Protein AF-A0A850MIH0-F1 (afdb_monomer_lite)

Secondary structure (DSSP, 8-state):
---HHHHHHHHHHHHHHHHHHHHHHHHSS-----SEEEEES-SSEE-SSEEEEEEEES-GGGEEEEEEEEEETTTTEESSSS-EE--S-EEEE--SSEEEEEEEEEEETT--EEEEEEEEEEPEEEEE-S-EEESS-EEE-TTEEEEEEEEEEEESSS-EEESSEEEEEEEEE-S-EEE-TT-EEEEEEEEESS-EEE-SS-EEEEES-EESS-EEE-TT-EEEEES-EEEEEEEE-TT-EEEEEEEEEEEEEE-TT-EEEEEEEEEEEEEEEESS-EEEEE---S-PEEEEESS-EEEEES--BSEEEE--S----EEEEES--B-------S-EEEEE--S--EEEEEEEEESS-EEEEES-EEEEEEEESS-EEEEES-EEEEEEEEESEEEEEEES-EEEEEEE-SEEEEEEES-EEEPPTT--EEEEEEEEEEES-EEE--EEEEEEEEEE-S--EE-S-EEEE--SS----EE-SSB--S-EEE-SS-EEEEEEEEEEEEEE-S--EEEEEEEEEEEEE-SS--EEEEES-EEEEE-

Foldseek 3Di:
DPPPVVVVVVVVVVVVCCVVVVVVVVVPPDPPPPQKDWPPPAAEEAQDQKTKTAMHGNCVVFWDWKWKWKAWVVVRGTPDPDTHTDDGIDIDRNGFDTKMKIKMWTQTPVRDIDIDIHIYHHAHEDEDQEEDEAAEEAEQDQRYEYEYEPYEYEYPYYEYEYNHEYEEELYEYEYEYEYEANYEYEYENYEYCEEYHYYHQYEYEYECYEYNEEYEYEACHEYEYENYEYNYEYEYYHQYEYEAYAYEHAEYEYEDNHEYEYAYQEYEEEYEYYEQYEYEYEHYDDAYEYEYYYNYEYHYDHHEYNEYEYDDADDEYEYEYEADADEYDYAYHEYEYEYDYPDPDAHAYAAAAAEEYEYEAECEEYAYYEAHYAYEYEAYCYEYNEYAYAEYEYEYEHENYEYAYYAYNYAYEYEEENYEYEHDQPDEHEADNYEYEYYNYEYEHDAYAYPYEYDYDDDYEYPDDYEYEYDPDEHEDEDDDEYEEDEYEYEDAYEYAYEDYAEYEYEYAEAYEAEYECYEYEYEYPHPHYHYHYYNYHYPYYD

Radius of gyration: 40.99 Å; chains: 1; bounding box: 74×102×116 Å

Structure (mmCIF, N/CA/C/O backbone):
data_AF-A0A850MIH0-F1
#
_entry.id   AF-A0A850MIH0-F1
#
loop_
_atom_site.group_PDB
_atom_site.id
_atom_site.type_symbol
_atom_site.label_atom_id
_atom_site.label_alt_id
_atom_site.label_comp_id
_atom_site.label_asym_id
_atom_site.label_entity_id
_atom_site.label_seq_id
_atom_site.pdbx_PDB_ins_code
_atom_site.Cartn_x
_atom_site.Cartn_y
_atom_site.Cartn_z
_atom_site.occupancy
_atom_site.B_iso_or_equiv
_atom_site.auth_seq_id
_atom_site.auth_comp_id
_atom_site.auth_asym_id
_atom_site.auth_atom_id
_atom_site.pdbx_PDB_model_num
ATOM 1 N N . MET A 1 1 ? 23.369 77.246 -12.699 1.00 54.75 1 MET A N 1
ATOM 2 C CA . MET A 1 1 ? 24.362 76.148 -12.706 1.00 54.75 1 MET A CA 1
ATOM 3 C C . MET A 1 1 ? 23.916 75.111 -11.687 1.00 54.75 1 MET A C 1
ATOM 5 O O . MET A 1 1 ? 23.768 75.494 -10.530 1.00 54.75 1 MET A O 1
ATOM 9 N N . PRO A 1 2 ? 23.619 73.858 -12.075 1.00 53.34 2 PRO A N 1
ATOM 10 C CA . PRO A 1 2 ? 23.256 72.830 -11.102 1.00 53.34 2 PRO A CA 1
ATOM 11 C C . PRO A 1 2 ? 24.414 72.637 -10.117 1.00 53.34 2 PRO A C 1
ATOM 13 O O . PRO A 1 2 ? 25.584 72.651 -10.504 1.00 53.34 2 PRO A O 1
ATOM 16 N N . SER A 1 3 ? 24.092 72.550 -8.825 1.00 68.62 3 SER A N 1
ATOM 17 C CA . SER A 1 3 ? 25.104 72.456 -7.774 1.00 68.62 3 SER A CA 1
ATOM 18 C C . SER A 1 3 ? 25.935 71.189 -7.983 1.00 68.62 3 SER A C 1
ATOM 20 O O . SER A 1 3 ? 25.398 70.135 -8.325 1.00 68.62 3 SER A O 1
ATOM 22 N N . LYS A 1 4 ? 27.254 71.273 -7.763 1.00 75.25 4 LYS A N 1
ATOM 23 C CA . LYS A 1 4 ? 28.175 70.130 -7.916 1.00 75.25 4 LYS A CA 1
ATOM 24 C C . LYS A 1 4 ? 27.690 68.883 -7.154 1.00 75.25 4 LYS A C 1
ATOM 26 O O . LYS A 1 4 ? 27.956 67.770 -7.584 1.00 75.25 4 LYS A O 1
ATOM 31 N N . LYS A 1 5 ? 26.917 69.068 -6.076 1.00 74.31 5 LYS A N 1
ATOM 32 C CA . LYS A 1 5 ? 26.294 67.991 -5.294 1.00 74.31 5 LYS A CA 1
ATOM 33 C C . LYS A 1 5 ? 25.264 67.180 -6.092 1.00 74.31 5 LYS A C 1
ATOM 35 O O . LYS A 1 5 ? 25.248 65.964 -5.961 1.00 74.31 5 LYS A O 1
ATOM 40 N N . LEU A 1 6 ? 24.456 67.816 -6.944 1.00 77.38 6 LEU A N 1
ATOM 41 C CA . LEU A 1 6 ? 23.456 67.116 -7.760 1.00 77.38 6 LEU A CA 1
ATOM 42 C C . LEU A 1 6 ? 24.123 66.218 -8.813 1.00 77.38 6 LEU A C 1
ATOM 44 O O . LEU A 1 6 ? 23.684 65.094 -9.033 1.00 77.38 6 LEU A O 1
ATOM 48 N N . LEU A 1 7 ? 25.228 66.681 -9.406 1.00 80.69 7 LEU A N 1
ATOM 49 C CA . LEU A 1 7 ? 25.988 65.896 -10.379 1.00 80.69 7 LEU A CA 1
ATOM 50 C C . LEU A 1 7 ? 26.604 64.641 -9.740 1.00 80.69 7 LEU A C 1
ATOM 52 O O . LEU A 1 7 ? 26.535 63.567 -10.328 1.00 80.69 7 LEU A O 1
ATOM 56 N N . TYR A 1 8 ? 27.135 64.753 -8.517 1.00 83.50 8 TYR A N 1
ATOM 57 C CA . TYR A 1 8 ? 27.663 63.597 -7.785 1.00 83.50 8 TYR A CA 1
ATOM 58 C C . TYR A 1 8 ? 26.587 62.547 -7.499 1.00 83.50 8 TYR A C 1
ATOM 60 O O . TYR A 1 8 ? 26.838 61.364 -7.698 1.00 83.50 8 TYR A O 1
ATOM 68 N N . VAL A 1 9 ? 25.385 62.962 -7.091 1.00 82.06 9 VAL A N 1
ATOM 69 C CA . VAL A 1 9 ? 24.284 62.026 -6.803 1.00 82.06 9 VAL A CA 1
ATOM 70 C C . VAL A 1 9 ? 23.835 61.287 -8.067 1.00 82.06 9 VAL A C 1
ATOM 72 O O . VAL A 1 9 ? 23.627 60.076 -8.025 1.00 82.06 9 VAL A O 1
ATOM 75 N N . VAL A 1 10 ? 23.748 61.981 -9.204 1.00 82.69 10 VAL A N 1
ATOM 76 C CA . VAL A 1 10 ? 23.356 61.363 -10.481 1.00 82.69 10 VAL A CA 1
ATOM 77 C C . VAL A 1 10 ? 24.420 60.378 -10.976 1.00 82.69 10 VAL A C 1
ATOM 79 O O . VAL A 1 10 ? 24.082 59.265 -11.373 1.00 82.69 10 VAL A O 1
ATOM 82 N N . VAL A 1 11 ? 25.705 60.740 -10.898 1.00 84.00 11 VAL A N 1
ATOM 83 C CA . VAL A 1 11 ? 26.805 59.861 -11.333 1.00 84.00 11 VAL A CA 1
ATOM 84 C C . VAL A 1 11 ? 26.928 58.633 -10.428 1.00 84.00 11 VAL A C 1
ATOM 86 O O . VAL A 1 11 ? 27.078 57.521 -10.926 1.00 84.00 11 VAL A O 1
ATOM 89 N N . PHE A 1 12 ? 26.807 58.799 -9.109 1.00 83.50 12 PHE A N 1
ATOM 90 C CA . PHE A 1 12 ? 26.911 57.679 -8.170 1.00 83.50 12 PHE A CA 1
ATOM 91 C C . PHE A 1 12 ? 25.726 56.708 -8.303 1.00 83.50 12 PHE A C 1
ATOM 93 O O . PHE A 1 12 ? 25.919 55.495 -8.288 1.00 83.50 12 PHE A O 1
ATOM 100 N N . SER A 1 13 ? 24.513 57.230 -8.525 1.00 81.81 13 SER A N 1
ATOM 101 C CA . SER A 1 13 ? 23.320 56.423 -8.816 1.00 81.81 13 SER A CA 1
ATOM 102 C C . SER A 1 13 ? 23.469 55.616 -10.112 1.00 81.81 13 SER A C 1
ATOM 104 O O . SER A 1 13 ? 23.167 54.421 -10.138 1.00 81.81 13 SER A O 1
ATOM 106 N N . ALA A 1 14 ? 24.015 56.223 -11.171 1.00 79.69 14 ALA A N 1
ATOM 107 C CA . ALA A 1 14 ? 24.270 55.528 -12.430 1.00 79.69 14 ALA A CA 1
ATOM 108 C C . ALA A 1 14 ? 25.301 54.395 -12.269 1.00 79.69 14 ALA A C 1
ATOM 110 O O . ALA A 1 14 ? 25.089 53.301 -12.788 1.00 79.69 14 ALA A O 1
ATOM 111 N N . ILE A 1 15 ? 26.375 54.618 -11.501 1.00 85.25 15 ILE A N 1
ATOM 112 C CA . ILE A 1 15 ? 27.402 53.595 -11.244 1.00 85.25 15 ILE A CA 1
ATOM 113 C C . ILE A 1 15 ? 26.826 52.425 -10.441 1.00 85.25 15 ILE A C 1
ATOM 115 O O . ILE A 1 15 ? 27.058 51.279 -10.811 1.00 85.25 15 ILE A O 1
ATOM 119 N N . ILE A 1 16 ? 26.043 52.688 -9.388 1.00 82.62 16 ILE A N 1
ATOM 120 C CA . ILE A 1 16 ? 25.395 51.629 -8.594 1.00 82.62 16 ILE A CA 1
ATOM 121 C C . ILE A 1 16 ? 24.393 50.849 -9.448 1.00 82.62 16 ILE A C 1
ATOM 123 O O . ILE A 1 16 ? 24.370 49.622 -9.398 1.00 82.62 16 ILE A O 1
ATOM 127 N N . THR A 1 17 ? 23.607 51.541 -10.276 1.00 80.88 17 THR A N 1
ATOM 128 C CA . THR A 1 17 ? 22.639 50.888 -11.164 1.00 80.88 17 THR A CA 1
ATOM 129 C C . THR A 1 17 ? 23.354 49.957 -12.139 1.00 80.88 17 THR A C 1
ATOM 131 O O . THR A 1 17 ? 22.973 48.801 -12.250 1.00 80.88 17 THR A O 1
ATOM 134 N N . VAL A 1 18 ? 24.444 50.392 -12.779 1.00 81.88 18 VAL A N 1
ATOM 135 C CA . VAL A 1 18 ? 25.230 49.538 -13.688 1.00 81.88 18 VAL A CA 1
ATOM 136 C C . VAL A 1 18 ? 25.924 48.395 -12.936 1.00 81.88 18 VAL A C 1
ATOM 138 O O . VAL A 1 18 ? 25.905 47.259 -13.403 1.00 81.88 18 VAL A O 1
ATOM 141 N N . ALA A 1 19 ? 26.484 48.659 -11.754 1.00 80.12 19 ALA A N 1
ATOM 142 C CA . ALA A 1 19 ? 27.187 47.661 -10.950 1.00 80.12 19 ALA A CA 1
ATOM 143 C C . ALA A 1 19 ? 26.266 46.572 -10.378 1.00 80.12 19 ALA A C 1
ATOM 145 O O . ALA A 1 19 ? 26.751 45.485 -10.092 1.00 80.12 19 ALA A O 1
ATOM 146 N N . ILE A 1 20 ? 24.965 46.836 -10.223 1.00 77.56 20 ILE A N 1
ATOM 147 C CA . ILE A 1 20 ? 23.969 45.836 -9.806 1.00 77.56 20 ILE A CA 1
ATOM 148 C C . ILE A 1 20 ? 23.324 45.173 -11.028 1.00 77.56 20 ILE A C 1
ATOM 150 O O . ILE A 1 20 ? 23.155 43.955 -11.058 1.00 77.56 20 ILE A O 1
ATOM 154 N N . LEU A 1 21 ? 22.997 45.949 -12.063 1.00 73.38 21 LEU A N 1
ATOM 155 C CA . LEU A 1 21 ? 22.286 45.445 -13.235 1.00 73.38 21 LEU A CA 1
ATOM 156 C C . LEU A 1 21 ? 23.159 44.504 -14.076 1.00 73.38 21 LEU A C 1
ATOM 158 O O . LEU A 1 21 ? 22.644 43.525 -14.600 1.00 73.38 21 LEU A O 1
ATOM 162 N N . VAL A 1 22 ? 24.473 44.746 -14.171 1.00 74.19 22 VAL A N 1
ATOM 163 C CA . VAL A 1 22 ? 25.388 43.891 -14.949 1.00 74.19 22 VAL A CA 1
ATOM 164 C C . VAL A 1 22 ? 25.555 42.498 -14.320 1.00 74.19 22 VAL A C 1
ATOM 166 O O . VAL A 1 22 ? 25.361 41.521 -15.041 1.00 74.19 22 VAL A O 1
ATOM 169 N N . PRO A 1 23 ? 25.826 42.339 -13.008 1.00 68.06 23 PRO A N 1
ATOM 170 C CA . PRO A 1 23 ? 25.830 41.024 -12.368 1.00 68.06 23 PRO A CA 1
ATOM 171 C C . PRO A 1 23 ? 24.469 40.328 -12.408 1.00 68.06 23 PRO A C 1
ATOM 173 O O . PRO A 1 23 ? 24.425 39.124 -12.622 1.00 68.06 23 PRO A O 1
ATOM 176 N N . VAL A 1 24 ? 23.358 41.060 -12.261 1.00 68.75 24 VAL A N 1
ATOM 177 C CA . VAL A 1 24 ? 22.006 40.477 -12.342 1.00 68.75 24 VAL A CA 1
ATOM 178 C C . VAL A 1 24 ? 21.674 40.017 -13.767 1.00 68.75 24 VAL A C 1
ATOM 180 O O . VAL A 1 24 ? 21.109 38.938 -13.931 1.00 68.75 24 VAL A O 1
ATOM 183 N N . LEU A 1 25 ? 22.089 40.745 -14.812 1.00 59.88 25 LEU A N 1
ATOM 184 C CA . LEU A 1 25 ? 22.002 40.266 -16.200 1.00 59.88 25 LEU A CA 1
ATOM 185 C C . LEU A 1 25 ? 22.931 39.074 -16.474 1.00 59.88 25 LEU A C 1
ATOM 187 O O . LEU A 1 25 ? 22.587 38.202 -17.266 1.00 59.88 25 LEU A O 1
ATOM 191 N N . LEU A 1 26 ? 24.095 39.009 -15.822 1.00 59.97 26 LEU A N 1
ATOM 192 C CA . LEU A 1 26 ? 25.017 37.876 -15.946 1.00 59.97 26 LEU A CA 1
ATOM 193 C C . LEU A 1 26 ? 24.527 36.631 -15.188 1.00 59.97 26 LEU A C 1
ATOM 195 O O . LEU A 1 26 ? 24.784 35.523 -15.645 1.00 59.97 26 LEU A O 1
ATOM 199 N N . LEU A 1 27 ? 23.786 36.801 -14.089 1.00 57.16 27 LEU A N 1
ATOM 200 C CA . LEU A 1 27 ? 23.155 35.721 -13.315 1.00 57.16 27 LEU A CA 1
ATOM 201 C C . LEU A 1 27 ? 21.824 35.244 -13.921 1.00 57.16 27 LEU A C 1
ATOM 203 O O . LEU A 1 27 ? 21.409 34.120 -13.666 1.00 57.16 27 LEU A O 1
ATOM 207 N N . THR A 1 28 ? 21.162 36.077 -14.732 1.00 49.56 28 THR A N 1
ATOM 208 C CA . THR A 1 28 ? 19.939 35.723 -15.483 1.00 49.56 28 THR A CA 1
ATOM 209 C C . THR A 1 28 ? 20.218 35.322 -16.928 1.00 49.56 28 THR A C 1
ATOM 211 O O . THR A 1 28 ? 19.281 35.028 -17.675 1.00 49.56 28 THR A O 1
ATOM 214 N N . ARG A 1 29 ? 21.496 35.260 -17.333 1.00 47.41 29 ARG A N 1
ATOM 215 C CA . ARG A 1 29 ? 21.903 34.589 -18.566 1.00 47.41 29 ARG A CA 1
ATOM 216 C C . ARG A 1 29 ? 21.605 33.111 -18.354 1.00 47.41 29 ARG A C 1
ATOM 218 O O . ARG A 1 29 ? 22.389 32.406 -17.729 1.00 47.41 29 ARG A O 1
ATOM 225 N N . GLY A 1 30 ? 20.393 32.748 -18.776 1.00 46.62 30 GLY A N 1
ATOM 226 C CA . GLY A 1 30 ? 19.710 31.516 -18.435 1.00 46.62 30 GLY A CA 1
ATOM 227 C C . GLY A 1 30 ? 20.629 30.323 -18.540 1.00 46.62 30 GLY A C 1
ATOM 228 O O . GLY A 1 30 ? 21.527 30.310 -19.386 1.00 46.62 30 GLY A O 1
ATOM 229 N N . GLU A 1 31 ? 20.387 29.342 -17.672 1.00 47.56 31 GLU A N 1
ATOM 230 C CA . GLU A 1 31 ? 20.830 27.974 -17.889 1.00 47.56 31 GLU A CA 1
ATOM 231 C C . GLU A 1 31 ? 20.738 27.700 -19.386 1.00 47.56 31 GLU A C 1
ATOM 233 O O . GLU A 1 31 ? 19.647 27.641 -19.959 1.00 47.56 31 GLU A O 1
ATOM 238 N N . SER A 1 32 ? 21.901 27.696 -20.043 1.00 51.38 32 SER A N 1
ATOM 239 C CA . SER A 1 32 ? 21.980 27.391 -21.459 1.00 51.38 32 SER A CA 1
ATOM 240 C C . SER A 1 32 ? 21.235 26.073 -21.595 1.00 51.38 32 SER A C 1
ATOM 242 O O . SER A 1 32 ? 21.611 25.148 -20.866 1.00 51.38 32 SER A O 1
ATOM 244 N N . PRO A 1 33 ? 20.173 25.979 -22.422 1.00 53.81 33 PRO A N 1
ATOM 245 C CA . PRO A 1 33 ? 19.403 24.750 -22.535 1.00 53.81 33 PRO A CA 1
ATOM 246 C C . PRO A 1 33 ? 20.417 23.642 -22.752 1.00 53.81 33 PRO A C 1
ATOM 248 O O . PRO A 1 33 ? 21.225 23.748 -23.675 1.00 53.81 33 PRO A O 1
ATOM 251 N N . THR A 1 34 ? 20.471 22.679 -21.828 1.00 59.09 34 THR A N 1
ATOM 252 C CA . THR A 1 34 ? 21.495 21.635 -21.842 1.00 59.09 34 THR A CA 1
ATOM 253 C C . THR A 1 34 ? 21.495 21.034 -23.245 1.00 59.09 34 THR A C 1
ATOM 255 O O . THR A 1 34 ? 20.481 20.459 -23.655 1.00 59.09 34 THR A O 1
ATOM 258 N N . PRO A 1 35 ? 22.563 21.251 -24.038 1.00 77.12 35 PRO A N 1
ATOM 259 C CA . PRO A 1 35 ? 22.462 21.149 -25.491 1.00 77.12 35 PRO A CA 1
ATOM 260 C C . PRO A 1 35 ? 22.362 19.705 -25.973 1.00 77.12 35 PRO A C 1
ATOM 262 O O . PRO A 1 35 ? 22.163 19.476 -27.157 1.00 77.12 35 PRO A O 1
ATOM 265 N N . PHE A 1 36 ? 22.471 18.749 -25.054 1.00 90.31 36 PHE A N 1
ATOM 266 C CA . PHE A 1 36 ? 22.427 17.323 -25.289 1.00 90.31 36 PHE A CA 1
ATOM 267 C C . PHE A 1 36 ? 21.701 16.653 -24.120 1.00 90.31 36 PHE A C 1
ATOM 269 O O . PHE A 1 36 ? 22.189 16.689 -22.988 1.00 90.31 36 PHE A O 1
ATOM 276 N N . ARG A 1 37 ? 20.516 16.089 -24.368 1.00 93.88 37 ARG A N 1
ATOM 277 C CA . ARG A 1 37 ? 19.726 15.384 -23.343 1.00 93.88 37 ARG A CA 1
ATOM 278 C C . ARG A 1 37 ? 18.887 14.272 -23.951 1.00 93.88 37 ARG A C 1
ATOM 280 O O . ARG A 1 37 ? 18.414 14.403 -25.076 1.00 93.88 37 ARG A O 1
ATOM 287 N N . ILE A 1 38 ? 18.636 13.221 -23.183 1.00 95.69 38 ILE A N 1
ATOM 288 C CA . ILE A 1 38 ? 17.645 12.205 -23.544 1.00 95.69 38 ILE A CA 1
ATOM 289 C C . ILE A 1 38 ? 16.252 12.760 -23.213 1.00 95.69 38 ILE A C 1
ATOM 291 O O . ILE A 1 38 ? 16.009 13.198 -22.091 1.00 95.69 38 ILE A O 1
ATOM 295 N N . LEU A 1 39 ? 15.360 12.794 -24.204 1.00 94.94 39 LEU A N 1
ATOM 296 C CA . LEU A 1 39 ? 13.944 13.138 -24.033 1.00 94.94 39 LEU A CA 1
ATOM 297 C C . LEU A 1 39 ? 13.103 11.907 -23.689 1.00 94.94 39 LEU A C 1
ATOM 299 O O . LEU A 1 39 ? 12.183 12.004 -22.883 1.00 94.94 39 LEU A O 1
ATOM 303 N N . SER A 1 40 ? 13.421 10.771 -24.312 1.00 95.06 40 SER A N 1
ATOM 304 C CA . SER A 1 40 ? 12.808 9.474 -24.044 1.00 95.06 40 SER A CA 1
ATOM 305 C C . SER A 1 40 ? 13.865 8.372 -24.169 1.00 95.06 40 SER A C 1
ATOM 307 O O . SER A 1 40 ? 14.667 8.419 -25.109 1.00 95.06 40 SER A O 1
ATOM 309 N N . PRO A 1 41 ? 13.889 7.385 -23.261 1.00 95.75 41 PRO A N 1
ATOM 310 C CA . PRO A 1 41 ? 13.037 7.272 -22.076 1.00 95.75 41 PRO A CA 1
ATOM 311 C C . PRO A 1 41 ? 13.345 8.324 -21.003 1.00 95.75 41 PRO A C 1
ATOM 313 O O . PRO A 1 41 ? 14.433 8.885 -20.941 1.00 95.75 41 PRO A O 1
ATOM 316 N N . THR A 1 42 ? 12.374 8.590 -20.138 1.00 95.69 42 THR A N 1
ATOM 317 C CA . THR A 1 42 ? 12.581 9.241 -18.836 1.00 95.69 42 THR A CA 1
ATOM 318 C C . THR A 1 42 ? 12.800 8.196 -17.738 1.00 95.69 42 THR A C 1
ATOM 320 O O . THR A 1 42 ? 12.523 7.013 -17.943 1.00 95.69 42 THR A O 1
ATOM 323 N N . ASN A 1 43 ? 13.288 8.627 -16.569 1.00 95.88 43 ASN A N 1
ATOM 324 C CA . ASN A 1 43 ? 13.459 7.763 -15.398 1.00 95.88 43 ASN A CA 1
ATOM 325 C C . ASN A 1 43 ? 12.093 7.392 -14.794 1.00 95.88 43 ASN A C 1
ATOM 327 O O . ASN A 1 43 ? 11.603 8.047 -13.8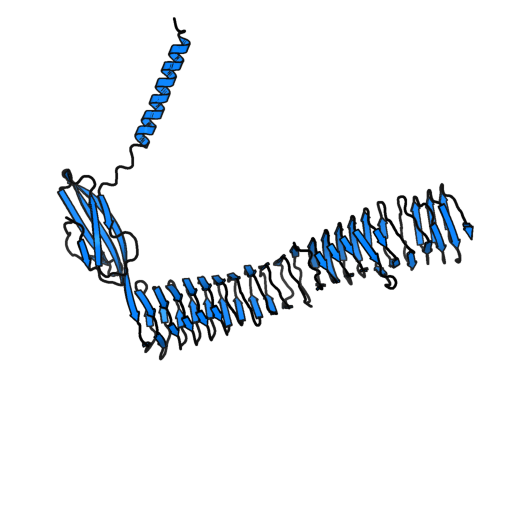75 1.00 95.88 43 ASN A O 1
ATOM 331 N N . THR A 1 44 ? 11.447 6.394 -15.395 1.00 93.62 44 THR A N 1
ATOM 332 C CA . THR A 1 44 ? 10.117 5.896 -15.035 1.00 93.62 44 THR A CA 1
ATOM 333 C C . THR A 1 44 ? 9.973 4.405 -15.379 1.00 93.62 44 THR A C 1
ATOM 335 O O . THR A 1 44 ? 10.926 3.761 -15.830 1.00 93.62 44 THR A O 1
ATOM 338 N N . ILE A 1 45 ? 8.784 3.852 -15.135 1.00 91.31 45 ILE A N 1
ATOM 339 C CA . ILE A 1 45 ? 8.422 2.459 -15.396 1.00 91.31 45 ILE A CA 1
ATOM 340 C C . ILE A 1 45 ? 7.584 2.383 -16.677 1.00 91.31 45 ILE A C 1
ATOM 342 O O . ILE A 1 45 ? 6.604 3.109 -16.826 1.00 91.31 45 ILE A O 1
ATOM 346 N N . TYR A 1 46 ? 7.947 1.477 -17.580 1.00 91.88 46 TYR A N 1
ATOM 347 C CA . TYR A 1 46 ? 7.235 1.209 -18.827 1.00 91.88 46 TYR A CA 1
ATOM 348 C C . TYR A 1 46 ? 6.659 -0.210 -18.817 1.00 91.88 46 TYR A C 1
ATOM 350 O O . TYR A 1 46 ? 7.342 -1.168 -18.457 1.00 91.88 46 TYR A O 1
ATOM 358 N N . GLU A 1 47 ? 5.407 -0.350 -19.254 1.00 90.12 47 GLU A N 1
ATOM 359 C CA . GLU A 1 47 ? 4.718 -1.647 -19.389 1.00 90.12 47 GLU A CA 1
ATOM 360 C C . GLU A 1 47 ? 4.871 -2.267 -20.787 1.00 90.12 47 GLU A C 1
ATOM 362 O O . GLU A 1 47 ? 4.602 -3.450 -21.000 1.00 90.12 47 GLU A O 1
ATOM 367 N N . SER A 1 48 ? 5.296 -1.460 -21.761 1.00 83.31 48 SER A N 1
ATOM 368 C CA . SER A 1 48 ? 5.560 -1.913 -23.124 1.00 83.31 48 SER A CA 1
ATOM 369 C C . SER A 1 48 ? 6.898 -2.640 -23.197 1.00 83.31 48 SER A C 1
ATOM 371 O O . SER A 1 48 ? 7.812 -2.324 -22.451 1.00 83.31 48 SER A O 1
ATOM 373 N N . GLN A 1 49 ? 7.051 -3.569 -24.142 1.00 84.88 49 GLN A N 1
ATOM 374 C CA . GLN A 1 49 ? 8.352 -4.184 -24.455 1.00 84.88 49 GLN A CA 1
ATOM 375 C C . GLN A 1 49 ? 9.191 -3.333 -25.421 1.00 84.88 49 GLN A C 1
ATOM 377 O O . GLN A 1 49 ? 10.314 -3.709 -25.771 1.00 84.88 49 GLN A O 1
ATOM 382 N N . THR A 1 50 ? 8.643 -2.202 -25.872 1.00 90.50 50 THR A N 1
ATOM 383 C CA . THR A 1 50 ? 9.289 -1.256 -26.781 1.00 90.50 50 THR A CA 1
ATOM 384 C C . THR A 1 50 ? 9.305 0.142 -26.185 1.00 90.50 50 THR A C 1
ATOM 386 O O . THR A 1 50 ? 8.265 0.627 -25.739 1.00 90.50 50 THR A O 1
ATOM 389 N N . THR A 1 51 ? 10.447 0.814 -26.288 1.00 92.25 51 THR A N 1
ATOM 390 C CA . THR A 1 51 ? 10.641 2.181 -25.790 1.00 92.25 51 THR A CA 1
ATOM 391 C C . THR A 1 51 ? 11.181 3.073 -26.897 1.00 92.25 51 THR A C 1
ATOM 393 O O . THR A 1 51 ? 12.071 2.662 -27.646 1.00 92.25 51 THR A O 1
ATOM 396 N N . GLU A 1 52 ? 10.647 4.291 -27.009 1.00 95.06 52 GLU A N 1
ATOM 397 C CA . GLU A 1 52 ? 11.184 5.304 -27.916 1.00 95.06 52 GLU A CA 1
ATOM 398 C C . GLU A 1 52 ? 12.501 5.849 -27.356 1.00 95.06 52 GLU A C 1
ATOM 400 O O . GLU A 1 52 ? 12.562 6.310 -26.215 1.00 95.06 52 GLU A O 1
ATOM 405 N N . ILE A 1 53 ? 13.543 5.830 -28.179 1.00 95.44 53 ILE A N 1
ATOM 406 C CA . ILE A 1 53 ? 14.829 6.468 -27.918 1.00 95.44 53 ILE A CA 1
ATOM 407 C C . ILE A 1 53 ? 14.836 7.796 -28.656 1.00 95.44 53 ILE A C 1
ATOM 409 O O . ILE A 1 53 ? 14.985 7.838 -29.878 1.00 95.44 53 ILE A O 1
ATOM 413 N N . ASN A 1 54 ? 14.685 8.882 -27.909 1.00 96.06 54 ASN A N 1
ATOM 414 C CA . ASN A 1 54 ? 14.613 10.235 -28.430 1.00 96.06 54 ASN A CA 1
ATOM 415 C C . ASN A 1 54 ? 15.623 11.117 -27.697 1.00 96.06 54 ASN A C 1
ATOM 417 O O . ASN A 1 54 ? 15.595 11.226 -26.471 1.00 96.06 54 ASN A O 1
ATOM 421 N N . ILE A 1 55 ? 16.528 11.734 -28.447 1.00 95.00 55 ILE A N 1
ATOM 422 C CA . ILE A 1 55 ? 17.631 12.535 -27.925 1.00 95.00 55 ILE A CA 1
ATOM 423 C C . ILE A 1 55 ? 17.502 13.934 -28.520 1.00 95.00 55 ILE A C 1
ATOM 425 O O . ILE A 1 55 ? 17.296 14.097 -29.715 1.00 95.00 55 ILE A O 1
ATOM 429 N N . ASN A 1 56 ? 17.604 14.964 -27.689 1.00 93.12 56 ASN A N 1
ATOM 430 C CA . ASN A 1 56 ? 17.562 16.346 -28.141 1.00 93.12 56 ASN A CA 1
ATOM 431 C C . ASN A 1 56 ? 18.967 16.921 -28.266 1.00 93.12 56 ASN A C 1
ATOM 433 O O . ASN A 1 56 ? 19.762 16.819 -27.327 1.00 93.12 56 ASN A O 1
ATOM 437 N N . ILE A 1 57 ? 19.203 17.605 -29.384 1.00 89.69 57 ILE A N 1
ATOM 438 C CA . ILE A 1 57 ? 20.419 18.360 -29.675 1.00 89.69 57 ILE A CA 1
ATOM 439 C C . ILE A 1 57 ? 20.010 19.817 -29.915 1.00 89.69 57 ILE A C 1
ATOM 441 O O . ILE A 1 57 ? 19.272 20.101 -30.854 1.00 89.69 57 ILE A O 1
ATOM 445 N N . ALA A 1 58 ? 20.443 20.747 -29.062 1.00 81.62 58 ALA A N 1
ATOM 446 C CA . ALA A 1 58 ? 20.014 22.148 -29.155 1.00 81.62 58 ALA A CA 1
ATOM 447 C C . ALA A 1 58 ? 20.715 22.933 -30.279 1.00 81.62 58 ALA A C 1
ATOM 449 O O . ALA A 1 58 ? 20.141 23.882 -30.806 1.00 81.62 58 ALA A O 1
ATOM 450 N N . THR A 1 59 ? 21.941 22.545 -30.638 1.00 78.25 59 THR A N 1
ATOM 451 C CA . THR A 1 59 ? 22.775 23.196 -31.663 1.00 78.25 59 THR A CA 1
ATOM 452 C C . THR A 1 59 ? 23.304 22.140 -32.639 1.00 78.25 59 THR A C 1
ATOM 454 O O . THR A 1 59 ? 24.457 21.728 -32.520 1.00 78.25 59 THR A O 1
ATOM 457 N N . PRO A 1 60 ? 22.461 21.631 -33.556 1.00 73.94 60 PRO A N 1
ATOM 458 C CA . PRO A 1 60 ? 22.830 20.521 -34.435 1.00 73.94 60 PRO A CA 1
ATOM 459 C C . PRO A 1 60 ? 23.964 20.866 -35.412 1.00 73.94 60 PRO A C 1
ATOM 461 O O . PRO A 1 60 ? 24.691 19.964 -35.809 1.00 73.94 60 PRO A O 1
ATOM 464 N N . ASP A 1 61 ? 24.155 22.147 -35.747 1.00 75.44 61 ASP A N 1
ATOM 465 C CA . ASP A 1 61 ? 25.166 22.600 -36.718 1.00 75.44 61 ASP A CA 1
ATOM 466 C C . ASP A 1 61 ? 26.621 22.371 -36.257 1.00 75.44 61 ASP A C 1
ATOM 468 O O . ASP A 1 61 ? 27.522 22.320 -37.090 1.00 75.44 61 ASP A O 1
ATOM 472 N N . ASP A 1 62 ? 26.847 22.186 -34.950 1.00 82.38 62 ASP A N 1
ATOM 473 C CA . ASP A 1 62 ? 28.172 21.938 -34.361 1.00 82.38 62 ASP A CA 1
ATOM 474 C C . ASP A 1 62 ? 28.389 20.466 -33.963 1.00 82.38 62 ASP A C 1
ATOM 476 O O . ASP A 1 62 ? 29.392 20.139 -33.325 1.00 82.38 62 ASP A O 1
ATOM 480 N N . VAL A 1 63 ? 27.453 19.568 -34.292 1.00 88.25 63 VAL A N 1
ATOM 481 C CA . VAL A 1 63 ? 27.491 18.162 -33.869 1.00 88.25 63 VAL A CA 1
ATOM 482 C C . VAL A 1 63 ? 27.849 17.247 -35.030 1.00 88.25 63 VAL A C 1
ATOM 484 O O . VAL A 1 63 ? 27.088 17.106 -35.983 1.00 88.25 63 VAL A O 1
ATOM 487 N N . ASP A 1 64 ? 28.974 16.546 -34.894 1.00 92.25 64 ASP A N 1
ATOM 488 C CA . ASP A 1 64 ? 29.439 15.588 -35.897 1.00 92.25 64 ASP A CA 1
ATOM 489 C C . ASP A 1 64 ? 28.710 14.245 -35.777 1.00 92.25 64 ASP A C 1
ATOM 491 O O . ASP A 1 64 ? 28.378 13.607 -36.777 1.00 92.25 64 ASP A O 1
ATOM 495 N N . MET A 1 65 ? 28.502 13.766 -34.543 1.00 93.94 65 MET A N 1
ATOM 496 C CA . MET A 1 65 ? 27.949 12.433 -34.299 1.00 93.94 65 MET A CA 1
ATOM 497 C C . MET A 1 65 ? 27.287 12.324 -32.928 1.00 93.94 65 MET A C 1
ATOM 499 O O . MET A 1 65 ? 27.863 12.713 -31.912 1.00 93.94 65 MET A O 1
ATOM 503 N N . VAL A 1 66 ? 26.120 11.682 -32.890 1.00 95.38 66 VAL A N 1
ATOM 504 C CA . VAL A 1 66 ? 25.499 11.184 -31.659 1.00 95.38 66 VAL A CA 1
ATOM 505 C C . VAL A 1 66 ? 25.405 9.674 -31.729 1.00 95.38 66 VAL A C 1
ATOM 507 O O . VAL A 1 66 ? 25.037 9.109 -32.758 1.00 95.38 66 VAL A O 1
ATOM 510 N N . TRP A 1 67 ? 25.731 9.007 -30.629 1.00 96.75 67 TRP A N 1
ATOM 511 C CA . TRP A 1 67 ? 25.546 7.571 -30.503 1.00 96.75 67 TRP A CA 1
ATOM 512 C C . TRP A 1 67 ? 25.064 7.195 -29.114 1.00 96.75 67 TRP A C 1
ATOM 514 O O . TRP A 1 67 ? 25.226 7.944 -28.154 1.00 96.75 67 TRP A O 1
ATOM 524 N N . TYR A 1 68 ? 24.473 6.015 -29.005 1.00 96.62 68 TYR A N 1
ATOM 525 C CA . TYR A 1 68 ? 23.991 5.489 -27.743 1.00 96.62 68 TYR A CA 1
ATOM 526 C C . TYR A 1 68 ? 24.263 3.997 -27.605 1.00 96.62 68 TYR A C 1
ATOM 528 O O . TYR A 1 68 ? 24.601 3.302 -28.569 1.00 96.62 68 TYR A O 1
ATOM 536 N N . ARG A 1 69 ? 24.122 3.518 -26.372 1.00 96.62 69 ARG A N 1
ATOM 537 C CA . ARG A 1 69 ? 24.135 2.110 -25.988 1.00 96.62 69 ARG A CA 1
ATOM 538 C C . ARG A 1 69 ? 23.184 1.903 -24.823 1.00 96.62 69 ARG A C 1
ATOM 540 O O . ARG A 1 69 ? 22.950 2.820 -24.039 1.00 96.62 69 ARG A O 1
ATOM 547 N N . ILE A 1 70 ? 22.672 0.686 -24.700 1.00 96.44 70 ILE A N 1
ATOM 548 C CA . ILE A 1 70 ? 21.751 0.317 -23.630 1.00 96.44 70 ILE A CA 1
ATOM 549 C C . ILE A 1 70 ? 22.390 -0.793 -22.816 1.00 96.44 70 ILE A C 1
ATOM 551 O O . ILE A 1 70 ? 22.793 -1.824 -23.362 1.00 96.44 70 ILE A O 1
ATOM 555 N N . TYR A 1 71 ? 22.508 -0.544 -21.523 1.00 96.38 71 TYR A N 1
ATOM 556 C CA . TYR A 1 71 ? 22.978 -1.509 -20.550 1.00 96.38 71 TYR A CA 1
ATOM 557 C C . TYR A 1 71 ? 21.771 -2.103 -19.830 1.00 96.38 71 TYR A C 1
ATOM 559 O O . TYR A 1 71 ? 20.920 -1.357 -19.354 1.00 96.38 71 TYR A O 1
ATOM 567 N N . GLU A 1 72 ? 21.668 -3.426 -19.789 1.00 96.00 72 GLU A N 1
ATOM 568 C CA . GLU A 1 72 ? 20.699 -4.131 -18.960 1.00 96.00 72 GLU A CA 1
ATOM 569 C C . GLU A 1 72 ? 21.331 -4.370 -17.587 1.00 96.00 72 GLU A C 1
ATOM 571 O O . GLU A 1 72 ? 22.200 -5.231 -17.427 1.00 96.00 72 GLU A O 1
ATOM 576 N N . GLU A 1 73 ? 20.894 -3.600 -16.593 1.00 94.69 73 GLU A N 1
ATOM 577 C CA . GLU A 1 73 ? 21.425 -3.636 -15.228 1.00 94.69 73 GLU A CA 1
ATOM 578 C C . GLU A 1 73 ? 21.194 -5.011 -14.584 1.00 94.69 73 GLU A C 1
ATOM 580 O O . GLU A 1 73 ? 22.091 -5.570 -13.953 1.00 94.69 73 GLU A O 1
ATOM 585 N N . THR A 1 74 ? 20.018 -5.606 -14.813 1.00 90.62 74 THR A N 1
ATOM 586 C CA . THR A 1 74 ? 19.630 -6.912 -14.254 1.00 90.62 74 THR A CA 1
ATOM 587 C C . THR A 1 74 ? 20.502 -8.058 -14.750 1.00 90.62 74 THR A C 1
ATOM 589 O O . THR A 1 74 ? 20.865 -8.933 -13.967 1.00 90.62 74 THR A O 1
ATOM 592 N N . ALA A 1 75 ? 20.867 -8.047 -16.032 1.00 93.94 75 ALA A N 1
ATOM 593 C CA . ALA A 1 75 ? 21.770 -9.034 -16.621 1.00 93.94 75 ALA A CA 1
ATOM 594 C C . ALA A 1 75 ? 23.249 -8.624 -16.524 1.00 93.94 75 ALA A C 1
ATOM 596 O O . ALA A 1 75 ? 24.125 -9.401 -16.904 1.00 93.94 75 ALA A O 1
ATOM 597 N N . SER A 1 76 ? 23.534 -7.405 -16.048 1.00 95.00 76 SER A N 1
ATOM 598 C CA . SER A 1 76 ? 24.869 -6.801 -16.035 1.00 95.00 76 SER A CA 1
ATOM 599 C C . SER A 1 76 ? 25.578 -6.898 -17.393 1.00 95.00 76 SER A C 1
ATOM 601 O O . SER A 1 76 ? 26.744 -7.290 -17.490 1.00 95.00 76 SER A O 1
ATOM 603 N N . SER A 1 77 ? 24.854 -6.588 -18.471 1.00 95.75 77 SER A N 1
ATOM 604 C CA . SER A 1 77 ? 25.365 -6.742 -19.834 1.00 95.75 77 SER A CA 1
ATOM 605 C C . SER A 1 77 ? 24.870 -5.643 -20.771 1.00 95.75 77 SER A C 1
ATOM 607 O O . SER A 1 77 ? 23.800 -5.069 -20.588 1.00 95.75 77 SER A O 1
ATOM 609 N N . TRP A 1 78 ? 25.662 -5.328 -21.795 1.00 95.06 78 TRP A N 1
ATOM 610 C CA . TRP A 1 78 ? 25.222 -4.436 -22.865 1.00 95.06 78 TRP A CA 1
ATOM 611 C C . TRP A 1 78 ? 24.327 -5.209 -23.831 1.00 95.06 78 TRP A C 1
ATOM 613 O O . TRP A 1 78 ? 24.767 -6.228 -24.362 1.00 95.06 78 TRP A O 1
ATOM 623 N N . LEU A 1 79 ? 23.126 -4.692 -24.117 1.00 92.19 79 LEU A N 1
ATOM 624 C CA . LEU A 1 79 ? 22.230 -5.302 -25.109 1.00 92.19 79 LEU A CA 1
ATOM 625 C C . LEU A 1 79 ? 22.874 -5.335 -26.499 1.00 92.19 79 LEU A C 1
ATOM 627 O O . LEU A 1 79 ? 22.723 -6.303 -27.241 1.00 92.19 79 LEU A O 1
ATOM 631 N N . ASP A 1 80 ? 23.621 -4.277 -26.826 1.00 86.88 80 ASP A N 1
ATOM 632 C CA . ASP A 1 80 ? 24.324 -4.132 -28.093 1.00 86.88 80 ASP A CA 1
ATOM 633 C C . ASP A 1 80 ? 25.853 -4.096 -27.879 1.00 86.88 80 ASP A C 1
ATOM 635 O O . ASP A 1 80 ? 26.372 -3.291 -27.085 1.00 86.88 80 ASP A O 1
ATOM 639 N N . PRO A 1 81 ? 26.620 -4.932 -28.607 1.00 80.62 81 PRO A N 1
ATOM 640 C CA . PRO A 1 81 ? 28.077 -4.973 -28.494 1.00 80.62 81 PRO A CA 1
ATOM 641 C C . PRO A 1 81 ? 28.763 -3.731 -29.091 1.00 80.62 81 PRO A C 1
ATOM 643 O O . PRO A 1 81 ? 29.933 -3.489 -28.801 1.00 80.62 81 PRO A O 1
ATOM 646 N N . SER A 1 82 ? 28.053 -2.926 -29.890 1.00 89.12 82 SER A N 1
ATOM 647 C CA . SER A 1 82 ? 28.573 -1.739 -30.582 1.00 89.12 82 SER A CA 1
ATOM 648 C C . SER A 1 82 ? 27.764 -0.472 -30.287 1.00 89.12 82 SER A C 1
ATOM 650 O O . SER A 1 82 ? 26.588 -0.538 -29.935 1.00 89.12 82 SER A O 1
ATOM 652 N N . ASN A 1 83 ? 28.389 0.695 -30.476 1.00 92.69 83 ASN A N 1
ATOM 653 C CA . ASN A 1 83 ? 27.707 1.993 -30.459 1.00 92.69 83 ASN A CA 1
ATOM 654 C C . ASN A 1 83 ? 26.658 2.068 -31.580 1.00 92.69 83 ASN A C 1
ATOM 656 O O . ASN A 1 83 ? 26.947 1.678 -32.712 1.00 92.69 83 ASN A O 1
ATOM 660 N N . ILE A 1 84 ? 25.477 2.611 -31.282 1.00 92.31 84 ILE A N 1
ATOM 661 C CA . ILE A 1 84 ? 24.412 2.831 -32.265 1.00 92.31 84 ILE A CA 1
ATOM 662 C C . ILE A 1 84 ? 24.340 4.321 -32.580 1.00 92.31 84 ILE A C 1
ATOM 664 O O . ILE A 1 84 ? 24.074 5.119 -31.685 1.00 92.31 84 ILE A O 1
ATOM 668 N N . THR A 1 85 ? 24.563 4.707 -33.836 1.00 94.44 85 THR A N 1
ATOM 669 C CA . THR A 1 85 ? 24.418 6.103 -34.269 1.00 94.44 85 THR A CA 1
ATOM 670 C C . THR A 1 85 ? 22.956 6.532 -34.172 1.00 94.44 85 THR A C 1
ATOM 672 O O . THR A 1 85 ? 22.070 5.875 -34.718 1.00 94.44 85 THR A O 1
ATOM 675 N N . TRP A 1 86 ? 22.704 7.639 -33.479 1.00 93.62 86 TRP A N 1
ATOM 676 C CA . TRP A 1 86 ? 21.384 8.250 -33.393 1.00 93.62 86 TRP A CA 1
ATOM 677 C C . TRP A 1 86 ? 21.225 9.302 -34.488 1.00 93.62 86 TRP A C 1
ATOM 679 O O . TRP A 1 86 ? 22.089 10.159 -34.662 1.00 93.62 86 TRP A O 1
ATOM 689 N N . THR A 1 87 ? 20.111 9.241 -35.209 1.00 90.75 87 THR A N 1
ATOM 690 C CA . THR A 1 87 ? 19.765 10.197 -36.273 1.00 90.75 87 THR A CA 1
ATOM 691 C C . THR A 1 87 ? 18.377 10.790 -36.069 1.00 90.75 87 THR A C 1
ATOM 693 O O . THR A 1 87 ? 18.168 11.973 -36.318 1.00 90.75 87 THR A O 1
ATOM 696 N N . THR A 1 88 ? 17.433 9.979 -35.594 1.00 92.81 88 THR A N 1
ATOM 697 C CA . THR A 1 88 ? 16.065 10.372 -35.256 1.00 92.81 88 THR A CA 1
ATOM 698 C C . THR A 1 88 ? 15.540 9.508 -34.115 1.00 92.81 88 THR A C 1
ATOM 700 O O . THR A 1 88 ? 16.139 8.487 -33.765 1.00 92.81 88 THR A O 1
ATOM 703 N N . ALA A 1 89 ? 14.383 9.885 -33.567 1.00 94.69 89 ALA A N 1
ATOM 704 C CA . ALA A 1 89 ? 13.659 9.039 -32.630 1.00 94.69 89 ALA A CA 1
ATOM 705 C C . ALA A 1 89 ? 13.400 7.642 -33.227 1.00 94.69 89 ALA A C 1
ATOM 707 O O . ALA A 1 89 ? 13.050 7.516 -34.405 1.00 94.69 89 ALA A O 1
ATOM 708 N N . VAL A 1 90 ? 13.609 6.593 -32.428 1.00 94.69 90 VAL A N 1
ATOM 709 C CA . VAL A 1 90 ? 13.450 5.198 -32.861 1.00 94.69 90 VAL A CA 1
ATOM 710 C C . VAL A 1 90 ? 12.889 4.339 -31.736 1.00 94.69 90 VAL A C 1
ATOM 712 O O . VAL A 1 90 ? 13.323 4.442 -30.593 1.00 94.69 90 VAL A O 1
ATOM 715 N N . ASN A 1 91 ? 11.950 3.452 -32.060 1.00 94.31 91 ASN A N 1
ATOM 716 C CA . ASN A 1 91 ? 11.450 2.461 -31.112 1.00 94.31 91 ASN A CA 1
ATOM 717 C C . ASN A 1 91 ? 12.409 1.273 -31.030 1.00 94.31 91 ASN A C 1
ATOM 719 O O . ASN A 1 91 ? 12.727 0.652 -32.047 1.00 94.31 91 ASN A O 1
ATOM 723 N N . ARG A 1 92 ? 12.844 0.934 -29.815 1.00 92.31 92 ARG A N 1
ATOM 724 C CA . ARG A 1 92 ? 13.745 -0.190 -29.553 1.00 92.31 92 ARG A CA 1
ATOM 725 C C . ARG A 1 92 ? 13.032 -1.261 -28.721 1.00 92.31 92 ARG A C 1
ATOM 727 O O . ARG A 1 92 ? 12.469 -0.917 -27.681 1.00 92.31 92 ARG A O 1
ATOM 734 N N . PRO A 1 93 ? 13.046 -2.540 -29.137 1.00 93.00 93 PRO A N 1
ATOM 735 C CA . PRO A 1 93 ? 12.596 -3.636 -28.291 1.00 93.00 93 PRO A CA 1
ATOM 736 C C . PRO A 1 93 ? 13.668 -3.934 -27.237 1.00 93.00 93 PRO A C 1
ATOM 738 O O . PRO A 1 93 ? 14.815 -4.197 -27.593 1.00 93.00 93 PRO A O 1
ATOM 741 N N . LEU A 1 94 ? 13.306 -3.877 -25.956 1.00 89.56 94 LEU A N 1
ATOM 742 C CA . LEU A 1 94 ? 14.243 -4.082 -24.839 1.00 89.56 94 LEU A CA 1
ATOM 743 C C . LEU A 1 94 ? 13.927 -5.340 -24.024 1.00 89.56 94 LEU A C 1
ATOM 745 O O . LEU A 1 94 ? 14.709 -5.737 -23.172 1.00 89.56 94 LEU A O 1
ATOM 749 N N . GLY A 1 95 ? 12.806 -6.009 -24.312 1.00 86.31 95 GLY A N 1
ATOM 750 C CA . GLY A 1 95 ? 12.293 -7.074 -23.454 1.00 86.31 95 GLY A CA 1
ATOM 751 C C . GLY A 1 95 ? 11.657 -6.513 -22.178 1.00 86.31 95 GLY A C 1
ATOM 752 O O . GLY A 1 95 ? 11.619 -5.305 -21.958 1.00 86.31 95 GLY A O 1
ATOM 753 N N . ALA A 1 96 ? 11.093 -7.398 -21.356 1.00 88.81 96 ALA A N 1
ATOM 754 C CA . ALA A 1 96 ? 10.363 -7.031 -20.145 1.00 88.81 96 ALA A CA 1
ATOM 755 C C . ALA A 1 96 ? 10.872 -7.794 -18.921 1.00 88.81 96 ALA A C 1
ATOM 757 O O . ALA A 1 96 ? 11.213 -8.980 -19.023 1.00 88.81 96 ALA A O 1
ATOM 758 N N . GLY A 1 97 ? 10.806 -7.148 -17.759 1.00 89.44 97 GLY A N 1
ATOM 759 C CA . GLY A 1 97 ? 11.248 -7.688 -16.476 1.00 89.44 97 GLY A CA 1
ATOM 760 C C . GLY A 1 97 ? 12.675 -7.295 -16.096 1.00 89.44 97 GLY A C 1
ATOM 761 O O . GLY A 1 97 ? 13.351 -8.091 -15.451 1.00 89.44 97 GLY A O 1
ATOM 762 N N . ALA A 1 98 ? 13.134 -6.116 -16.520 1.00 92.19 98 ALA A N 1
ATOM 763 C CA . ALA A 1 98 ? 14.524 -5.690 -16.392 1.00 92.19 98 ALA A CA 1
ATOM 764 C C . ALA A 1 98 ? 14.656 -4.172 -16.190 1.00 92.19 98 ALA A C 1
ATOM 766 O O . ALA A 1 98 ? 13.750 -3.395 -16.512 1.00 92.19 98 ALA A O 1
ATOM 767 N N . VAL A 1 99 ? 15.810 -3.761 -15.667 1.00 94.81 99 VAL A N 1
ATOM 768 C CA . VAL A 1 99 ? 16.210 -2.355 -15.527 1.00 94.81 99 VAL A CA 1
ATOM 769 C C . VAL A 1 99 ? 17.250 -2.047 -16.594 1.00 94.81 99 VAL A C 1
ATOM 771 O O . VAL A 1 99 ? 18.193 -2.814 -16.783 1.00 94.81 99 VAL A O 1
ATOM 774 N N . PHE A 1 100 ? 17.082 -0.924 -17.284 1.00 96.12 100 PHE A N 1
ATOM 775 C CA . PHE A 1 100 ? 17.944 -0.507 -18.380 1.00 96.12 100 PHE A CA 1
ATOM 776 C C . PHE A 1 100 ? 18.510 0.881 -18.129 1.00 96.12 100 PHE A C 1
ATOM 778 O O . PHE A 1 100 ? 17.797 1.774 -17.676 1.00 96.12 100 PHE A O 1
ATOM 785 N N . THR A 1 101 ? 19.762 1.090 -18.518 1.00 97.31 101 THR A N 1
ATOM 786 C CA . THR A 1 101 ? 20.367 2.418 -18.600 1.00 97.31 101 THR A CA 1
ATOM 787 C C . THR A 1 101 ? 20.704 2.731 -20.052 1.00 97.31 101 THR A C 1
ATOM 789 O O . THR A 1 101 ? 21.537 2.071 -20.678 1.00 97.31 101 THR A O 1
ATOM 792 N N . LEU A 1 102 ? 20.045 3.749 -20.610 1.00 97.38 102 LEU A N 1
ATOM 793 C CA . LEU A 1 102 ? 20.415 4.322 -21.900 1.00 97.38 102 LEU A CA 1
ATOM 794 C C . LEU A 1 102 ? 21.552 5.310 -21.659 1.00 97.38 102 LEU A C 1
ATOM 796 O O . LEU A 1 102 ? 21.356 6.340 -21.018 1.00 97.38 102 LEU A O 1
ATOM 800 N N . HIS A 1 103 ? 22.721 5.009 -22.208 1.00 97.06 103 HIS A N 1
ATOM 801 C CA . HIS A 1 103 ? 23.854 5.920 -22.268 1.00 97.06 103 HIS A CA 1
ATOM 802 C C . HIS A 1 103 ? 23.922 6.533 -23.659 1.00 97.06 103 HIS A C 1
ATOM 804 O O . HIS A 1 103 ? 23.917 5.807 -24.652 1.00 97.06 103 HIS A O 1
ATOM 810 N N . ALA A 1 104 ? 24.015 7.855 -23.732 1.00 96.50 104 ALA A N 1
ATOM 811 C CA . ALA A 1 104 ? 24.179 8.583 -24.975 1.00 96.50 104 ALA A CA 1
ATOM 812 C C . ALA A 1 104 ? 25.424 9.472 -24.916 1.00 96.50 104 ALA A C 1
ATOM 814 O O . ALA A 1 104 ? 25.752 10.061 -23.883 1.00 96.50 104 ALA A O 1
ATOM 815 N N . TRP A 1 105 ? 26.099 9.580 -26.053 1.00 96.31 105 TRP A N 1
ATOM 816 C CA . TRP A 1 105 ? 27.286 10.393 -26.263 1.00 96.31 105 TRP A CA 1
ATOM 817 C C . TRP A 1 105 ? 27.106 11.265 -27.499 1.00 96.31 105 TRP A C 1
ATOM 819 O O . TRP A 1 105 ? 26.467 10.862 -28.471 1.00 96.31 105 TRP A O 1
ATOM 829 N N . MET A 1 106 ? 27.706 12.444 -27.465 1.00 94.94 106 MET A N 1
ATOM 830 C CA . MET A 1 106 ? 27.738 13.390 -28.571 1.00 94.94 106 MET A CA 1
ATOM 831 C C . MET A 1 106 ? 29.170 13.864 -28.765 1.00 94.94 106 MET A C 1
ATOM 833 O O . MET A 1 106 ? 29.806 14.247 -27.786 1.00 94.94 106 MET A O 1
ATOM 837 N N . ASN A 1 107 ? 29.650 13.858 -30.003 1.00 94.69 107 ASN A N 1
ATOM 838 C CA . ASN A 1 107 ? 30.908 14.478 -30.399 1.00 94.69 107 ASN A CA 1
ATOM 839 C C . ASN A 1 107 ? 30.610 15.746 -31.200 1.00 94.69 107 ASN A C 1
ATOM 841 O O . ASN A 1 107 ? 29.870 15.683 -32.185 1.00 94.69 107 ASN A O 1
ATOM 845 N N . ASP A 1 108 ? 31.169 16.872 -30.768 1.00 89.81 108 ASP A N 1
ATOM 846 C CA . ASP A 1 108 ? 31.116 18.121 -31.526 1.00 89.81 108 ASP A CA 1
ATOM 847 C C . ASP A 1 108 ? 32.302 18.259 -32.493 1.00 89.81 108 ASP A C 1
ATOM 849 O O . ASP A 1 108 ? 33.277 17.506 -32.422 1.00 89.81 108 ASP A O 1
ATOM 853 N N . SER A 1 109 ? 32.217 19.242 -33.387 1.00 89.19 109 SER A N 1
ATOM 854 C CA . SER A 1 109 ? 33.228 19.534 -34.415 1.00 89.19 109 SER A CA 1
ATOM 855 C C . SER A 1 109 ? 34.607 19.915 -33.857 1.00 89.19 109 SER A C 1
ATOM 857 O O . SER A 1 109 ? 35.609 19.891 -34.577 1.00 89.19 109 SER A O 1
ATOM 859 N N . SER A 1 110 ? 34.692 20.238 -32.560 1.00 89.12 110 SER A N 1
ATOM 860 C CA . SER A 1 110 ? 35.955 20.475 -31.850 1.00 89.12 110 SER A CA 1
ATOM 861 C C . SER A 1 110 ? 36.588 19.192 -31.294 1.00 89.12 110 SER A C 1
ATOM 863 O O . SER A 1 110 ? 37.693 19.233 -30.746 1.00 89.12 110 SER A O 1
ATOM 865 N N . GLY A 1 111 ? 35.909 18.050 -31.445 1.00 89.62 111 GLY A N 1
ATOM 866 C CA . GLY A 1 111 ? 36.298 16.758 -30.891 1.00 89.62 111 GLY A CA 1
ATOM 867 C C . GLY A 1 111 ? 35.932 16.584 -29.416 1.00 89.62 111 GLY A C 1
ATOM 868 O O . GLY A 1 111 ? 36.446 15.668 -28.766 1.00 89.62 111 GLY A O 1
ATOM 869 N N . ALA A 1 112 ? 35.098 17.462 -28.847 1.00 89.06 112 ALA A N 1
ATOM 870 C CA . ALA A 1 112 ? 34.682 17.335 -27.460 1.00 89.06 112 ALA A CA 1
ATOM 871 C C . ALA A 1 112 ? 33.514 16.349 -27.337 1.00 89.06 112 ALA A C 1
ATOM 873 O O . ALA A 1 112 ? 32.475 16.481 -27.988 1.00 89.06 112 ALA A O 1
ATOM 874 N N . ILE A 1 113 ? 33.674 15.374 -26.438 1.00 93.31 113 ILE A N 1
ATOM 875 C CA . ILE A 1 113 ? 32.654 14.366 -26.149 1.00 93.31 113 ILE A CA 1
ATOM 876 C C . ILE A 1 113 ? 31.827 14.799 -24.939 1.00 93.31 113 ILE A C 1
ATOM 878 O O . ILE A 1 113 ? 32.361 15.047 -23.856 1.00 93.31 113 ILE A O 1
ATOM 882 N N . ARG A 1 114 ? 30.505 14.830 -25.105 1.00 92.81 114 ARG A N 1
ATOM 883 C CA . ARG A 1 114 ? 29.524 15.023 -24.029 1.00 92.81 114 ARG A CA 1
ATOM 884 C C . ARG A 1 114 ? 28.740 13.744 -23.807 1.00 92.81 114 ARG A C 1
ATOM 886 O O . ARG A 1 114 ? 28.527 12.984 -24.747 1.00 92.81 114 ARG A O 1
ATOM 893 N N . THR A 1 115 ? 28.298 13.514 -22.575 1.00 95.00 115 THR A N 1
ATOM 894 C CA . THR A 1 115 ? 27.567 12.300 -22.200 1.00 95.00 115 THR A CA 1
ATOM 895 C C . THR A 1 115 ? 26.309 12.633 -21.414 1.00 95.00 115 THR A C 1
ATOM 897 O O . THR A 1 115 ? 26.232 13.647 -20.720 1.00 95.00 115 THR A O 1
ATOM 900 N N . THR A 1 116 ? 25.306 11.774 -21.536 1.00 96.12 116 THR A N 1
ATOM 901 C CA . THR A 1 116 ? 24.103 11.788 -20.706 1.00 96.12 116 THR A CA 1
ATOM 902 C C . THR A 1 116 ? 23.599 10.356 -20.557 1.00 96.12 116 THR A C 1
ATOM 904 O O . THR A 1 116 ? 23.886 9.499 -21.397 1.00 96.12 116 THR A O 1
ATOM 907 N N . SER A 1 117 ? 22.874 10.073 -19.482 1.00 97.19 117 SER A N 1
ATOM 908 C CA . SER A 1 117 ? 22.272 8.764 -19.279 1.00 97.19 117 SER A CA 1
ATOM 909 C C . SER A 1 117 ? 20.955 8.863 -18.537 1.00 97.19 117 SER A C 1
ATOM 911 O O . SER A 1 117 ? 20.744 9.779 -17.742 1.00 97.19 117 SER A O 1
ATOM 913 N N . VAL A 1 118 ? 20.090 7.886 -18.775 1.00 97.56 118 VAL A N 1
ATOM 914 C CA . VAL A 1 118 ? 18.841 7.708 -18.040 1.00 97.56 118 VAL A CA 1
ATOM 915 C C . VAL A 1 118 ? 18.662 6.233 -17.720 1.00 97.56 118 VAL A C 1
ATOM 917 O O . VAL A 1 118 ? 18.823 5.381 -18.594 1.00 97.56 118 VAL A O 1
ATOM 920 N N . THR A 1 119 ? 18.338 5.945 -16.467 1.00 97.44 119 THR A N 1
ATOM 921 C CA . THR A 1 119 ? 17.952 4.607 -16.016 1.00 97.44 119 THR A CA 1
ATOM 922 C C . THR A 1 119 ? 16.434 4.538 -15.969 1.00 97.44 119 THR A C 1
ATOM 924 O O . THR A 1 119 ? 15.797 5.495 -15.541 1.00 97.44 119 THR A O 1
ATOM 927 N N . PHE A 1 120 ? 15.858 3.444 -16.448 1.00 95.62 120 PHE A N 1
ATOM 928 C CA . PHE A 1 120 ? 14.419 3.215 -16.525 1.00 95.62 120 PHE A CA 1
ATOM 929 C C . PHE A 1 120 ? 14.116 1.719 -16.395 1.00 95.62 120 PHE A C 1
ATOM 931 O O . PHE A 1 120 ? 14.992 0.875 -16.590 1.00 95.62 120 PHE A O 1
ATOM 938 N N . THR A 1 121 ? 12.870 1.379 -16.080 1.00 94.81 121 THR A N 1
ATOM 939 C CA . THR A 1 121 ? 12.463 -0.011 -15.823 1.00 94.81 121 THR A CA 1
ATOM 940 C C . THR A 1 121 ? 11.429 -0.457 -16.845 1.00 94.81 121 THR A C 1
ATOM 942 O O . THR A 1 121 ? 10.451 0.251 -17.075 1.00 94.81 121 THR A O 1
ATOM 945 N N . MET A 1 122 ? 11.606 -1.645 -17.425 1.00 93.56 122 MET A N 1
ATOM 946 C CA . MET A 1 122 ? 10.594 -2.300 -18.261 1.00 93.56 122 MET A CA 1
ATOM 947 C C . MET A 1 122 ? 9.986 -3.448 -17.463 1.00 93.56 122 MET A C 1
ATOM 949 O O . MET A 1 122 ? 10.684 -4.418 -17.155 1.00 93.56 122 MET A O 1
ATOM 953 N N . ILE A 1 123 ? 8.699 -3.375 -17.130 1.00 92.88 123 ILE A N 1
ATOM 954 C CA . ILE A 1 123 ? 8.030 -4.438 -16.370 1.00 92.88 123 ILE A CA 1
ATOM 955 C C . ILE A 1 123 ? 7.335 -5.435 -17.289 1.00 92.88 123 ILE A C 1
ATOM 957 O O . ILE A 1 123 ? 6.846 -5.101 -18.366 1.00 92.88 123 ILE A O 1
ATOM 961 N N . ARG A 1 124 ? 7.289 -6.693 -16.856 1.00 91.69 124 ARG A N 1
ATOM 962 C CA . ARG A 1 124 ? 6.566 -7.759 -17.550 1.00 91.69 124 ARG A CA 1
ATOM 963 C C . ARG A 1 124 ? 5.138 -7.841 -17.040 1.00 91.69 124 ARG A C 1
ATOM 965 O O . ARG A 1 124 ? 4.935 -8.170 -15.878 1.00 91.69 124 ARG A O 1
ATOM 972 N N . VAL A 1 125 ? 4.171 -7.612 -17.922 1.00 92.19 125 VAL A N 1
ATOM 973 C CA . VAL A 1 125 ? 2.746 -7.710 -17.592 1.00 92.19 125 VAL A CA 1
ATOM 974 C C . VAL A 1 125 ? 2.214 -9.105 -17.923 1.00 92.19 125 VAL A C 1
ATOM 976 O O . VAL A 1 125 ? 2.349 -9.577 -19.053 1.00 92.19 125 VAL A O 1
ATOM 979 N N . PHE A 1 126 ? 1.597 -9.756 -16.942 1.00 91.75 126 PHE A N 1
ATOM 980 C CA . PHE A 1 126 ? 0.827 -10.986 -17.101 1.00 91.75 126 PHE A CA 1
ATOM 981 C C . PHE A 1 126 ? -0.650 -10.666 -16.921 1.00 91.75 126 PHE A C 1
ATOM 983 O O . PHE A 1 126 ? -1.017 -10.072 -15.915 1.00 91.75 126 PHE A O 1
ATOM 990 N N . LEU A 1 127 ? -1.489 -11.073 -17.872 1.00 94.25 127 LEU A N 1
ATOM 991 C CA . LEU A 1 127 ? -2.928 -10.837 -17.824 1.00 94.25 127 LEU A CA 1
ATOM 992 C C . LEU A 1 127 ? -3.679 -12.167 -17.796 1.00 94.25 127 LEU A C 1
ATOM 994 O O . LEU A 1 127 ? -3.589 -12.941 -18.749 1.00 94.25 127 LEU A O 1
ATOM 998 N N . TYR A 1 128 ? -4.467 -12.388 -16.746 1.00 92.62 128 TYR A N 1
ATOM 999 C CA . TYR A 1 128 ? -5.417 -13.493 -16.665 1.00 92.62 128 TYR A CA 1
ATOM 1000 C C . TYR A 1 128 ? -6.838 -12.938 -16.595 1.00 92.62 128 TYR A C 1
ATOM 1002 O O . TYR A 1 128 ? -7.153 -12.090 -15.763 1.00 92.62 128 TYR A O 1
ATOM 1010 N N . SER A 1 129 ? -7.689 -13.407 -17.506 1.00 93.19 129 SER A N 1
ATOM 1011 C CA . SER A 1 129 ? -9.074 -12.932 -17.666 1.00 93.19 129 SER A CA 1
ATOM 1012 C C . SER A 1 129 ? -10.107 -14.060 -17.736 1.00 93.19 129 SER A C 1
ATOM 1014 O O . SER A 1 129 ? -11.220 -13.875 -18.218 1.00 93.19 129 SER A O 1
ATOM 1016 N N . ALA A 1 130 ? -9.710 -15.248 -17.294 1.00 92.38 130 ALA A N 1
ATOM 1017 C CA . ALA A 1 130 ? -10.545 -16.433 -17.206 1.00 92.38 130 ALA A CA 1
ATOM 1018 C C . ALA A 1 130 ? -10.183 -17.177 -15.922 1.00 92.38 130 ALA A C 1
ATOM 1020 O O . ALA A 1 130 ? -9.079 -16.985 -15.401 1.00 92.38 130 ALA A O 1
ATOM 1021 N N . ASP A 1 131 ? -11.101 -18.019 -15.447 1.00 91.81 131 ASP A N 1
ATOM 1022 C CA . ASP A 1 131 ? -10.889 -18.827 -14.251 1.00 91.81 131 ASP A CA 1
ATOM 1023 C C . ASP A 1 131 ? -9.555 -19.575 -14.342 1.00 91.81 131 ASP A C 1
ATOM 1025 O O . ASP A 1 131 ? -9.282 -20.284 -15.317 1.00 91.81 131 ASP A O 1
ATOM 1029 N N . PHE A 1 132 ? -8.708 -19.392 -13.331 1.00 92.06 132 PHE A N 1
ATOM 1030 C CA . PHE A 1 132 ? -7.369 -19.963 -13.322 1.00 92.06 132 PHE A CA 1
ATOM 1031 C C . PHE A 1 132 ? -7.025 -20.508 -11.942 1.00 92.06 132 PHE A C 1
ATOM 1033 O O . PHE A 1 132 ? -7.067 -19.799 -10.935 1.00 92.06 132 PHE A O 1
ATOM 1040 N N . VAL A 1 133 ? -6.651 -21.785 -11.923 1.00 91.12 133 VAL A N 1
ATOM 1041 C CA . VAL A 1 133 ? -6.161 -22.462 -10.728 1.00 91.12 133 VAL A CA 1
ATOM 1042 C C . VAL A 1 133 ? -4.645 -22.535 -10.815 1.00 91.12 133 VAL A C 1
ATOM 1044 O O . VAL A 1 133 ? -4.091 -23.244 -11.659 1.00 91.12 133 VAL A O 1
ATOM 1047 N N . PHE A 1 134 ? -3.963 -21.823 -9.926 1.00 88.88 134 PHE A N 1
ATOM 1048 C CA . PHE A 1 134 ? -2.522 -21.932 -9.784 1.00 88.88 134 PHE A CA 1
ATOM 1049 C C . PHE A 1 134 ? -2.181 -23.315 -9.190 1.00 88.88 134 PHE A C 1
ATOM 1051 O O . PHE A 1 134 ? -2.728 -23.699 -8.148 1.00 88.88 134 PHE A O 1
ATOM 1058 N N . PRO A 1 135 ? -1.305 -24.107 -9.836 1.00 84.62 135 PRO A N 1
ATOM 1059 C CA . PRO A 1 135 ? -1.027 -25.477 -9.399 1.00 84.62 135 PRO A CA 1
ATOM 1060 C C . PRO A 1 135 ? -0.214 -25.538 -8.095 1.00 84.62 135 PRO A C 1
ATOM 1062 O O . PRO A 1 135 ? -0.307 -26.511 -7.351 1.00 84.62 135 PRO A O 1
ATOM 1065 N N . SER A 1 136 ? 0.577 -24.503 -7.818 1.00 88.75 136 SER A N 1
ATOM 1066 C CA . SER A 1 136 ? 1.471 -24.379 -6.666 1.00 88.75 136 SER A CA 1
ATOM 1067 C C . SER A 1 136 ? 1.682 -22.902 -6.325 1.00 88.75 136 SER A C 1
ATOM 1069 O O . SER A 1 136 ? 1.127 -22.033 -7.000 1.00 88.75 136 SER A O 1
ATOM 1071 N N . THR A 1 137 ? 2.565 -22.622 -5.362 1.00 86.62 137 THR A N 1
ATOM 1072 C CA . THR A 1 137 ? 3.062 -21.272 -5.068 1.00 86.62 137 THR A CA 1
ATOM 1073 C C . THR A 1 137 ? 3.427 -20.513 -6.346 1.00 86.62 137 THR A C 1
ATOM 1075 O O . THR A 1 137 ? 4.135 -21.050 -7.205 1.00 86.62 137 THR A O 1
ATOM 1078 N N . TYR A 1 138 ? 2.946 -19.274 -6.469 1.00 88.50 138 TYR A N 1
ATOM 1079 C CA . TYR A 1 138 ? 3.210 -18.400 -7.614 1.00 88.50 138 TYR A CA 1
ATOM 1080 C C . TYR A 1 138 ? 3.921 -17.132 -7.151 1.00 88.50 138 TYR A C 1
ATOM 1082 O O . TYR A 1 138 ? 3.445 -16.443 -6.252 1.00 88.50 138 TYR A O 1
ATOM 1090 N N . THR A 1 139 ? 5.049 -16.806 -7.780 1.00 89.12 139 THR A N 1
ATOM 1091 C CA . THR A 1 139 ? 5.837 -15.624 -7.422 1.00 89.12 139 THR A CA 1
ATOM 1092 C C . THR A 1 139 ? 5.763 -14.574 -8.524 1.00 89.12 139 THR A C 1
ATOM 1094 O O . THR A 1 139 ? 6.203 -14.824 -9.646 1.00 89.12 139 THR A O 1
ATOM 1097 N N . VAL A 1 140 ? 5.257 -13.385 -8.195 1.00 88.69 140 VAL A N 1
ATOM 1098 C CA . VAL A 1 140 ? 5.362 -12.194 -9.049 1.00 88.69 140 VAL A CA 1
ATOM 1099 C C . VAL A 1 140 ? 6.687 -11.514 -8.716 1.00 88.69 140 VAL A C 1
ATOM 1101 O O . VAL A 1 140 ? 6.844 -10.962 -7.632 1.00 88.69 140 VAL A O 1
ATOM 1104 N N . GLY A 1 141 ? 7.664 -11.583 -9.617 1.00 87.38 141 GLY A N 1
ATOM 1105 C CA . GLY A 1 141 ? 8.980 -10.968 -9.405 1.00 87.38 141 GLY A CA 1
ATOM 1106 C C . GLY A 1 141 ? 8.934 -9.433 -9.361 1.00 87.38 141 GLY A C 1
ATOM 1107 O O . GLY A 1 141 ? 7.991 -8.824 -9.854 1.00 87.38 141 GLY A O 1
ATOM 1108 N N . GLN A 1 142 ? 9.994 -8.804 -8.843 1.00 85.56 142 GLN A N 1
ATOM 1109 C CA . GLN A 1 142 ? 10.096 -7.346 -8.634 1.00 85.56 142 GLN A CA 1
ATOM 1110 C C . GLN A 1 142 ? 9.793 -6.488 -9.877 1.00 85.56 142 GLN A C 1
ATOM 1112 O O . GLN A 1 142 ? 9.277 -5.380 -9.770 1.00 85.56 142 GLN A O 1
ATOM 1117 N N . TYR A 1 143 ? 10.082 -7.004 -11.073 1.00 87.44 143 TYR A N 1
ATOM 1118 C CA . TYR A 1 143 ? 9.836 -6.317 -12.346 1.00 87.44 143 TYR A CA 1
ATOM 1119 C C . TYR A 1 143 ? 8.664 -6.928 -13.119 1.00 87.44 143 TYR A C 1
ATOM 1121 O O . TYR A 1 143 ? 8.658 -6.959 -14.351 1.00 87.44 143 TYR A O 1
ATOM 1129 N N . GLN A 1 144 ? 7.688 -7.478 -12.406 1.00 90.19 144 GLN A N 1
ATOM 1130 C CA . GLN A 1 144 ? 6.502 -8.091 -12.983 1.00 90.19 144 GLN A CA 1
ATOM 1131 C C . GLN A 1 144 ? 5.243 -7.414 -12.448 1.00 90.19 144 GLN A C 1
ATOM 1133 O O . GLN A 1 144 ? 5.180 -6.999 -11.295 1.00 90.19 144 GLN A O 1
ATOM 1138 N N . LYS A 1 145 ? 4.238 -7.326 -13.312 1.00 92.12 145 LYS A N 1
ATOM 1139 C CA . LYS A 1 145 ? 2.888 -6.880 -13.000 1.00 92.12 145 LYS A CA 1
ATOM 1140 C C . LYS A 1 145 ? 1.936 -8.015 -13.323 1.00 92.12 145 LYS A C 1
ATOM 1142 O O . LYS A 1 145 ? 1.918 -8.495 -14.456 1.00 92.12 145 LYS A O 1
ATOM 1147 N N . LEU A 1 146 ? 1.166 -8.460 -12.344 1.00 93.00 146 LEU A N 1
ATOM 1148 C CA . LEU A 1 146 ? 0.105 -9.438 -12.534 1.00 93.00 146 LEU A CA 1
ATOM 1149 C C . LEU A 1 146 ? -1.235 -8.703 -12.557 1.00 93.00 146 LEU A C 1
ATOM 1151 O O . LEU A 1 146 ? -1.559 -7.996 -11.614 1.00 93.00 146 LEU A O 1
ATOM 1155 N N . ILE A 1 147 ? -1.999 -8.859 -13.632 1.00 93.44 147 ILE A N 1
ATOM 1156 C CA . ILE A 1 147 ? -3.342 -8.301 -13.785 1.00 93.44 147 ILE A CA 1
ATOM 1157 C C . ILE A 1 147 ? -4.327 -9.464 -13.839 1.00 93.44 147 ILE A C 1
ATOM 1159 O O . ILE A 1 147 ? -4.226 -10.340 -14.702 1.00 93.44 147 ILE A O 1
ATOM 1163 N N . LEU A 1 148 ? -5.279 -9.462 -12.915 1.00 93.94 148 LEU A N 1
ATOM 1164 C CA . LEU A 1 148 ? -6.313 -10.476 -12.761 1.00 93.94 148 LEU A CA 1
ATOM 1165 C C . LEU A 1 148 ? -7.669 -9.793 -12.900 1.00 93.94 148 LEU A C 1
ATOM 1167 O O . LEU A 1 148 ? -7.957 -8.842 -12.175 1.00 93.94 148 LEU A O 1
ATOM 1171 N N . GLN A 1 149 ? -8.500 -10.239 -13.840 1.00 95.25 149 GLN A N 1
ATOM 1172 C CA . GLN A 1 149 ? -9.765 -9.557 -14.107 1.00 95.25 149 GLN A CA 1
ATOM 1173 C C . GLN A 1 149 ? -10.914 -10.498 -14.456 1.00 95.25 149 GLN A C 1
ATOM 1175 O O . GLN A 1 149 ? -10.723 -11.448 -15.210 1.00 95.25 149 GLN A O 1
ATOM 1180 N N . ASN A 1 150 ? -12.120 -10.178 -13.980 1.00 93.44 150 ASN A N 1
ATOM 1181 C CA . ASN A 1 150 ? -13.382 -10.825 -14.367 1.00 93.44 150 ASN A CA 1
ATOM 1182 C C . ASN A 1 150 ? -13.371 -12.360 -14.252 1.00 93.44 150 ASN A C 1
ATOM 1184 O O . ASN A 1 150 ? -13.874 -13.051 -15.139 1.00 93.44 150 ASN A O 1
ATOM 1188 N N . ALA A 1 151 ? -12.759 -12.896 -13.197 1.00 92.75 151 ALA A N 1
ATOM 1189 C CA . ALA A 1 151 ? -12.542 -14.331 -13.065 1.00 92.75 151 ALA A CA 1
ATOM 1190 C C . ALA A 1 151 ? -12.385 -14.780 -11.608 1.00 92.75 151 ALA A C 1
ATOM 1192 O O . ALA A 1 151 ? -12.117 -13.985 -10.700 1.00 92.75 151 ALA A O 1
ATOM 1193 N N . ASN A 1 152 ? -12.536 -16.086 -11.409 1.00 90.06 152 ASN A N 1
ATOM 1194 C CA . ASN A 1 152 ? -12.258 -16.761 -10.154 1.00 90.06 152 ASN A CA 1
ATOM 1195 C C . ASN A 1 152 ? -10.821 -17.289 -10.154 1.00 90.06 152 ASN A C 1
ATOM 1197 O O . ASN A 1 152 ? -10.392 -17.975 -11.085 1.00 90.06 152 ASN A O 1
ATOM 1201 N N . PHE A 1 153 ? -10.094 -17.015 -9.077 1.00 90.94 153 PHE A N 1
ATOM 1202 C CA . PHE A 1 153 ? -8.726 -17.480 -8.892 1.00 90.94 153 PHE A CA 1
ATOM 1203 C C . PHE A 1 153 ? -8.613 -18.311 -7.620 1.00 90.94 153 PHE A C 1
ATOM 1205 O O . PHE A 1 153 ? -9.287 -18.074 -6.609 1.00 90.94 153 PHE A O 1
ATOM 1212 N N . SER A 1 154 ? -7.769 -19.332 -7.685 1.00 89.75 154 SER A N 1
ATOM 1213 C CA . SER A 1 154 ? -7.478 -20.192 -6.546 1.00 89.75 154 SER A CA 1
ATOM 1214 C C . SER A 1 154 ? -6.108 -20.830 -6.677 1.00 89.75 154 SER A C 1
ATOM 1216 O O . SER A 1 154 ? -5.553 -20.941 -7.772 1.00 89.75 154 SER A O 1
ATOM 1218 N N . PHE A 1 155 ? -5.571 -21.282 -5.552 1.00 84.00 155 PHE A N 1
ATOM 1219 C CA . PHE A 1 155 ? -4.462 -22.221 -5.521 1.00 84.00 155 PHE A CA 1
ATOM 1220 C C . PHE A 1 155 ? -4.984 -23.640 -5.293 1.00 84.00 155 PHE A C 1
ATOM 1222 O O . PHE A 1 155 ? -5.888 -23.857 -4.489 1.00 84.00 155 PHE A O 1
ATOM 1229 N N . THR A 1 156 ? -4.381 -24.627 -5.966 1.00 82.38 156 THR A N 1
ATOM 1230 C CA . THR A 1 156 ? -4.566 -26.041 -5.583 1.00 82.38 156 THR A CA 1
ATOM 1231 C C . THR A 1 156 ? -3.864 -26.310 -4.252 1.00 82.38 156 THR A C 1
ATOM 1233 O O . THR A 1 156 ? -4.407 -26.982 -3.381 1.00 82.38 156 THR A O 1
ATOM 1236 N N . THR A 1 157 ? -2.649 -25.766 -4.110 1.00 76.38 157 THR A N 1
ATOM 1237 C CA . THR A 1 157 ? -1.823 -25.747 -2.895 1.00 76.38 157 THR A CA 1
ATOM 1238 C C . THR A 1 157 ? -0.861 -24.554 -2.954 1.00 76.38 157 THR A C 1
ATOM 1240 O O . THR A 1 157 ? -0.439 -24.171 -4.047 1.00 76.38 157 THR A O 1
ATOM 1243 N N . GLY A 1 158 ? -0.465 -24.011 -1.801 1.00 80.50 158 GLY A N 1
ATOM 1244 C CA . GLY A 1 158 ? 0.552 -22.957 -1.700 1.00 80.50 158 GLY A CA 1
ATOM 1245 C C . GLY A 1 158 ? -0.006 -21.533 -1.689 1.00 80.50 158 GLY A C 1
ATOM 1246 O O . GLY A 1 158 ? -1.216 -21.336 -1.626 1.00 80.50 158 GLY A O 1
ATOM 1247 N N . ASN A 1 159 ? 0.908 -20.561 -1.747 1.00 80.94 159 ASN A N 1
ATOM 1248 C CA . ASN A 1 159 ? 0.620 -19.135 -1.563 1.00 80.94 159 ASN A CA 1
ATOM 1249 C C . ASN A 1 159 ? 1.062 -18.325 -2.793 1.00 80.94 159 ASN A C 1
ATOM 1251 O O . ASN A 1 159 ? 1.907 -18.766 -3.574 1.00 80.94 159 AS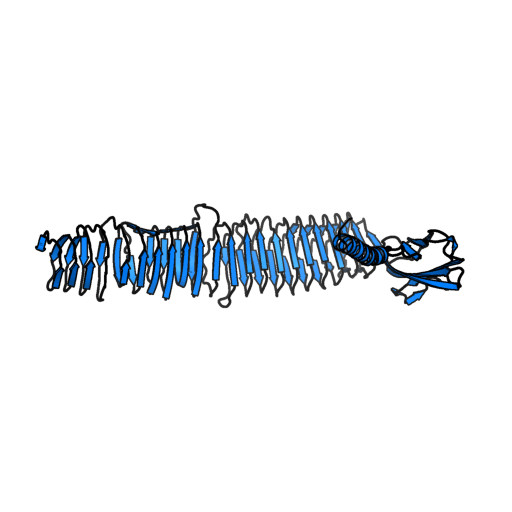N A O 1
ATOM 1255 N N . MET A 1 160 ? 0.545 -17.110 -2.963 1.00 84.81 160 MET A N 1
ATOM 1256 C CA . MET A 1 160 ? 1.201 -16.140 -3.840 1.00 84.81 160 MET A CA 1
ATOM 1257 C C . MET A 1 160 ? 2.300 -15.426 -3.046 1.00 84.81 160 MET A C 1
ATOM 1259 O O . MET A 1 160 ? 2.129 -15.180 -1.862 1.00 84.81 160 MET A O 1
ATOM 1263 N N . SER A 1 161 ? 3.415 -15.080 -3.680 1.00 83.38 161 SER A N 1
ATOM 1264 C CA . SER A 1 161 ? 4.354 -14.089 -3.140 1.00 83.38 161 SER A CA 1
ATOM 1265 C C . SER A 1 161 ? 4.531 -13.015 -4.199 1.00 83.38 161 SER A C 1
ATOM 1267 O O . SER A 1 161 ? 4.855 -13.313 -5.350 1.00 83.38 161 SER A O 1
ATOM 1269 N N . ILE A 1 162 ? 4.278 -11.763 -3.843 1.00 85.06 162 ILE A N 1
ATOM 1270 C CA . ILE A 1 162 ? 4.258 -10.654 -4.794 1.00 85.06 162 ILE A CA 1
ATOM 1271 C C . ILE A 1 162 ? 5.374 -9.705 -4.397 1.00 85.06 162 ILE A C 1
ATOM 1273 O O . ILE A 1 162 ? 5.292 -9.072 -3.360 1.00 85.06 162 ILE A O 1
ATOM 1277 N N . TYR A 1 163 ? 6.408 -9.616 -5.226 1.00 85.25 163 TYR A N 1
ATOM 1278 C CA . TYR A 1 163 ? 7.494 -8.641 -5.093 1.00 85.25 163 TYR A CA 1
ATOM 1279 C C . TYR A 1 163 ? 7.352 -7.482 -6.089 1.00 85.25 163 TYR A C 1
ATOM 1281 O O . TYR A 1 163 ? 8.047 -6.478 -5.975 1.00 85.25 163 TYR A O 1
ATOM 1289 N N . GLY A 1 164 ? 6.508 -7.655 -7.112 1.00 87.25 164 GLY A N 1
ATOM 1290 C CA . GLY A 1 164 ? 6.171 -6.644 -8.115 1.00 87.25 164 GLY A CA 1
ATOM 1291 C C . GLY A 1 164 ? 4.823 -5.981 -7.829 1.00 87.25 164 GLY A C 1
ATOM 1292 O O . GLY A 1 164 ? 4.514 -5.657 -6.686 1.00 87.25 164 GLY A O 1
ATOM 1293 N N . SER A 1 165 ? 3.996 -5.798 -8.858 1.00 88.75 165 SER A N 1
ATOM 1294 C CA . SER A 1 165 ? 2.645 -5.246 -8.700 1.00 88.75 165 SER A CA 1
ATOM 1295 C C . SER A 1 165 ? 1.544 -6.258 -9.011 1.00 88.75 165 SER A C 1
ATOM 1297 O O . SER A 1 165 ? 1.693 -7.123 -9.879 1.00 88.75 165 SER A O 1
ATOM 1299 N N . LEU A 1 166 ? 0.425 -6.143 -8.297 1.00 92.56 166 LEU A N 1
ATOM 1300 C CA . LEU A 1 166 ? -0.796 -6.912 -8.530 1.00 92.56 166 LEU A CA 1
ATOM 1301 C C . LEU A 1 166 ? -1.982 -5.963 -8.708 1.00 92.56 166 LEU A C 1
ATOM 1303 O O . LEU A 1 166 ? -2.269 -5.143 -7.839 1.00 92.56 166 LEU A O 1
ATOM 1307 N N . GLU A 1 167 ? -2.693 -6.109 -9.819 1.00 93.94 167 GLU A N 1
ATOM 1308 C CA . GLU A 1 167 ? -3.963 -5.434 -10.071 1.00 93.94 167 GLU A CA 1
ATOM 1309 C C . GLU A 1 167 ? -5.080 -6.470 -10.182 1.00 93.94 167 GLU A C 1
ATOM 1311 O O . GLU A 1 167 ? -4.980 -7.432 -10.946 1.00 93.94 167 GLU A O 1
ATOM 1316 N N . MET A 1 168 ? -6.144 -6.278 -9.410 1.00 93.69 168 MET A N 1
ATOM 1317 C CA . MET A 1 168 ? -7.328 -7.130 -9.403 1.00 93.69 168 MET A CA 1
ATOM 1318 C C . MET A 1 168 ? -8.566 -6.299 -9.731 1.00 93.69 168 MET A C 1
ATOM 1320 O O . MET A 1 168 ? -8.776 -5.232 -9.154 1.00 93.69 168 MET A O 1
ATOM 1324 N N . THR A 1 169 ? -9.408 -6.776 -10.644 1.00 95.19 169 THR A N 1
ATOM 1325 C CA . THR A 1 169 ? -10.683 -6.120 -10.977 1.00 95.19 169 THR A CA 1
ATOM 1326 C C . THR A 1 169 ? -11.786 -7.149 -11.176 1.00 95.19 169 THR A C 1
ATOM 1328 O O . THR A 1 169 ? -11.687 -7.971 -12.085 1.00 95.19 169 THR A O 1
ATOM 1331 N N . ASN A 1 170 ? -12.848 -7.102 -10.368 1.00 92.56 170 ASN A N 1
ATOM 1332 C CA . ASN A 1 170 ? -13.949 -8.073 -10.428 1.00 92.56 170 ASN A CA 1
ATOM 1333 C C . ASN A 1 170 ? -13.432 -9.519 -10.279 1.00 92.56 170 ASN A C 1
ATOM 1335 O O . ASN A 1 170 ? -13.574 -10.365 -11.167 1.00 92.56 170 ASN A O 1
ATOM 1339 N N . VAL A 1 171 ? -12.722 -9.757 -9.175 1.00 93.12 171 VAL A N 1
ATOM 1340 C CA . VAL A 1 171 ? -12.000 -11.004 -8.894 1.00 93.12 171 VAL A CA 1
ATOM 1341 C C . VAL A 1 171 ? -12.584 -11.672 -7.663 1.00 93.12 171 VAL A C 1
ATOM 1343 O O . VAL A 1 171 ? -12.743 -11.030 -6.631 1.00 93.12 171 VAL A O 1
ATOM 1346 N N . THR A 1 172 ? -12.830 -12.980 -7.734 1.00 91.75 172 THR A N 1
ATOM 1347 C CA . THR A 1 172 ? -13.100 -13.789 -6.536 1.00 91.75 172 THR A CA 1
ATOM 1348 C C . THR A 1 172 ? -11.918 -14.705 -6.245 1.00 91.75 172 THR A C 1
ATOM 1350 O O . THR A 1 172 ? -11.526 -15.511 -7.089 1.00 91.75 172 THR A O 1
ATOM 1353 N N . TRP A 1 173 ? -11.359 -14.599 -5.042 1.00 90.38 173 TRP A N 1
ATOM 1354 C CA . TRP A 1 173 ? -10.287 -15.450 -4.538 1.00 90.38 173 TRP A CA 1
ATOM 1355 C C . TRP A 1 173 ? -10.855 -16.523 -3.617 1.00 90.38 173 TRP A C 1
ATOM 1357 O O . TRP A 1 173 ? -11.544 -16.207 -2.649 1.00 90.38 173 TRP A O 1
ATOM 1367 N N . SER A 1 174 ? -10.582 -17.795 -3.901 1.00 89.62 174 SER A N 1
ATOM 1368 C CA . SER A 1 174 ? -11.187 -18.922 -3.164 1.00 89.62 174 SER A CA 1
ATOM 1369 C C . SER A 1 174 ? -10.217 -19.755 -2.328 1.00 89.62 174 SER A C 1
ATOM 1371 O O . SER A 1 174 ? -10.621 -20.761 -1.759 1.00 89.62 174 SER A O 1
ATOM 1373 N N . SER A 1 175 ? -8.962 -19.339 -2.196 1.00 88.06 175 SER A N 1
ATOM 1374 C CA . SER A 1 175 ? -7.951 -19.944 -1.313 1.00 88.06 175 SER A CA 1
ATOM 1375 C C . SER A 1 175 ? -7.311 -18.868 -0.436 1.00 88.06 175 SER A C 1
ATOM 1377 O O . SER A 1 175 ? -7.599 -17.689 -0.628 1.00 88.06 175 SER A O 1
ATOM 1379 N N . ASP A 1 176 ? -6.428 -19.239 0.484 1.00 85.88 176 ASP A N 1
ATOM 1380 C CA . ASP A 1 176 ? -5.630 -18.235 1.190 1.00 85.88 176 ASP A CA 1
ATOM 1381 C C . ASP A 1 176 ? -4.729 -17.480 0.197 1.00 85.88 176 ASP A C 1
ATOM 1383 O O . ASP A 1 176 ? -4.278 -18.033 -0.818 1.00 85.88 176 ASP A O 1
ATOM 1387 N N . LEU A 1 177 ? -4.500 -16.197 0.469 1.00 86.44 177 LEU A N 1
ATOM 1388 C CA . LEU A 1 177 ? -3.578 -15.347 -0.273 1.00 86.44 177 LEU A CA 1
ATOM 1389 C C . LEU A 1 177 ? -2.588 -14.724 0.705 1.00 86.44 177 LEU A C 1
ATOM 1391 O O . LEU A 1 177 ? -2.970 -13.935 1.560 1.00 86.44 177 LEU A O 1
ATOM 1395 N N . THR A 1 178 ? -1.309 -15.045 0.555 1.00 86.12 178 THR A N 1
ATOM 1396 C CA . THR A 1 178 ? -0.230 -14.286 1.192 1.00 86.12 178 THR A CA 1
ATOM 1397 C C . THR A 1 178 ? 0.281 -13.245 0.209 1.00 86.12 178 THR A C 1
ATOM 1399 O O . THR A 1 178 ? 0.284 -13.463 -1.001 1.00 86.12 178 THR A O 1
ATOM 1402 N N . ILE A 1 179 ? 0.674 -12.086 0.712 1.00 83.25 179 ILE A N 1
ATOM 1403 C CA . ILE A 1 179 ? 1.317 -11.040 -0.060 1.00 83.25 179 ILE A CA 1
ATOM 1404 C C . ILE A 1 179 ? 2.552 -10.602 0.712 1.00 83.25 179 ILE A C 1
ATOM 1406 O O . ILE A 1 179 ? 2.445 -10.141 1.841 1.00 83.25 179 ILE A O 1
ATOM 1410 N N . ASP A 1 180 ? 3.714 -10.785 0.095 1.00 82.12 180 ASP A N 1
ATOM 1411 C CA . ASP A 1 180 ? 5.016 -10.502 0.690 1.00 82.12 180 ASP A CA 1
ATOM 1412 C C . ASP A 1 180 ? 5.582 -9.143 0.245 1.00 82.12 180 ASP A C 1
ATOM 1414 O O . ASP A 1 180 ? 5.000 -8.408 -0.557 1.00 82.12 180 ASP A O 1
ATOM 1418 N N . ALA A 1 181 ? 6.749 -8.836 0.807 1.00 65.31 181 ALA A N 1
ATOM 1419 C CA . ALA A 1 181 ? 7.379 -7.533 0.831 1.00 65.31 181 ALA A CA 1
ATOM 1420 C C . ALA A 1 181 ? 7.510 -6.786 -0.508 1.00 65.31 181 ALA A C 1
ATOM 1422 O O . ALA A 1 181 ? 7.814 -7.371 -1.547 1.00 65.31 181 ALA A O 1
ATOM 1423 N N . HIS A 1 182 ? 7.431 -5.451 -0.422 1.00 76.00 182 HIS A N 1
ATOM 1424 C CA . HIS A 1 182 ? 7.745 -4.471 -1.482 1.00 76.00 182 HIS A CA 1
ATOM 1425 C C . HIS A 1 182 ? 6.783 -4.420 -2.676 1.00 76.00 182 HIS A C 1
ATOM 1427 O O . HIS A 1 182 ? 7.108 -3.829 -3.709 1.00 76.00 182 HIS A O 1
ATOM 1433 N N . SER A 1 183 ? 5.590 -4.991 -2.533 1.00 79.81 183 SER A N 1
ATOM 1434 C CA . SER A 1 183 ? 4.575 -4.976 -3.579 1.00 79.81 183 SER A CA 1
ATOM 1435 C C . SER A 1 183 ? 3.616 -3.793 -3.495 1.00 79.81 183 SER A C 1
ATOM 1437 O O . SER A 1 183 ? 3.308 -3.266 -2.422 1.00 79.81 183 SER A O 1
ATOM 1439 N N . THR A 1 184 ? 3.114 -3.390 -4.663 1.00 85.62 184 THR A N 1
ATOM 1440 C CA . THR A 1 184 ? 1.938 -2.524 -4.782 1.00 85.62 184 THR A CA 1
ATOM 1441 C C . THR A 1 184 ? 0.750 -3.355 -5.242 1.00 85.62 184 THR A C 1
ATOM 1443 O O . THR A 1 184 ? 0.789 -4.001 -6.291 1.00 85.62 184 THR A O 1
ATOM 1446 N N . ILE A 1 185 ? -0.318 -3.355 -4.447 1.00 88.50 185 ILE A N 1
ATOM 1447 C CA . ILE A 1 185 ? -1.546 -4.089 -4.753 1.00 88.50 185 ILE A CA 1
ATOM 1448 C C . ILE A 1 185 ? -2.675 -3.088 -4.920 1.00 88.50 185 ILE A C 1
ATOM 1450 O O . ILE A 1 185 ? -2.898 -2.241 -4.054 1.00 88.50 185 ILE A O 1
ATOM 1454 N N . SER A 1 186 ? -3.410 -3.208 -6.018 1.00 91.88 186 SER A N 1
ATOM 1455 C CA . SER A 1 186 ? -4.679 -2.514 -6.194 1.00 91.88 186 SER A CA 1
ATOM 1456 C C . SER A 1 186 ? -5.779 -3.520 -6.507 1.00 91.88 186 SER A C 1
ATOM 1458 O O . SER A 1 186 ? -5.614 -4.396 -7.353 1.00 91.88 186 SER A O 1
ATOM 1460 N N . GLY A 1 187 ? -6.890 -3.431 -5.785 1.00 85.62 187 GLY A N 1
ATOM 1461 C CA . GLY A 1 187 ? -8.051 -4.287 -5.986 1.00 85.62 187 GLY A CA 1
ATOM 1462 C C . GLY A 1 187 ? -9.325 -3.464 -6.075 1.00 85.62 187 GLY A C 1
ATOM 1463 O O . GLY A 1 187 ? -9.595 -2.656 -5.193 1.00 85.62 187 GLY A O 1
ATOM 1464 N N . MET A 1 188 ? -10.117 -3.691 -7.116 1.00 89.94 188 MET A N 1
ATOM 1465 C CA . MET A 1 188 ? -11.464 -3.145 -7.267 1.00 89.94 188 MET A CA 1
ATOM 1466 C C . MET A 1 188 ? -12.451 -4.297 -7.445 1.00 89.94 188 MET A C 1
ATOM 1468 O O . MET A 1 188 ? -12.189 -5.197 -8.241 1.00 89.94 188 MET A O 1
ATOM 1472 N N . ASP A 1 189 ? -13.567 -4.286 -6.717 1.00 89.44 189 ASP A N 1
ATOM 1473 C CA . ASP A 1 189 ? -14.586 -5.344 -6.789 1.00 89.44 189 ASP A CA 1
ATOM 1474 C C . ASP A 1 189 ? -13.989 -6.736 -6.508 1.00 89.44 189 ASP A C 1
ATOM 1476 O O . ASP A 1 189 ? -14.109 -7.670 -7.303 1.00 89.44 189 ASP A O 1
ATOM 1480 N N . VAL A 1 190 ? -13.253 -6.865 -5.401 1.00 88.94 190 VAL A N 1
ATOM 1481 C CA . VAL A 1 190 ? -12.566 -8.116 -5.047 1.00 88.94 190 VAL A CA 1
ATOM 1482 C C . VAL A 1 190 ? -13.326 -8.836 -3.940 1.00 88.94 190 VAL A C 1
ATOM 1484 O O . VAL A 1 190 ? -13.723 -8.223 -2.955 1.00 88.94 190 VAL A O 1
ATOM 1487 N N . ASN A 1 191 ? -13.515 -10.145 -4.068 1.00 91.50 191 ASN A N 1
ATOM 1488 C CA . ASN A 1 191 ? -14.085 -10.981 -3.020 1.00 91.50 191 ASN A CA 1
ATOM 1489 C C . ASN A 1 191 ? -13.073 -12.040 -2.574 1.00 91.50 191 ASN A C 1
ATOM 1491 O O . ASN A 1 191 ? -12.766 -12.959 -3.329 1.00 91.50 191 ASN A O 1
ATOM 1495 N N . PHE A 1 192 ? -12.566 -11.929 -1.351 1.00 91.12 192 PHE A N 1
ATOM 1496 C CA . PHE A 1 192 ? -11.725 -12.942 -0.724 1.00 91.12 192 PHE A CA 1
ATOM 1497 C C . PHE A 1 192 ? -12.603 -13.875 0.110 1.00 91.12 192 PHE A C 1
ATOM 1499 O O . PHE A 1 192 ? -13.131 -13.482 1.148 1.00 91.12 192 PHE A O 1
ATOM 1506 N N . ASN A 1 193 ? -12.757 -15.123 -0.332 1.00 89.75 193 ASN A N 1
ATOM 1507 C CA . ASN A 1 193 ? -13.546 -16.129 0.386 1.00 89.75 193 ASN A CA 1
ATOM 1508 C C . ASN A 1 193 ? -12.774 -16.794 1.543 1.00 89.75 193 ASN A C 1
ATOM 1510 O O . ASN A 1 193 ? -13.372 -17.557 2.292 1.00 89.75 193 ASN A O 1
ATOM 1514 N N . ASN A 1 194 ? -11.469 -16.537 1.650 1.00 89.44 194 ASN A N 1
ATOM 1515 C CA . ASN A 1 194 ? -10.524 -17.161 2.581 1.00 89.44 194 ASN A CA 1
ATOM 1516 C C . ASN A 1 194 ? -9.545 -16.104 3.129 1.00 89.44 194 ASN A C 1
ATOM 1518 O O . ASN A 1 194 ? -9.782 -14.905 2.951 1.00 89.44 194 ASN A O 1
ATOM 1522 N N . GLN A 1 195 ? -8.482 -16.528 3.819 1.00 89.19 195 GLN A N 1
ATOM 1523 C CA . GLN A 1 195 ? -7.606 -15.628 4.565 1.00 89.19 195 GLN A CA 1
ATOM 1524 C C . GLN A 1 195 ? -6.705 -14.795 3.642 1.00 89.19 195 GLN A C 1
ATOM 1526 O O . GLN A 1 195 ? -6.178 -15.291 2.642 1.00 89.19 195 GLN A O 1
ATOM 1531 N N . LEU A 1 196 ? -6.501 -13.523 3.991 1.00 90.50 196 LEU A N 1
ATOM 1532 C CA . LEU A 1 196 ? -5.543 -12.628 3.339 1.00 90.50 196 LEU A CA 1
ATOM 1533 C C . LEU A 1 196 ? -4.451 -12.228 4.330 1.00 90.50 196 LEU A C 1
ATOM 1535 O O . LEU A 1 196 ? -4.732 -11.569 5.327 1.00 90.50 196 LEU A O 1
ATOM 1539 N N . PHE A 1 197 ? -3.205 -12.554 4.010 1.00 90.25 197 PHE A N 1
ATOM 1540 C CA . PHE A 1 197 ? -2.026 -12.166 4.777 1.00 90.25 197 PHE A CA 1
ATOM 1541 C C . PHE A 1 197 ? -1.212 -11.138 3.994 1.00 90.25 197 PHE A C 1
ATOM 1543 O O . PHE A 1 197 ? -0.907 -11.367 2.825 1.00 90.25 197 PHE A O 1
ATOM 1550 N N . ILE A 1 198 ? -0.838 -10.020 4.614 1.00 88.69 198 ILE A N 1
ATOM 1551 C CA . ILE A 1 198 ? -0.011 -8.970 4.001 1.00 88.69 198 ILE A CA 1
ATOM 1552 C C . ILE A 1 198 ? 1.218 -8.727 4.884 1.00 88.69 198 ILE A C 1
ATOM 1554 O O . ILE A 1 198 ? 1.065 -8.353 6.043 1.00 88.69 198 ILE A O 1
ATOM 1558 N N . HIS A 1 199 ? 2.419 -8.901 4.333 1.00 88.81 199 HIS A N 1
ATOM 1559 C CA . HIS A 1 199 ? 3.713 -8.793 5.014 1.00 88.81 199 HIS A CA 1
ATOM 1560 C C . HIS A 1 199 ? 4.676 -7.828 4.293 1.00 88.81 199 HIS A C 1
ATOM 1562 O O . HIS A 1 199 ? 4.532 -7.546 3.102 1.00 88.81 199 HIS A O 1
ATOM 1568 N N . GLY A 1 200 ? 5.724 -7.383 4.997 1.00 80.12 200 GLY A N 1
ATOM 1569 C CA . GLY A 1 200 ? 6.954 -6.878 4.374 1.00 80.12 200 GLY A 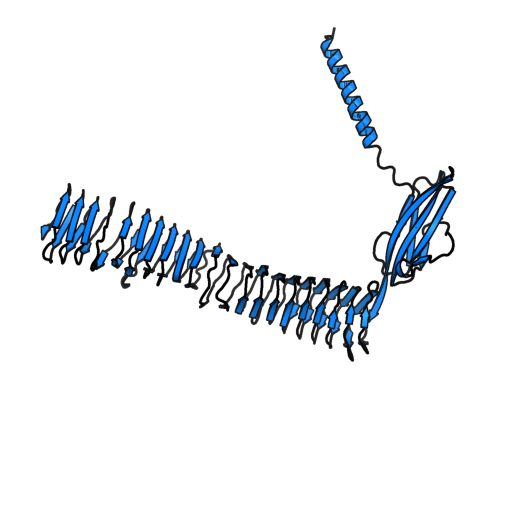CA 1
ATOM 1570 C C . GLY A 1 200 ? 6.917 -5.477 3.740 1.00 80.12 200 GLY A C 1
ATOM 1571 O O . GLY A 1 200 ? 7.510 -5.240 2.685 1.00 80.12 200 GLY A O 1
ATOM 1572 N N . ASP A 1 201 ? 6.254 -4.513 4.371 1.00 85.62 201 ASP A N 1
ATOM 1573 C CA . ASP A 1 201 ? 6.144 -3.132 3.866 1.00 85.62 201 ASP A CA 1
ATOM 1574 C C . ASP A 1 201 ? 5.329 -3.018 2.558 1.00 85.62 201 ASP A C 1
ATOM 1576 O O . ASP A 1 201 ? 5.550 -2.119 1.742 1.00 85.62 201 ASP A O 1
ATOM 1580 N N . ALA A 1 202 ? 4.385 -3.934 2.326 1.00 86.75 202 ALA A N 1
ATOM 1581 C CA . ALA A 1 202 ? 3.508 -3.879 1.160 1.00 86.75 202 ALA A CA 1
ATOM 1582 C C . ALA A 1 202 ? 2.557 -2.668 1.220 1.00 86.75 202 ALA A C 1
ATOM 1584 O O . ALA A 1 202 ? 2.108 -2.255 2.293 1.00 86.75 202 ALA A O 1
ATOM 1585 N N . ILE A 1 203 ? 2.213 -2.114 0.053 1.00 89.50 203 ILE A N 1
ATOM 1586 C CA . ILE A 1 203 ? 1.207 -1.054 -0.083 1.00 89.50 203 ILE A CA 1
ATOM 1587 C C . ILE A 1 203 ? -0.001 -1.630 -0.817 1.00 89.50 203 ILE A C 1
ATOM 1589 O O . ILE A 1 203 ? 0.050 -1.863 -2.024 1.00 89.50 203 ILE A O 1
ATOM 1593 N N . ALA A 1 204 ? -1.102 -1.830 -0.099 1.00 90.12 204 ALA A N 1
ATOM 1594 C CA . ALA A 1 204 ? -2.339 -2.383 -0.637 1.00 90.12 204 ALA A CA 1
ATOM 1595 C C . ALA A 1 204 ? -3.462 -1.342 -0.622 1.00 90.12 204 ALA A C 1
ATOM 1597 O O . ALA A 1 204 ? -3.714 -0.695 0.392 1.00 90.12 204 ALA A O 1
ATOM 1598 N N . THR A 1 205 ? -4.161 -1.190 -1.744 1.00 91.62 205 THR A N 1
ATOM 1599 C CA . THR A 1 205 ? -5.369 -0.366 -1.851 1.00 91.62 205 THR A CA 1
ATOM 1600 C C . THR A 1 205 ? -6.518 -1.204 -2.395 1.00 91.62 205 THR A C 1
ATOM 1602 O O . THR A 1 205 ? -6.419 -1.752 -3.489 1.00 91.62 205 THR A O 1
ATOM 1605 N N . PHE A 1 206 ? -7.619 -1.283 -1.653 1.00 91.69 206 PHE A N 1
ATOM 1606 C CA . PHE A 1 206 ? -8.821 -2.009 -2.051 1.00 91.69 206 PHE A CA 1
ATOM 1607 C C . PHE A 1 206 ? -10.037 -1.078 -2.111 1.00 91.69 206 PHE A C 1
ATOM 1609 O O . PHE A 1 206 ? -10.222 -0.223 -1.243 1.00 91.69 206 PHE A O 1
ATOM 1616 N N . THR A 1 207 ? -10.886 -1.253 -3.121 1.00 90.88 207 THR A N 1
ATOM 1617 C CA . THR A 1 207 ? -12.158 -0.539 -3.299 1.00 90.88 207 THR A CA 1
ATOM 1618 C C . THR A 1 207 ? -13.269 -1.539 -3.600 1.00 90.88 207 THR A C 1
ATOM 1620 O O . THR A 1 207 ? -13.084 -2.410 -4.448 1.00 90.88 207 THR A O 1
ATOM 1623 N N . ASN A 1 208 ? -14.409 -1.422 -2.915 1.00 90.31 208 ASN A N 1
ATOM 1624 C CA . ASN A 1 208 ? -15.535 -2.357 -3.024 1.00 90.31 208 ASN A CA 1
ATOM 1625 C C . ASN A 1 208 ? -15.106 -3.822 -2.816 1.00 90.31 208 ASN A C 1
ATOM 1627 O O . ASN A 1 208 ? -15.267 -4.678 -3.686 1.00 90.31 208 ASN A O 1
ATOM 1631 N N . VAL A 1 209 ? -14.464 -4.095 -1.678 1.00 90.56 209 VAL A N 1
ATOM 1632 C CA . VAL A 1 209 ? -13.900 -5.416 -1.363 1.00 90.56 209 VAL A CA 1
ATOM 1633 C C . VAL A 1 209 ? -14.742 -6.147 -0.322 1.00 90.56 209 VAL A C 1
ATOM 1635 O O . VAL A 1 209 ? -15.178 -5.562 0.668 1.00 90.56 209 VAL A O 1
ATOM 1638 N N . THR A 1 210 ? -14.950 -7.444 -0.526 1.00 90.06 210 THR A N 1
ATOM 1639 C CA . THR A 1 210 ? -15.540 -8.335 0.476 1.00 90.06 210 THR A CA 1
ATOM 1640 C C . THR A 1 210 ? -14.467 -9.268 1.019 1.00 90.06 210 THR A C 1
ATOM 1642 O O . THR A 1 210 ? -13.781 -9.938 0.252 1.00 90.06 210 THR A O 1
ATOM 1645 N N . PHE A 1 211 ? -14.325 -9.316 2.341 1.00 89.69 211 PHE A N 1
ATOM 1646 C CA . PHE A 1 211 ? -13.484 -10.286 3.037 1.00 89.69 211 PHE A CA 1
ATOM 1647 C C . PHE A 1 211 ? -14.390 -11.218 3.836 1.00 89.69 211 PHE A C 1
ATOM 1649 O O . PHE A 1 211 ? -15.014 -10.801 4.817 1.00 89.69 211 PHE A O 1
ATOM 1656 N N . SER A 1 212 ? -14.489 -12.467 3.382 1.00 88.75 212 SER A N 1
ATOM 1657 C CA . SER A 1 212 ? -15.341 -13.486 3.999 1.00 88.75 212 SER A CA 1
ATOM 1658 C C . SER A 1 212 ? -14.698 -14.114 5.238 1.00 88.75 212 SER A C 1
ATOM 1660 O O . SER A 1 212 ? -15.418 -14.507 6.155 1.00 88.75 212 SER A O 1
ATOM 1662 N N . ASP A 1 213 ? -13.362 -14.165 5.280 1.00 89.38 213 ASP A N 1
ATOM 1663 C CA . ASP A 1 213 ? -12.549 -14.696 6.383 1.00 89.38 213 ASP A CA 1
ATOM 1664 C C . ASP A 1 213 ? -11.457 -13.689 6.802 1.00 89.38 213 ASP A C 1
ATOM 1666 O O . ASP A 1 213 ? -11.557 -12.512 6.449 1.00 89.38 213 ASP A O 1
ATOM 1670 N N . SER A 1 214 ? -10.483 -14.079 7.627 1.00 86.88 214 SER A N 1
ATOM 1671 C CA . SER A 1 214 ? -9.565 -13.144 8.274 1.00 86.88 214 SER A CA 1
ATOM 1672 C C . SER A 1 214 ? -8.644 -12.382 7.316 1.00 86.88 214 SER A C 1
ATOM 1674 O O . SER A 1 214 ? -8.151 -12.908 6.320 1.00 86.88 214 SER A O 1
ATOM 1676 N N . VAL A 1 215 ? -8.378 -11.121 7.658 1.00 88.50 215 VAL A N 1
ATOM 1677 C CA . VAL A 1 215 ? -7.330 -10.304 7.037 1.00 88.50 215 VAL A CA 1
ATOM 1678 C C . VAL A 1 215 ? -6.296 -9.989 8.100 1.00 88.50 215 VAL A C 1
ATOM 1680 O O . VAL A 1 215 ? -6.636 -9.404 9.127 1.00 88.50 215 VAL A O 1
ATOM 1683 N N . GLU A 1 216 ? -5.045 -10.355 7.859 1.00 89.88 216 GLU A N 1
ATOM 1684 C CA . GLU A 1 216 ? -3.940 -10.120 8.778 1.00 89.88 216 GLU A CA 1
ATOM 1685 C C . GLU A 1 216 ? -2.841 -9.318 8.084 1.00 89.88 216 GLU A C 1
ATOM 1687 O O . GLU A 1 216 ? -2.357 -9.673 7.009 1.00 89.88 216 GLU A O 1
ATOM 1692 N N . ILE A 1 217 ? -2.465 -8.201 8.697 1.00 87.81 217 ILE A N 1
ATOM 1693 C CA . ILE A 1 217 ? -1.485 -7.257 8.169 1.00 87.81 217 ILE A CA 1
ATOM 1694 C C . ILE A 1 217 ? -0.332 -7.184 9.154 1.00 87.81 217 ILE A C 1
ATOM 1696 O O . ILE A 1 217 ? -0.544 -6.921 10.334 1.00 87.81 217 ILE A O 1
ATOM 1700 N N . TYR A 1 218 ? 0.876 -7.375 8.655 1.00 87.56 218 TYR A N 1
ATOM 1701 C CA . TYR A 1 218 ? 2.104 -7.453 9.428 1.00 87.56 218 TYR A CA 1
ATOM 1702 C C . TYR A 1 218 ? 3.116 -6.407 8.956 1.00 87.56 218 TYR A C 1
ATOM 1704 O O . TYR A 1 218 ? 3.034 -5.901 7.828 1.00 87.56 218 TYR A O 1
ATOM 1712 N N . ASP A 1 219 ? 4.107 -6.137 9.806 1.00 86.94 219 ASP A N 1
ATOM 1713 C CA . ASP A 1 219 ? 5.233 -5.232 9.546 1.00 86.94 219 ASP A CA 1
ATOM 1714 C C . ASP A 1 219 ? 4.783 -3.794 9.191 1.00 86.94 219 ASP A C 1
ATOM 1716 O O . ASP A 1 219 ? 3.648 -3.395 9.456 1.00 86.94 219 ASP A O 1
ATOM 1720 N N . ASN A 1 220 ? 5.623 -2.979 8.532 1.00 84.00 220 ASN A N 1
ATOM 1721 C CA . ASN A 1 220 ? 5.239 -1.607 8.146 1.00 84.00 220 ASN A CA 1
ATOM 1722 C C . ASN A 1 220 ? 4.314 -1.548 6.916 1.00 84.00 220 ASN A C 1
ATOM 1724 O O . ASN A 1 220 ? 4.321 -0.563 6.166 1.00 84.00 220 ASN A O 1
ATOM 1728 N N . SER A 1 221 ? 3.519 -2.590 6.681 1.00 84.38 221 SER A N 1
ATOM 1729 C CA . SER A 1 221 ? 2.582 -2.633 5.564 1.00 84.38 221 SER A CA 1
ATOM 1730 C C . SER A 1 221 ? 1.528 -1.534 5.708 1.00 84.38 221 SER A C 1
ATOM 1732 O O . SER A 1 221 ? 1.028 -1.246 6.800 1.00 84.38 221 SER A O 1
ATOM 1734 N N . THR A 1 222 ? 1.193 -0.894 4.590 1.00 85.88 222 THR A N 1
ATOM 1735 C CA . THR A 1 222 ? 0.165 0.147 4.519 1.00 85.88 222 THR A CA 1
ATOM 1736 C C . THR A 1 222 ? -1.014 -0.362 3.708 1.00 85.88 222 THR A 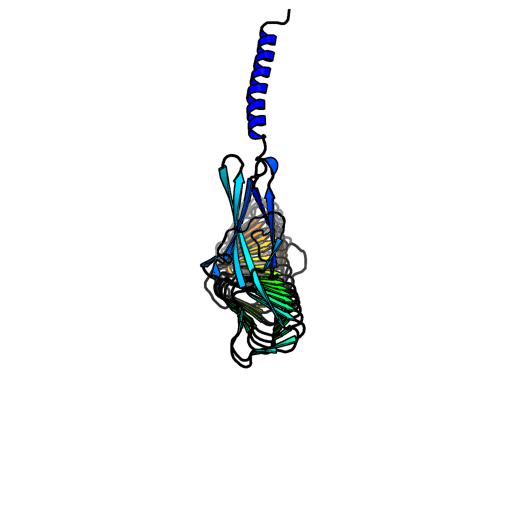C 1
ATOM 1738 O O . THR A 1 222 ? -0.886 -0.619 2.513 1.00 85.88 222 THR A O 1
ATOM 1741 N N . VAL A 1 223 ? -2.177 -0.481 4.346 1.00 88.25 223 VAL A N 1
ATOM 1742 C CA . VAL A 1 223 ? -3.396 -0.986 3.709 1.00 88.25 223 VAL A CA 1
ATOM 1743 C C . VAL A 1 223 ? -4.482 0.075 3.774 1.00 88.25 223 VAL A C 1
ATOM 1745 O O . VAL A 1 223 ? -4.848 0.535 4.854 1.00 88.25 223 VAL A O 1
ATOM 1748 N N . SER A 1 224 ? -4.995 0.465 2.611 1.00 88.62 224 SER A N 1
ATOM 1749 C CA . SER A 1 224 ? -6.134 1.366 2.461 1.00 88.62 224 SER A CA 1
ATOM 1750 C C . SER A 1 224 ? -7.324 0.594 1.906 1.00 88.62 224 SER A C 1
ATOM 1752 O O . SER A 1 224 ? -7.216 -0.057 0.869 1.00 88.62 224 SER A O 1
ATOM 1754 N N . VAL A 1 225 ? -8.465 0.660 2.581 1.00 88.56 225 VAL A N 1
ATOM 1755 C CA . VAL A 1 225 ? -9.684 -0.052 2.194 1.00 88.56 225 VAL A CA 1
ATOM 1756 C C . VAL A 1 225 ? -10.837 0.937 2.118 1.00 88.56 225 VAL A C 1
ATOM 1758 O O . VAL A 1 225 ? -11.101 1.647 3.085 1.00 88.56 225 VAL A O 1
ATOM 1761 N N . THR A 1 226 ? -11.534 0.982 0.984 1.00 87.69 226 THR A N 1
ATOM 1762 C CA . THR A 1 226 ? -12.716 1.831 0.768 1.00 87.69 226 THR A CA 1
ATOM 1763 C C . THR A 1 226 ? -13.917 0.975 0.368 1.00 87.69 226 THR A C 1
ATOM 1765 O O . THR A 1 226 ? -13.769 0.072 -0.454 1.00 87.69 226 THR A O 1
ATOM 1768 N N . ASP A 1 227 ? -15.093 1.248 0.937 1.00 86.25 227 ASP A N 1
ATOM 1769 C CA . ASP A 1 227 ? -16.359 0.565 0.619 1.00 86.25 227 ASP A CA 1
ATOM 1770 C C . ASP A 1 227 ? -16.317 -0.956 0.851 1.00 86.25 227 ASP A C 1
ATOM 1772 O O . ASP A 1 227 ? -16.728 -1.741 0.002 1.00 86.25 227 ASP A O 1
ATOM 1776 N N . ALA A 1 228 ? -15.773 -1.402 1.986 1.00 84.12 228 ALA A N 1
ATOM 1777 C CA . ALA A 1 228 ? -15.590 -2.831 2.246 1.00 84.12 228 ALA A CA 1
ATOM 1778 C C . ALA A 1 228 ? -16.661 -3.474 3.125 1.00 84.12 228 ALA A C 1
ATOM 1780 O O . ALA A 1 228 ? -17.165 -2.871 4.074 1.00 84.12 228 ALA A O 1
ATOM 1781 N N . VAL A 1 229 ? -16.912 -4.758 2.870 1.00 84.94 229 VAL A N 1
ATOM 1782 C CA . VAL A 1 229 ? -17.672 -5.646 3.753 1.00 84.94 229 VAL A CA 1
ATOM 1783 C C . VAL A 1 229 ? -16.716 -6.682 4.331 1.00 84.94 229 VAL A C 1
ATOM 1785 O O . VAL A 1 229 ? -16.241 -7.569 3.629 1.00 84.94 229 VAL A O 1
ATOM 1788 N N . ILE A 1 230 ? -16.423 -6.566 5.622 1.00 82.81 230 ILE A N 1
ATOM 1789 C CA . ILE A 1 230 ? -15.549 -7.489 6.349 1.00 82.81 230 ILE A CA 1
ATOM 1790 C C . ILE A 1 230 ? -16.438 -8.296 7.291 1.00 82.81 230 ILE A C 1
ATOM 1792 O O . ILE A 1 230 ? -16.788 -7.829 8.378 1.00 82.81 230 ILE A O 1
ATOM 1796 N N . SER A 1 231 ? -16.854 -9.492 6.868 1.00 81.81 231 SER A N 1
ATOM 1797 C CA . SER A 1 231 ? -17.772 -10.338 7.651 1.00 81.81 231 SER A CA 1
ATOM 1798 C C . SER A 1 231 ? -17.090 -11.089 8.799 1.00 81.81 231 SER A C 1
ATOM 1800 O O . SER A 1 231 ? -17.738 -11.834 9.529 1.00 81.81 231 SER A O 1
ATOM 1802 N N . SER A 1 232 ? -15.788 -10.888 8.962 1.00 77.50 232 SER A N 1
ATOM 1803 C CA . SER A 1 232 ? -14.888 -11.704 9.769 1.00 77.50 232 SER A CA 1
ATOM 1804 C C . SER A 1 232 ? -13.926 -10.820 10.588 1.00 77.50 232 SER A C 1
ATOM 1806 O O . SER A 1 232 ? -14.297 -9.754 11.090 1.00 77.50 232 SER A O 1
ATOM 1808 N N . PHE A 1 233 ? -12.699 -11.304 10.778 1.00 75.94 233 PHE A N 1
ATOM 1809 C CA . PHE A 1 233 ? -11.679 -10.792 11.674 1.00 75.94 233 PHE A CA 1
ATOM 1810 C C . PHE A 1 233 ? -10.606 -10.011 10.909 1.00 75.94 233 PHE A C 1
ATOM 1812 O O . PHE A 1 233 ? -9.922 -10.566 10.058 1.00 75.94 233 PHE A O 1
ATOM 1819 N N . PHE A 1 234 ? -10.417 -8.738 11.237 1.00 78.12 234 PHE A N 1
ATOM 1820 C CA . PHE A 1 234 ? -9.341 -7.919 10.682 1.00 78.12 234 PHE A CA 1
ATOM 1821 C C . PHE A 1 234 ? -8.277 -7.678 11.753 1.00 78.12 234 PHE A C 1
ATOM 1823 O O . PHE A 1 234 ? -8.624 -7.201 12.835 1.00 78.12 234 PHE A O 1
ATOM 1830 N N . SER A 1 235 ? -7.011 -8.000 11.481 1.00 80.25 235 SER A N 1
ATOM 1831 C CA . SER A 1 235 ? -5.887 -7.793 12.398 1.00 80.25 235 SER A CA 1
ATOM 1832 C C . SER A 1 235 ? -4.716 -7.044 11.789 1.00 80.25 235 SER A C 1
ATOM 1834 O O . SER A 1 235 ? -4.292 -7.348 10.680 1.00 80.25 235 SER A O 1
ATOM 1836 N N . GLY A 1 236 ? -4.163 -6.098 12.548 1.00 73.38 236 GLY A N 1
ATOM 1837 C CA . GLY A 1 236 ? -2.866 -5.478 12.273 1.00 73.38 236 GLY A CA 1
ATOM 1838 C C . GLY A 1 236 ? -1.843 -5.806 13.361 1.00 73.38 236 GLY A C 1
ATOM 1839 O O . GLY A 1 236 ? -2.182 -5.754 14.542 1.00 73.38 236 GLY A O 1
ATOM 1840 N N . TYR A 1 237 ? -0.610 -6.102 12.964 1.00 77.38 237 TYR A N 1
ATOM 1841 C CA . TYR A 1 237 ? 0.544 -6.422 13.807 1.00 77.38 237 TYR A CA 1
ATOM 1842 C C . TYR A 1 237 ? 1.735 -5.512 13.454 1.00 77.38 237 TYR A C 1
ATOM 1844 O O . TYR A 1 237 ? 1.777 -4.946 12.365 1.00 77.38 237 TYR A O 1
ATOM 1852 N N . ASP A 1 238 ? 2.692 -5.362 14.374 1.00 74.06 238 ASP A N 1
ATOM 1853 C CA . ASP A 1 238 ? 4.041 -4.817 14.138 1.00 74.06 238 ASP A CA 1
ATOM 1854 C C . ASP A 1 238 ? 4.133 -3.545 13.267 1.00 74.06 238 ASP A C 1
ATOM 1856 O O . ASP A 1 238 ? 4.702 -3.565 12.183 1.00 74.06 238 ASP A O 1
ATOM 1860 N N . LEU A 1 239 ? 3.644 -2.397 13.759 1.00 71.06 239 LEU A N 1
ATOM 1861 C CA . LEU A 1 239 ? 3.684 -1.088 13.059 1.00 71.06 239 LEU A CA 1
ATOM 1862 C C . LEU A 1 239 ? 2.809 -0.964 11.792 1.00 71.06 239 LEU A C 1
ATOM 1864 O O . LEU A 1 239 ? 2.865 0.078 11.126 1.00 71.06 239 LEU A O 1
ATOM 1868 N N . ALA A 1 240 ? 1.946 -1.941 11.497 1.00 70.75 240 ALA A N 1
ATOM 1869 C CA . ALA A 1 240 ? 1.021 -1.870 10.367 1.00 70.75 240 ALA A CA 1
ATOM 1870 C C . ALA A 1 240 ? 0.194 -0.574 10.364 1.00 70.75 240 ALA A C 1
ATOM 1872 O O . ALA A 1 240 ? -0.283 -0.108 11.405 1.00 70.75 240 ALA A O 1
ATOM 1873 N N . LYS A 1 241 ? 0.003 0.009 9.176 1.00 78.19 241 LYS A N 1
ATOM 1874 C CA . LYS A 1 241 ? -0.810 1.211 8.960 1.00 78.19 241 LYS A CA 1
ATOM 1875 C C . LYS A 1 241 ? -2.074 0.847 8.210 1.00 78.19 241 LYS A C 1
ATOM 1877 O O . LYS A 1 241 ? -2.036 0.572 7.014 1.00 78.19 241 LYS A O 1
ATOM 1882 N N . VAL A 1 242 ? -3.204 0.899 8.898 1.00 81.00 242 VAL A N 1
ATOM 1883 C CA . VAL A 1 242 ? -4.497 0.535 8.318 1.00 81.00 242 VAL A CA 1
ATOM 1884 C C . VAL A 1 242 ? -5.359 1.782 8.191 1.00 81.00 242 VAL A C 1
ATOM 1886 O O . VAL A 1 242 ? -5.617 2.468 9.178 1.00 81.00 242 VAL A O 1
ATOM 1889 N N . SER A 1 243 ? -5.801 2.088 6.974 1.00 80.38 243 SER A N 1
ATOM 1890 C CA . SER A 1 243 ? -6.784 3.134 6.700 1.00 80.38 243 SER A CA 1
ATOM 1891 C C . SER A 1 243 ? -8.060 2.512 6.149 1.00 80.38 243 SER A C 1
ATOM 1893 O O . SER A 1 243 ? -8.020 1.846 5.120 1.00 80.38 243 SER A O 1
ATOM 1895 N N . ILE A 1 244 ? -9.191 2.702 6.826 1.00 80.38 244 ILE A N 1
ATOM 1896 C CA . ILE A 1 244 ? -10.472 2.118 6.403 1.00 80.38 244 ILE A CA 1
ATOM 1897 C C . ILE A 1 244 ? -11.499 3.229 6.234 1.00 80.38 244 ILE A C 1
ATOM 1899 O O . ILE A 1 244 ? -11.681 4.032 7.145 1.00 80.38 244 ILE A O 1
ATOM 1903 N N . TYR A 1 245 ? -12.182 3.269 5.096 1.00 77.12 245 TYR A N 1
ATOM 1904 C CA . TYR A 1 245 ? -13.176 4.282 4.761 1.00 77.12 245 TYR A CA 1
ATOM 1905 C C . TYR A 1 245 ? -14.474 3.619 4.299 1.00 77.12 245 TYR A C 1
ATOM 1907 O O . TYR A 1 245 ? -14.462 2.778 3.406 1.00 77.12 245 TYR A O 1
ATOM 1915 N N . ASN A 1 246 ? -15.603 4.013 4.892 1.00 76.56 246 ASN A N 1
ATOM 1916 C CA . ASN A 1 246 ? -16.939 3.544 4.502 1.00 76.56 246 ASN A CA 1
ATOM 1917 C C . ASN A 1 246 ? -17.090 2.008 4.504 1.00 76.56 246 ASN A C 1
ATOM 1919 O O . ASN A 1 246 ? -17.687 1.428 3.605 1.00 76.56 246 ASN A O 1
ATOM 1923 N N . ALA A 1 247 ? -16.520 1.334 5.506 1.00 74.50 247 ALA A N 1
ATOM 1924 C CA . ALA A 1 247 ? -16.605 -0.121 5.624 1.00 74.50 247 ALA A CA 1
ATOM 1925 C C . ALA A 1 247 ? -17.566 -0.572 6.732 1.00 74.50 247 ALA A C 1
ATOM 1927 O O . ALA A 1 247 ? -17.719 0.102 7.760 1.00 74.50 247 ALA A O 1
ATOM 1928 N N . SER A 1 248 ? -18.150 -1.756 6.537 1.00 75.31 248 SER A N 1
ATOM 1929 C CA . SER A 1 248 ? -18.825 -2.539 7.572 1.00 75.31 248 SER A CA 1
ATOM 1930 C C . SER A 1 248 ? -17.873 -3.622 8.070 1.00 75.31 248 SER A C 1
ATOM 1932 O O . SER A 1 248 ? -17.532 -4.535 7.321 1.00 75.31 248 SER A O 1
ATOM 1934 N N . ILE A 1 249 ? -17.439 -3.521 9.329 1.00 76.81 249 ILE A N 1
ATOM 1935 C CA . ILE A 1 249 ? -16.504 -4.480 9.934 1.00 76.81 249 ILE A CA 1
ATOM 1936 C C . ILE A 1 249 ? -17.193 -5.236 11.061 1.00 76.81 249 ILE A C 1
ATOM 1938 O O . ILE A 1 249 ? -17.766 -4.626 11.968 1.00 76.81 249 ILE A O 1
ATOM 1942 N N . TYR A 1 250 ? -17.110 -6.566 11.024 1.00 76.75 250 TYR A N 1
ATOM 1943 C CA . TYR A 1 250 ? -17.611 -7.396 12.110 1.00 76.75 250 TYR A CA 1
ATOM 1944 C C . TYR A 1 250 ? -16.700 -7.317 13.338 1.00 76.75 250 TYR A C 1
ATOM 1946 O O . TYR A 1 250 ? -17.183 -6.999 14.428 1.00 76.75 250 TYR A O 1
ATOM 1954 N N . TYR A 1 251 ? -15.394 -7.550 13.162 1.00 76.38 251 TYR A N 1
ATOM 1955 C CA . TYR A 1 251 ? -14.408 -7.563 14.242 1.00 76.38 251 TYR A CA 1
ATOM 1956 C C . TYR A 1 251 ? -13.060 -6.960 13.805 1.00 76.38 251 TYR A C 1
ATOM 1958 O O . TYR A 1 251 ? -12.471 -7.409 12.824 1.00 76.38 251 TYR A O 1
ATOM 1966 N N . LEU A 1 252 ? -12.548 -5.974 14.554 1.00 80.00 252 LEU A N 1
ATOM 1967 C CA . LEU A 1 252 ? -11.244 -5.335 14.312 1.00 80.00 252 LEU A CA 1
ATOM 1968 C C . LEU A 1 252 ? -10.329 -5.505 15.530 1.00 80.00 252 LEU A C 1
ATOM 1970 O O . LEU A 1 252 ? -10.708 -5.143 16.650 1.00 80.00 252 LEU A O 1
ATOM 1974 N N . ARG A 1 253 ? -9.122 -6.029 15.305 1.00 81.31 253 ARG A N 1
ATOM 1975 C CA . ARG A 1 253 ? -8.063 -6.164 16.304 1.00 81.31 253 ARG A CA 1
ATOM 1976 C C . ARG A 1 253 ? -6.791 -5.459 15.842 1.00 81.31 253 ARG A C 1
ATOM 1978 O O . ARG A 1 253 ? -6.393 -5.588 14.696 1.00 81.31 253 ARG A O 1
ATOM 1985 N N . MET A 1 254 ? -6.134 -4.723 16.727 1.00 77.88 254 MET A N 1
ATOM 1986 C CA . MET A 1 254 ? -4.836 -4.104 16.435 1.00 77.88 254 MET A CA 1
ATOM 1987 C C . MET A 1 254 ? -3.854 -4.474 17.544 1.00 77.88 254 MET A C 1
ATOM 1989 O O . MET A 1 254 ? -4.197 -4.356 18.721 1.00 77.88 254 MET A O 1
ATOM 1993 N N . TYR A 1 255 ? -2.660 -4.921 17.167 1.00 76.50 255 TYR A N 1
ATOM 1994 C CA . TYR A 1 255 ? -1.572 -5.325 18.054 1.00 76.50 255 TYR A CA 1
ATOM 1995 C C . TYR A 1 255 ? -0.352 -4.413 17.887 1.00 76.50 255 TYR A C 1
ATOM 1997 O O . TYR A 1 255 ? -0.174 -3.801 16.836 1.00 76.50 255 TYR A O 1
ATOM 2005 N N . ASP A 1 256 ? 0.490 -4.343 18.918 1.00 65.06 256 ASP A N 1
ATOM 2006 C CA . ASP A 1 256 ? 1.897 -3.921 18.858 1.00 65.06 256 ASP A CA 1
ATOM 2007 C C . ASP A 1 256 ? 2.203 -2.686 17.990 1.00 65.06 256 ASP A C 1
ATOM 2009 O O . ASP A 1 256 ? 2.613 -2.787 16.836 1.00 65.06 256 ASP A O 1
ATOM 2013 N N . ASN A 1 257 ? 2.039 -1.486 18.561 1.00 67.94 257 ASN A N 1
ATOM 2014 C CA . ASN A 1 257 ? 2.377 -0.182 17.953 1.00 67.94 257 ASN A CA 1
ATOM 2015 C C . ASN A 1 257 ? 1.826 0.072 16.528 1.00 67.94 257 ASN A C 1
ATOM 2017 O O . ASN A 1 257 ? 2.199 1.065 15.901 1.00 67.94 257 ASN A O 1
ATOM 2021 N N . SER A 1 258 ? 0.941 -0.780 16.007 1.00 69.44 258 SER A N 1
ATOM 2022 C CA . SER A 1 258 ? 0.255 -0.561 14.737 1.00 69.44 258 SER A CA 1
ATOM 2023 C C . SER A 1 258 ? -0.634 0.678 14.828 1.00 69.44 258 SER A C 1
ATOM 2025 O O . SER A 1 258 ? -1.114 1.048 15.895 1.00 69.44 258 SER A O 1
ATOM 2027 N N . THR A 1 259 ? -0.847 1.378 13.720 1.00 70.81 259 THR A N 1
ATOM 2028 C CA . THR A 1 259 ? -1.698 2.576 13.689 1.00 70.81 259 THR A CA 1
ATOM 2029 C C . THR A 1 259 ? -2.891 2.337 12.782 1.00 70.81 259 THR A C 1
ATOM 2031 O O . THR A 1 259 ? -2.753 1.842 11.664 1.00 70.81 259 THR A O 1
ATOM 2034 N N . CYS A 1 260 ? -4.081 2.684 13.266 1.00 73.25 260 CYS A N 1
ATOM 2035 C CA . CYS A 1 260 ? -5.324 2.478 12.538 1.00 73.25 260 CYS A CA 1
ATOM 2036 C C . CYS A 1 260 ? -6.095 3.795 12.437 1.00 73.25 260 CYS A C 1
ATOM 2038 O O . CYS A 1 260 ? -6.590 4.314 13.433 1.00 73.25 260 CYS A O 1
ATOM 2040 N N . ASN A 1 261 ? -6.252 4.313 11.223 1.00 69.12 261 ASN A N 1
ATOM 2041 C CA . ASN A 1 261 ? -7.133 5.438 10.931 1.00 69.12 261 ASN A CA 1
ATOM 2042 C C . ASN A 1 261 ? -8.394 4.913 10.244 1.00 69.12 261 ASN A C 1
ATOM 2044 O O . ASN A 1 261 ? -8.398 4.678 9.040 1.00 69.12 261 ASN A O 1
ATOM 2048 N N . ALA A 1 262 ? -9.480 4.726 10.990 1.00 64.69 262 ALA A N 1
ATOM 2049 C CA . ALA A 1 262 ? -10.686 4.109 10.450 1.00 64.69 262 ALA A CA 1
ATOM 2050 C C . ALA A 1 262 ? -11.901 5.049 10.530 1.00 64.69 262 ALA A C 1
ATOM 2052 O O . ALA A 1 262 ? -12.370 5.415 11.602 1.00 64.69 262 ALA A O 1
ATOM 2053 N N . THR A 1 263 ? -12.447 5.414 9.371 1.00 64.25 263 THR A N 1
ATOM 2054 C CA . THR A 1 263 ? -13.783 6.005 9.226 1.00 64.25 263 THR A CA 1
ATOM 2055 C C . THR A 1 263 ? -14.760 4.889 8.869 1.00 64.25 263 THR A C 1
ATOM 2057 O O . THR A 1 263 ? -14.810 4.428 7.728 1.00 64.25 263 THR A O 1
ATOM 2060 N N . LEU A 1 264 ? -15.515 4.426 9.860 1.00 66.56 264 LEU A N 1
ATOM 2061 C CA . LEU A 1 264 ? -16.344 3.224 9.767 1.00 66.56 264 LEU A CA 1
ATOM 2062 C C . LEU A 1 264 ? -17.812 3.639 9.721 1.00 66.56 264 LEU A C 1
ATOM 2064 O O . LEU A 1 264 ? -18.242 4.442 10.539 1.00 66.56 264 LEU A O 1
ATOM 2068 N N . CYS A 1 265 ? -18.584 3.100 8.776 1.00 58.16 265 CYS A N 1
ATOM 2069 C CA . CYS A 1 265 ? -20.007 3.443 8.662 1.00 58.16 265 CYS A CA 1
ATOM 2070 C C . CYS A 1 265 ? -20.897 2.598 9.580 1.00 58.16 265 CYS A C 1
ATOM 2072 O O . CYS A 1 265 ? -21.983 3.028 9.969 1.00 58.16 265 CYS A O 1
ATOM 2074 N N . SER A 1 266 ? -20.433 1.404 9.957 1.00 60.88 266 SER A N 1
ATOM 2075 C CA . SER A 1 266 ? -21.114 0.531 10.916 1.00 60.88 266 SER A CA 1
ATOM 2076 C C . SER A 1 266 ? -20.148 -0.519 11.481 1.00 60.88 266 SER A C 1
ATOM 2078 O O . SER A 1 266 ? -19.487 -1.206 10.700 1.00 60.88 266 SER A O 1
ATOM 2080 N N . LEU A 1 267 ? -20.121 -0.717 12.803 1.00 60.25 267 LEU A N 1
ATOM 2081 C CA . LEU A 1 267 ? -19.549 -1.924 13.424 1.00 60.25 267 LEU A CA 1
ATOM 2082 C C . LEU A 1 267 ? -20.638 -2.720 14.113 1.00 60.25 267 LEU A C 1
ATOM 2084 O O . LEU A 1 267 ? -21.354 -2.193 14.962 1.00 60.25 267 LEU A O 1
ATOM 2088 N N . SER A 1 268 ? -20.717 -4.010 13.822 1.00 56.78 268 SER A N 1
ATOM 2089 C CA . SER A 1 268 ? -21.757 -4.848 14.408 1.00 56.78 268 SER A CA 1
ATOM 2090 C C . SER A 1 268 ? -21.406 -5.415 15.781 1.00 56.78 268 SER A C 1
ATOM 2092 O O . SER A 1 268 ? -22.340 -5.741 16.508 1.00 56.78 268 SER A O 1
ATOM 2094 N N . THR A 1 269 ? -20.126 -5.567 16.166 1.00 61.66 269 THR A N 1
ATOM 2095 C CA . THR A 1 269 ? -19.812 -6.299 17.413 1.00 61.66 269 THR A CA 1
ATOM 2096 C C . THR A 1 269 ? -18.748 -5.685 18.316 1.00 61.66 269 THR A C 1
ATOM 2098 O O . THR A 1 269 ? -19.083 -5.248 19.421 1.00 61.66 269 THR A O 1
ATOM 2101 N N . SER A 1 270 ? -17.461 -5.691 17.956 1.00 67.06 270 SER A N 1
ATOM 2102 C CA . SER A 1 270 ? -16.402 -5.345 18.917 1.00 67.06 270 SER A CA 1
ATOM 2103 C C . SER A 1 270 ? -15.100 -4.877 18.271 1.00 67.06 270 SER A C 1
ATOM 2105 O O . SER A 1 270 ? -14.698 -5.374 17.221 1.00 67.06 270 SER A O 1
ATOM 2107 N N . PHE A 1 271 ? -14.420 -3.954 18.953 1.00 71.69 271 PHE A N 1
ATOM 2108 C CA . PHE A 1 271 ? -13.061 -3.507 18.638 1.00 71.69 271 PHE A CA 1
ATOM 2109 C C . PHE A 1 271 ? -12.131 -3.847 19.803 1.00 71.69 271 PHE A C 1
ATOM 2111 O O . PHE A 1 271 ? -12.469 -3.584 20.960 1.00 71.69 271 PHE A O 1
ATOM 2118 N N . TYR A 1 272 ? -10.963 -4.411 19.494 1.00 71.06 272 TYR A N 1
ATOM 2119 C CA . TYR A 1 272 ? -9.932 -4.770 20.468 1.00 71.06 272 TYR A CA 1
ATOM 2120 C C . TYR A 1 272 ? -8.593 -4.122 20.090 1.00 71.06 272 TYR A C 1
ATOM 2122 O O . TYR A 1 272 ? -7.953 -4.537 19.127 1.00 71.06 272 TYR A O 1
ATOM 2130 N N . GLY A 1 273 ? -8.155 -3.116 20.846 1.00 63.50 273 GLY A N 1
ATOM 2131 C CA . GLY A 1 273 ? -6.854 -2.467 20.647 1.00 63.50 273 GLY A CA 1
ATOM 2132 C C . GLY A 1 273 ? -5.851 -2.873 21.724 1.00 63.50 273 GLY A C 1
ATOM 2133 O O . GLY A 1 273 ? -6.170 -2.774 22.907 1.00 63.50 273 GLY A O 1
ATOM 2134 N N . TYR A 1 274 ? -4.653 -3.298 21.322 1.00 66.75 274 TYR A N 1
ATOM 2135 C CA . TYR A 1 274 ? -3.509 -3.559 22.199 1.00 66.75 274 TYR A CA 1
ATOM 2136 C C . TYR A 1 274 ? -2.327 -2.658 21.786 1.00 66.75 274 TYR A C 1
ATOM 2138 O O . TYR A 1 274 ? -1.839 -2.768 20.661 1.00 66.75 274 TYR A O 1
ATOM 2146 N N . GLY A 1 275 ? -1.845 -1.780 22.679 1.00 60.53 275 GLY A N 1
ATOM 2147 C CA . GLY A 1 275 ? -0.607 -1.000 22.487 1.00 60.53 275 GLY A CA 1
ATOM 2148 C C . GLY A 1 275 ? -0.784 0.488 22.123 1.00 60.53 275 GLY A C 1
ATOM 2149 O O . GLY A 1 275 ? -1.872 1.046 22.186 1.00 60.53 275 GLY A O 1
ATOM 2150 N N . SER A 1 276 ? 0.309 1.170 21.745 1.00 48.78 276 SER A N 1
ATOM 2151 C CA . SER A 1 276 ? 0.410 2.648 21.670 1.00 48.78 276 SER A CA 1
ATOM 2152 C C . SER A 1 276 ? -0.268 3.341 20.467 1.00 48.78 276 SER A C 1
ATOM 2154 O O . SER A 1 276 ? 0.229 4.323 19.914 1.00 48.78 276 SER A O 1
ATOM 2156 N N . SER A 1 277 ? -1.418 2.839 20.033 1.00 56.03 277 SER A N 1
ATOM 2157 C CA . SER A 1 277 ? -2.034 3.212 18.765 1.00 56.03 277 SER A CA 1
ATOM 2158 C C . SER A 1 277 ? -2.994 4.405 18.881 1.00 56.03 277 SER A C 1
ATOM 2160 O O . SER A 1 277 ? -3.889 4.450 19.731 1.00 56.03 277 SER A O 1
ATOM 2162 N N . VAL A 1 278 ? -2.802 5.401 18.006 1.00 52.22 278 VAL A N 1
ATOM 2163 C CA . VAL A 1 278 ? -3.756 6.497 17.777 1.00 52.22 278 VAL A CA 1
ATOM 2164 C C . VAL A 1 278 ? -4.850 5.967 16.863 1.00 52.22 278 VAL A C 1
ATOM 2166 O O . VAL A 1 278 ? -4.579 5.668 15.703 1.00 52.22 278 VAL A O 1
ATOM 2169 N N . THR A 1 279 ? -6.073 5.847 17.377 1.00 62.28 279 THR A N 1
ATOM 2170 C CA . THR A 1 279 ? -7.238 5.475 16.567 1.00 62.28 279 THR A CA 1
ATOM 2171 C C . THR A 1 279 ? -8.223 6.633 16.555 1.00 62.28 279 THR A C 1
ATOM 2173 O O . THR A 1 279 ? -8.745 7.018 17.601 1.00 62.28 279 THR A O 1
ATOM 2176 N N . THR A 1 280 ? -8.485 7.197 15.375 1.00 63.31 280 THR A N 1
ATOM 2177 C CA . THR A 1 280 ? -9.629 8.100 15.181 1.00 63.31 280 THR A CA 1
ATOM 2178 C C . THR A 1 280 ? -10.795 7.278 14.652 1.00 63.31 280 THR A C 1
ATOM 2180 O O . THR A 1 280 ? -10.656 6.679 13.589 1.00 63.31 280 THR A O 1
ATOM 2183 N N . LEU A 1 281 ? -11.920 7.255 15.371 1.00 66.00 281 LEU A N 1
ATOM 2184 C CA . LEU A 1 281 ? -13.179 6.652 14.921 1.00 66.00 281 LEU A CA 1
ATOM 2185 C C . LEU A 1 281 ? -14.212 7.760 14.666 1.00 66.00 281 LEU A C 1
ATOM 2187 O O . LEU A 1 281 ? -14.331 8.696 15.461 1.00 66.00 281 LEU A O 1
ATOM 2191 N N . ARG A 1 282 ? -14.950 7.656 13.554 1.00 64.12 282 ARG A N 1
ATOM 2192 C CA . ARG A 1 282 ? -16.002 8.602 13.134 1.00 64.12 282 ARG A CA 1
ATOM 2193 C C . ARG A 1 282 ? -17.296 7.871 12.766 1.00 64.12 282 ARG A C 1
ATOM 2195 O O . ARG A 1 282 ? -17.198 6.844 12.104 1.00 64.12 282 ARG A O 1
ATOM 2202 N N . ASN A 1 283 ? -18.461 8.442 13.096 1.00 58.97 283 ASN A N 1
ATOM 2203 C CA . ASN A 1 283 ? -19.796 8.063 12.588 1.00 58.97 283 ASN A CA 1
ATOM 2204 C C . ASN A 1 283 ? -20.316 6.649 12.933 1.00 58.97 283 ASN A C 1
ATOM 2206 O O . ASN A 1 283 ? -20.878 5.961 12.082 1.00 58.97 283 ASN A O 1
ATOM 2210 N N . PHE A 1 284 ? -20.205 6.212 14.191 1.00 61.47 284 PHE A N 1
ATOM 2211 C CA . PHE A 1 284 ? -20.797 4.935 14.626 1.00 61.47 284 PHE A CA 1
ATOM 2212 C C . PHE A 1 284 ? -22.299 5.039 14.924 1.00 61.47 284 PHE A C 1
ATOM 2214 O O . PHE A 1 284 ? -22.728 5.882 15.712 1.00 61.47 284 PHE A O 1
ATOM 2221 N N . THR A 1 285 ? -23.088 4.125 14.351 1.00 54.19 285 THR A N 1
ATOM 2222 C CA . THR A 1 285 ? -24.555 4.064 14.505 1.00 54.19 285 THR A CA 1
ATOM 2223 C C . THR A 1 285 ? -25.053 2.893 15.362 1.00 54.19 285 THR A C 1
ATOM 2225 O O . THR A 1 285 ? -26.235 2.847 15.699 1.00 54.19 285 THR A O 1
ATOM 2228 N N . THR A 1 286 ? -24.178 1.959 15.749 1.00 56.00 286 THR A N 1
ATOM 2229 C CA . THR A 1 286 ? -24.538 0.695 16.417 1.00 56.00 286 THR A CA 1
ATOM 2230 C C . THR A 1 286 ? -23.753 0.454 17.708 1.00 56.00 286 THR A C 1
ATOM 2232 O O . THR A 1 286 ? -22.629 0.921 17.881 1.00 56.00 286 THR A O 1
ATOM 2235 N N . SER A 1 287 ? -24.358 -0.310 18.623 1.00 59.44 287 SER A N 1
ATOM 2236 C CA . SER A 1 287 ? -23.824 -0.681 19.938 1.00 59.44 287 SER A CA 1
ATOM 2237 C C . SER A 1 287 ? -22.570 -1.563 19.840 1.00 59.44 287 SER A C 1
ATOM 2239 O O . SER A 1 287 ? -22.660 -2.785 19.936 1.00 59.44 287 SER A O 1
ATOM 2241 N N . ALA A 1 288 ? -21.400 -0.954 19.649 1.00 57.53 288 ALA A N 1
ATOM 2242 C CA . ALA A 1 288 ? -20.116 -1.651 19.679 1.00 57.53 288 ALA A CA 1
ATOM 2243 C C . ALA A 1 288 ? -19.568 -1.739 21.112 1.00 57.53 288 ALA A C 1
ATOM 2245 O O . ALA A 1 288 ? -19.734 -0.811 21.907 1.00 57.53 288 ALA A O 1
ATOM 2246 N N . THR A 1 289 ? -18.892 -2.849 21.426 1.00 58.97 289 THR A N 1
ATOM 2247 C CA . THR A 1 289 ? -18.060 -2.959 22.635 1.00 58.97 289 THR A CA 1
ATOM 2248 C C . THR A 1 289 ? -16.625 -2.588 22.286 1.00 58.97 289 THR A C 1
ATOM 2250 O O . THR A 1 289 ? -16.012 -3.218 21.420 1.00 58.97 289 THR A O 1
ATOM 2253 N N . LEU A 1 290 ? -16.088 -1.572 22.958 1.00 66.81 290 LEU A N 1
ATOM 2254 C CA . LEU A 1 290 ? -14.701 -1.150 22.796 1.00 66.81 290 LEU A CA 1
ATOM 2255 C C . LEU A 1 290 ? -13.846 -1.703 23.941 1.00 66.81 290 LEU A C 1
ATOM 2257 O O . LEU A 1 290 ? -14.058 -1.330 25.093 1.00 66.81 290 LEU A O 1
ATOM 2261 N N . ASN A 1 291 ? -12.877 -2.558 23.612 1.00 61.72 291 ASN A N 1
ATOM 2262 C CA . ASN A 1 291 ? -11.898 -3.096 24.552 1.00 61.72 291 ASN A CA 1
ATOM 2263 C C . ASN A 1 291 ? -10.512 -2.540 24.214 1.00 61.72 291 ASN A C 1
ATOM 2265 O O . ASN A 1 291 ? -9.916 -2.930 23.211 1.00 61.72 291 ASN A O 1
ATOM 2269 N N . LEU A 1 292 ? -9.997 -1.622 25.031 1.00 64.19 292 LEU A N 1
ATOM 2270 C CA . LEU A 1 292 ? -8.647 -1.072 24.866 1.00 64.19 292 LEU A CA 1
ATOM 2271 C C . LEU A 1 292 ? -7.723 -1.588 25.968 1.00 64.19 292 LEU A C 1
ATOM 2273 O O . LEU A 1 292 ? -8.125 -1.658 27.134 1.00 64.19 292 LEU A O 1
ATOM 2277 N N . ASN A 1 293 ? -6.487 -1.915 25.601 1.00 57.22 293 ASN A N 1
ATOM 2278 C CA . ASN A 1 293 ? -5.432 -2.329 26.515 1.00 57.22 293 ASN A CA 1
ATOM 2279 C C . ASN A 1 293 ? -4.127 -1.565 26.219 1.00 57.22 293 ASN A C 1
ATOM 2281 O O . ASN A 1 293 ? -3.772 -1.400 25.057 1.00 57.22 293 ASN A O 1
ATOM 2285 N N . ASP A 1 294 ? -3.431 -1.137 27.278 1.00 53.41 294 ASP A N 1
ATOM 2286 C CA . ASP A 1 294 ? -2.105 -0.490 27.302 1.00 53.41 294 ASP A CA 1
ATOM 2287 C C . ASP A 1 294 ? -1.855 0.674 26.307 1.00 53.41 294 ASP A C 1
ATOM 2289 O O . ASP A 1 294 ? -1.635 0.471 25.120 1.00 53.41 294 ASP A O 1
ATOM 2293 N N . ASN A 1 295 ? -1.741 1.914 26.810 1.00 58.28 295 ASN A N 1
ATOM 2294 C CA . ASN A 1 295 ? -1.226 3.105 26.095 1.00 58.28 295 ASN A CA 1
ATOM 2295 C C . ASN A 1 295 ? -1.921 3.532 24.774 1.00 58.28 295 ASN A C 1
ATOM 2297 O O . ASN A 1 295 ? -1.367 4.370 24.060 1.00 58.28 295 ASN A O 1
ATOM 2301 N N . CYS A 1 296 ? -3.121 3.044 24.441 1.00 55.06 296 CYS A N 1
ATOM 2302 C CA . CYS A 1 296 ? -3.867 3.545 23.278 1.00 55.06 296 CYS A CA 1
ATOM 2303 C C . CYS A 1 296 ? -4.288 5.016 23.463 1.00 55.06 296 CYS A C 1
ATOM 2305 O O . CYS A 1 296 ? -4.715 5.420 24.548 1.00 55.06 296 CYS A O 1
ATOM 2307 N N . SER A 1 297 ? -4.276 5.803 22.384 1.00 57.81 297 SER A N 1
ATOM 2308 C CA . SER A 1 297 ? -4.976 7.094 22.339 1.00 57.81 297 SER A CA 1
ATOM 2309 C C . SER A 1 297 ? -6.153 6.994 21.377 1.00 57.81 297 SER A C 1
ATOM 2311 O O . SER A 1 297 ? -5.978 6.722 20.191 1.00 57.81 297 SER A O 1
ATOM 2313 N N . LEU A 1 298 ? -7.359 7.212 21.886 1.00 67.94 298 LEU A N 1
ATOM 2314 C CA . LEU A 1 298 ? -8.586 7.138 21.106 1.00 67.94 298 LEU A CA 1
ATOM 2315 C C . LEU A 1 298 ? -9.158 8.542 20.913 1.00 67.94 298 LEU A C 1
ATOM 2317 O O . LEU A 1 298 ? -9.344 9.282 21.880 1.00 67.94 298 LEU A O 1
ATOM 2321 N N . THR A 1 299 ? -9.479 8.891 19.671 1.00 65.31 299 THR A N 1
ATOM 2322 C CA . THR A 1 299 ? -10.279 10.073 19.343 1.00 65.31 299 THR A CA 1
ATOM 2323 C C . THR A 1 299 ? -11.605 9.611 18.755 1.00 65.31 299 THR A C 1
ATOM 2325 O O . THR A 1 299 ? -11.644 9.019 17.677 1.00 65.31 299 THR A O 1
ATOM 2328 N N . LEU A 1 300 ? -12.692 9.867 19.478 1.00 66.56 300 LEU A N 1
ATOM 2329 C CA . LEU A 1 300 ? -14.053 9.592 19.026 1.00 66.56 300 LEU A CA 1
ATOM 2330 C C . LEU A 1 300 ? -14.678 10.891 18.536 1.00 66.56 300 LEU A C 1
ATOM 2332 O O . LEU A 1 300 ? -14.714 11.873 19.275 1.00 66.56 300 LEU A O 1
ATOM 2336 N N . ILE A 1 301 ? -15.176 10.887 17.306 1.00 64.19 301 ILE A N 1
ATOM 2337 C CA . ILE A 1 301 ? -15.874 12.023 16.699 1.00 64.19 301 ILE A CA 1
ATOM 2338 C C . ILE A 1 301 ? -17.227 11.494 16.203 1.00 64.19 301 ILE A C 1
ATOM 2340 O O . ILE A 1 301 ? -17.271 10.459 15.539 1.00 64.19 301 ILE A O 1
ATOM 2344 N N . ASP A 1 302 ? -18.334 12.151 16.552 1.00 59.84 302 ASP A N 1
ATOM 2345 C CA . ASP A 1 302 ? -19.682 11.838 16.038 1.00 59.84 302 ASP A CA 1
ATOM 2346 C C . ASP A 1 302 ? -20.082 10.343 16.141 1.00 59.84 302 ASP A C 1
ATOM 2348 O O . ASP A 1 302 ? -20.524 9.734 15.172 1.00 59.84 302 ASP A O 1
ATOM 2352 N N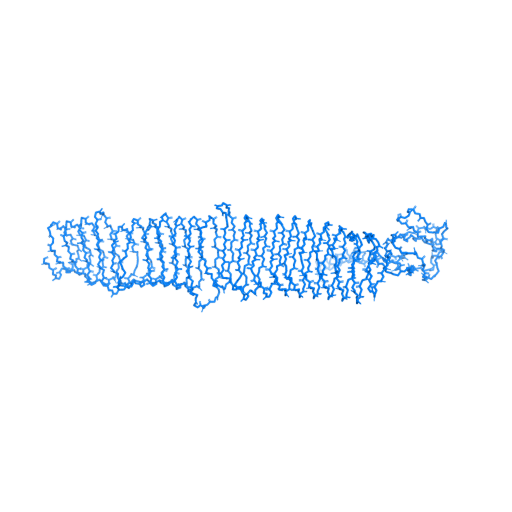 . SER A 1 303 ? -19.866 9.695 17.291 1.00 58.00 303 SER A N 1
ATOM 2353 C CA . SER A 1 303 ? -20.027 8.239 17.457 1.00 58.00 303 SER A CA 1
ATOM 2354 C C . SER A 1 303 ? -20.969 7.877 18.612 1.00 58.00 303 SER A C 1
ATOM 2356 O O . SER A 1 303 ? -20.738 8.298 19.743 1.00 58.00 303 SER A O 1
ATOM 2358 N N . ASN A 1 304 ? -21.977 7.030 18.358 1.00 55.31 304 ASN A N 1
ATOM 2359 C CA . ASN A 1 304 ? -22.827 6.433 19.397 1.00 55.31 304 ASN A CA 1
ATOM 2360 C C . ASN A 1 304 ? -22.206 5.118 19.900 1.00 55.31 304 ASN A C 1
ATOM 2362 O O . ASN A 1 304 ? -22.246 4.109 19.196 1.00 55.31 304 ASN A O 1
ATOM 2366 N N . ILE A 1 305 ? -21.642 5.106 21.113 1.00 57.44 305 ILE A N 1
ATOM 2367 C CA . ILE A 1 305 ? -21.030 3.908 21.718 1.00 57.44 305 ILE A CA 1
ATOM 2368 C C . ILE A 1 305 ? -21.866 3.436 22.907 1.00 57.44 305 ILE A C 1
ATOM 2370 O O . ILE A 1 305 ? -22.164 4.209 23.810 1.00 57.44 305 ILE A O 1
ATOM 2374 N N . ALA A 1 306 ? -22.214 2.147 22.920 1.00 45.88 306 ALA A N 1
ATOM 2375 C CA . ALA A 1 306 ? -23.063 1.570 23.962 1.00 45.88 306 ALA A CA 1
ATOM 2376 C C . ALA A 1 306 ? -22.295 1.085 25.203 1.00 45.88 306 ALA A C 1
ATOM 2378 O O . ALA A 1 306 ? -22.866 1.100 26.288 1.00 45.88 306 ALA A O 1
ATOM 2379 N N . ASN A 1 307 ? -21.043 0.627 25.058 1.00 50.34 307 ASN A N 1
ATOM 2380 C CA . ASN A 1 307 ? -20.215 0.154 26.174 1.00 50.34 307 ASN A CA 1
ATOM 2381 C C . ASN A 1 307 ? -18.710 0.269 25.870 1.00 50.34 307 ASN A C 1
ATOM 2383 O O . ASN A 1 307 ? -18.238 -0.176 24.821 1.00 50.34 307 ASN A O 1
ATOM 2387 N N . ILE A 1 308 ? -17.944 0.791 26.831 1.00 57.78 308 ILE A N 1
ATOM 2388 C CA . ILE A 1 308 ? -16.472 0.784 26.833 1.00 57.78 308 ILE A CA 1
ATOM 2389 C C . ILE A 1 308 ? -16.018 -0.049 28.035 1.00 57.78 308 ILE A C 1
ATOM 2391 O O . ILE A 1 308 ? -16.304 0.318 29.173 1.00 57.78 308 ILE A O 1
ATOM 2395 N N . ASN A 1 309 ? -15.305 -1.150 27.792 1.00 50.03 309 ASN A N 1
ATOM 2396 C CA . ASN A 1 309 ? -14.785 -2.034 28.837 1.00 50.03 309 ASN A CA 1
ATOM 2397 C C . ASN A 1 309 ? -13.247 -1.973 28.835 1.00 50.03 309 ASN A C 1
ATOM 2399 O O . ASN A 1 309 ? -12.607 -2.261 27.825 1.00 50.03 309 ASN A O 1
ATOM 2403 N N . GLN A 1 310 ? -12.632 -1.609 29.963 1.00 46.97 310 GLN A N 1
ATOM 2404 C CA . GLN A 1 310 ? -11.172 -1.621 30.137 1.00 46.97 310 GLN A CA 1
ATOM 2405 C C . GLN A 1 310 ? -10.772 -2.814 31.014 1.00 46.97 310 GLN A C 1
ATOM 2407 O O . GLN A 1 310 ? -11.358 -3.021 32.075 1.00 46.97 310 GLN A O 1
ATOM 2412 N N . TYR A 1 311 ? -9.785 -3.605 30.580 1.00 42.91 311 TYR A N 1
ATOM 2413 C CA . TYR A 1 311 ? -9.450 -4.887 31.220 1.00 42.91 311 TYR A CA 1
ATOM 2414 C C . TYR A 1 311 ? -8.206 -4.869 32.134 1.00 42.91 311 TYR A C 1
ATOM 2416 O O . TYR A 1 311 ? -7.915 -5.894 32.750 1.00 42.91 311 TYR A O 1
ATOM 2424 N N . THR A 1 312 ? -7.484 -3.750 32.290 1.00 38.22 312 THR A N 1
ATOM 2425 C CA . THR A 1 312 ? -6.241 -3.702 33.094 1.00 38.22 312 THR A CA 1
ATOM 2426 C C . THR A 1 312 ? -6.068 -2.397 33.889 1.00 38.22 312 THR A C 1
ATOM 2428 O O . THR A 1 312 ? -6.502 -1.322 33.480 1.00 38.22 312 THR A O 1
ATOM 2431 N N . SER A 1 313 ? -5.463 -2.508 35.080 1.00 37.84 313 SER A N 1
ATOM 2432 C CA . SER A 1 313 ? -5.464 -1.505 36.163 1.00 37.84 313 SER A CA 1
ATOM 2433 C C . SER A 1 313 ? -4.234 -0.588 36.225 1.00 37.84 313 SER A C 1
ATOM 2435 O O . SER A 1 313 ? -4.074 0.162 37.189 1.00 37.84 313 SER A O 1
ATOM 2437 N N . LEU A 1 314 ? -3.357 -0.617 35.224 1.00 37.09 314 LEU A N 1
ATOM 2438 C CA . LEU A 1 314 ? -2.108 0.140 35.217 1.00 37.09 314 LEU A CA 1
ATOM 2439 C C . LEU A 1 314 ? -1.864 0.705 33.819 1.00 37.09 314 LEU A C 1
ATOM 2441 O O . LEU A 1 314 ? -1.461 -0.059 32.955 1.00 37.09 314 LEU A O 1
ATOM 2445 N N . LEU A 1 315 ? -2.096 2.015 33.628 1.00 37.84 315 LEU A N 1
ATOM 2446 C CA . LEU A 1 315 ? -1.307 2.972 32.818 1.00 37.84 315 LEU A CA 1
ATOM 2447 C C . LEU A 1 315 ? -2.142 4.159 32.288 1.00 37.84 315 LEU A C 1
ATOM 2449 O O . LEU A 1 315 ? -3.364 4.104 32.169 1.00 37.84 315 LEU A O 1
ATOM 2453 N N . SER A 1 316 ? -1.427 5.252 32.003 1.00 42.28 316 SER A N 1
ATOM 2454 C CA . SER A 1 316 ? -1.907 6.590 31.642 1.00 42.28 316 SER A CA 1
ATOM 2455 C C . SER A 1 316 ? -2.157 6.764 30.138 1.00 42.28 316 SER A C 1
ATOM 2457 O O . SER A 1 316 ? -1.239 6.576 29.344 1.00 42.28 316 SER A O 1
ATOM 2459 N N . GLY A 1 317 ? -3.345 7.242 29.759 1.00 44.41 317 GLY A N 1
ATOM 2460 C CA . GLY A 1 317 ? -3.665 7.699 28.399 1.00 44.41 317 GLY A CA 1
ATOM 2461 C C . GLY A 1 317 ? -4.479 8.999 28.412 1.00 44.41 317 GLY A C 1
ATOM 2462 O O . GLY A 1 317 ? -5.175 9.281 29.391 1.00 44.41 317 GLY A O 1
ATOM 2463 N N . ASN A 1 318 ? -4.377 9.792 27.339 1.00 45.25 318 ASN A N 1
ATOM 2464 C CA . ASN A 1 318 ? -5.196 10.988 27.114 1.00 45.25 318 ASN A CA 1
ATOM 2465 C C . ASN A 1 318 ? -6.415 10.612 26.265 1.00 45.25 318 ASN A C 1
ATOM 2467 O O . ASN A 1 318 ? -6.261 10.068 25.173 1.00 45.25 318 ASN A O 1
ATOM 2471 N N . TRP A 1 319 ? -7.608 10.936 26.756 1.00 46.81 319 TRP A N 1
ATOM 2472 C CA . TRP A 1 319 ? -8.873 10.666 26.072 1.00 46.81 319 TRP A CA 1
ATOM 2473 C C . TRP A 1 319 ? -9.547 11.989 25.710 1.00 46.81 319 TRP A C 1
ATOM 2475 O O . TRP A 1 319 ? -9.671 12.872 26.565 1.00 46.81 319 TRP A O 1
ATOM 2485 N N . THR A 1 320 ? -9.993 12.117 24.460 1.00 44.66 320 THR A N 1
ATOM 2486 C CA . THR A 1 320 ? -10.814 13.241 23.993 1.00 44.66 320 THR A CA 1
ATOM 2487 C C . THR A 1 320 ? -12.101 12.692 23.392 1.00 44.66 320 THR A C 1
ATOM 2489 O O . THR A 1 320 ? -12.063 11.925 22.430 1.00 44.66 320 THR A O 1
ATOM 2492 N N . VAL A 1 321 ? -13.230 13.067 23.991 1.00 54.25 321 VAL A N 1
ATOM 2493 C CA . VAL A 1 321 ? -14.575 12.709 23.525 1.00 54.25 321 VAL A CA 1
ATOM 2494 C C . VAL A 1 321 ? -15.282 13.991 23.110 1.00 54.25 321 VAL A C 1
ATOM 2496 O O . VAL A 1 321 ? -15.366 14.918 23.919 1.00 54.25 321 VAL A O 1
ATOM 2499 N N . ASP A 1 322 ? -15.774 14.023 21.872 1.00 42.72 322 ASP A N 1
ATOM 2500 C CA . ASP A 1 322 ? -16.552 15.132 21.317 1.00 42.72 322 ASP A CA 1
ATOM 2501 C C . ASP A 1 322 ? -18.001 14.676 21.020 1.00 42.72 322 ASP A C 1
ATOM 2503 O O . ASP A 1 322 ? -18.234 13.660 20.355 1.00 42.72 322 ASP A O 1
ATOM 2507 N N . ASN A 1 323 ? -18.974 15.426 21.551 1.00 44.56 323 ASN A N 1
ATOM 2508 C CA . ASN A 1 323 ? -20.410 15.408 21.211 1.00 44.56 323 ASN A CA 1
ATOM 2509 C C . ASN A 1 323 ? -21.307 14.163 21.481 1.00 44.56 323 ASN A C 1
ATOM 2511 O O . ASN A 1 323 ? -22.358 14.094 20.850 1.00 44.56 323 ASN A O 1
ATOM 2515 N N . ASN A 1 324 ? -21.027 13.203 22.387 1.00 49.38 324 ASN A N 1
ATOM 2516 C CA . ASN A 1 324 ? -21.894 11.995 22.501 1.00 49.38 324 ASN A CA 1
ATOM 2517 C C . ASN A 1 324 ? -22.154 11.392 23.904 1.00 49.38 324 ASN A C 1
ATOM 2519 O O . ASN A 1 324 ? -21.469 11.688 24.882 1.00 49.38 324 ASN A O 1
ATOM 2523 N N . ILE A 1 325 ? -23.174 10.516 23.949 1.00 41.47 325 ILE A N 1
ATOM 2524 C CA . ILE A 1 325 ? -23.689 9.736 25.093 1.00 41.47 325 ILE A CA 1
ATOM 2525 C C . ILE A 1 325 ? -22.689 8.632 25.482 1.00 41.47 325 ILE A C 1
ATOM 2527 O O . ILE A 1 325 ? -22.415 7.738 24.684 1.00 41.47 325 ILE A O 1
ATOM 2531 N N . LEU A 1 326 ? -22.186 8.659 26.721 1.00 44.22 326 LEU A N 1
ATOM 2532 C CA . LEU A 1 326 ? -21.427 7.563 27.337 1.00 44.22 326 LEU A CA 1
ATOM 2533 C C . LEU A 1 326 ? -22.291 6.841 28.383 1.00 44.22 326 LEU A C 1
ATOM 2535 O O . LEU A 1 326 ? -22.592 7.407 29.430 1.00 44.22 326 LEU A O 1
ATOM 2539 N N . SER A 1 327 ? -22.636 5.575 28.149 1.00 36.50 327 SER A N 1
ATOM 2540 C CA . SER A 1 327 ? -23.121 4.667 29.197 1.00 36.50 327 SER A CA 1
ATOM 2541 C C . SER A 1 327 ? -22.081 3.578 29.453 1.00 36.50 327 SER A C 1
ATOM 2543 O O . SER A 1 327 ? -21.641 2.922 28.511 1.00 36.50 327 SER A O 1
ATOM 2545 N N . GLY A 1 328 ? -21.678 3.374 30.708 1.00 36.78 328 GLY A N 1
ATOM 2546 C CA . GLY A 1 328 ? -20.783 2.275 31.069 1.00 36.78 328 GLY A CA 1
ATOM 2547 C C . GLY A 1 328 ? -20.556 2.156 32.574 1.00 36.78 328 GLY A C 1
ATOM 2548 O O . GLY A 1 328 ? -20.491 3.154 33.283 1.00 36.78 328 GLY A O 1
ATOM 2549 N N . THR A 1 329 ? -20.420 0.921 33.055 1.00 33.38 329 THR A N 1
ATOM 2550 C CA . THR A 1 329 ? -20.032 0.584 34.432 1.00 33.38 329 THR A CA 1
ATOM 2551 C C . THR A 1 329 ? -18.659 -0.085 34.398 1.00 33.38 329 THR A C 1
ATOM 2553 O O . THR A 1 329 ? -18.533 -1.164 33.820 1.00 33.38 329 THR A O 1
ATOM 2556 N N . GLY A 1 330 ? -17.631 0.519 35.001 1.00 37.84 330 GLY A N 1
ATOM 2557 C CA . GLY A 1 330 ? -16.272 -0.032 34.996 1.00 37.84 330 GLY A CA 1
ATOM 2558 C C . GLY A 1 330 ? -15.400 0.495 36.136 1.00 37.84 330 GLY A C 1
ATOM 2559 O O . GLY A 1 330 ? -15.593 1.607 36.616 1.00 37.84 330 GLY A O 1
ATOM 2560 N N . SER A 1 331 ? -14.445 -0.319 36.593 1.00 36.22 331 SER A N 1
ATOM 2561 C CA . SER A 1 331 ? -13.416 0.075 37.564 1.00 36.22 331 SER A CA 1
ATOM 2562 C C . SER A 1 331 ? -12.176 0.534 36.794 1.00 36.22 331 SER A C 1
ATOM 2564 O O . SER A 1 331 ? -11.594 -0.254 36.052 1.00 36.22 331 SER A O 1
ATOM 2566 N N . PHE A 1 332 ? -11.803 1.808 36.932 1.00 44.31 332 PHE A N 1
ATOM 2567 C CA . PHE A 1 332 ? -10.788 2.463 36.099 1.00 44.31 332 PHE A CA 1
ATOM 2568 C C . PHE A 1 332 ? -9.497 2.759 36.882 1.00 44.31 332 PHE A C 1
ATOM 2570 O O . PHE A 1 332 ? -9.536 3.160 38.047 1.00 44.31 332 PHE A O 1
ATOM 2577 N N . GLY A 1 333 ? -8.338 2.580 36.238 1.00 42.78 333 GLY A N 1
ATOM 2578 C CA . GLY A 1 333 ? -7.026 3.005 36.743 1.00 42.78 333 GLY A CA 1
ATOM 2579 C C . GLY A 1 333 ? -6.586 4.335 36.119 1.00 42.78 333 GLY A C 1
ATOM 2580 O O . GLY A 1 333 ? -6.697 4.490 34.916 1.00 42.78 333 GLY A O 1
ATOM 2581 N N . VAL A 1 334 ? -6.099 5.269 36.946 1.00 45.16 334 VAL A N 1
ATOM 2582 C CA . VAL A 1 334 ? -5.558 6.640 36.708 1.00 45.16 334 VAL A CA 1
ATOM 2583 C C . VAL A 1 334 ? -5.400 7.147 35.243 1.00 45.16 334 VAL A C 1
ATOM 2585 O O . VAL A 1 334 ? -4.280 7.140 34.721 1.00 45.16 334 VAL A O 1
ATOM 2588 N N . PRO A 1 335 ? -6.437 7.743 34.609 1.00 47.97 335 PRO A N 1
ATOM 2589 C CA . PRO A 1 335 ? -6.270 8.557 33.396 1.00 47.97 335 PRO A CA 1
ATOM 2590 C C . PRO A 1 335 ? -6.635 10.037 33.617 1.00 47.97 335 PRO A C 1
ATOM 2592 O O . PRO A 1 335 ? -7.291 10.419 34.593 1.00 47.97 335 PRO A O 1
ATOM 2595 N N . THR A 1 336 ? -6.221 10.884 32.669 1.00 44.47 336 THR A N 1
ATOM 2596 C CA . THR A 1 336 ? -6.724 12.261 32.521 1.00 44.47 336 THR A CA 1
ATOM 2597 C C . THR A 1 336 ? -7.763 12.271 31.402 1.00 44.47 336 THR A C 1
ATOM 2599 O O . THR A 1 336 ? -7.444 11.930 30.264 1.00 44.47 336 THR A O 1
ATOM 2602 N N . TYR A 1 337 ? -8.998 12.665 31.713 1.00 52.75 337 TYR A N 1
ATOM 2603 C CA . TYR A 1 337 ? -10.094 12.733 30.747 1.00 52.75 337 TYR A CA 1
ATOM 2604 C C . TYR A 1 337 ? -10.396 14.191 30.394 1.00 52.75 337 TYR A C 1
ATOM 2606 O O . TYR A 1 337 ? -10.596 15.019 31.286 1.00 52.75 337 TYR A O 1
ATOM 2614 N N . THR A 1 338 ? -10.466 14.508 29.098 1.00 46.66 338 THR A N 1
ATOM 2615 C CA . THR A 1 338 ? -10.990 15.795 28.615 1.00 46.66 338 THR A CA 1
ATOM 2616 C C . THR A 1 338 ? -12.244 15.525 27.789 1.00 46.66 338 THR A C 1
ATOM 2618 O O . THR A 1 338 ? -12.153 14.998 26.682 1.00 46.66 338 THR A O 1
ATOM 2621 N N . ILE A 1 339 ? -13.416 15.858 28.330 1.00 54.84 339 ILE A N 1
ATOM 2622 C CA . ILE A 1 339 ? -14.688 15.775 27.605 1.00 54.84 339 ILE A CA 1
ATOM 2623 C C . ILE A 1 339 ? -15.009 17.188 27.116 1.00 54.84 339 ILE A C 1
ATOM 2625 O O . ILE A 1 339 ? -15.160 18.108 27.922 1.00 54.84 339 ILE A O 1
ATOM 2629 N N . ILE A 1 340 ? -15.078 17.380 25.800 1.00 46.97 340 ILE A N 1
ATOM 2630 C CA . ILE A 1 340 ? -15.454 18.660 25.191 1.00 46.97 340 ILE A CA 1
ATOM 2631 C C . ILE A 1 340 ? -16.780 18.409 24.481 1.00 46.97 340 ILE A C 1
ATOM 2633 O O . ILE A 1 340 ? -16.793 17.827 23.409 1.00 46.97 340 ILE A O 1
ATOM 2637 N N . SER A 1 341 ? -17.902 18.797 25.087 1.00 49.16 341 SER A N 1
ATOM 2638 C CA . SER A 1 341 ? -19.191 18.796 24.387 1.00 49.16 341 SER A CA 1
ATOM 2639 C C . SER A 1 341 ? -19.468 20.195 23.851 1.00 49.16 341 SER A C 1
ATOM 2641 O O . SER A 1 341 ? -19.331 21.182 24.577 1.00 49.16 341 SER A O 1
ATOM 2643 N N . SER A 1 342 ? -19.850 20.291 22.579 1.00 38.81 342 SER A N 1
ATOM 2644 C CA . SER A 1 342 ? -20.197 21.557 21.920 1.00 38.81 342 SER A CA 1
ATOM 2645 C C . SER A 1 342 ? -21.703 21.736 21.698 1.00 38.81 342 SER A C 1
ATOM 2647 O O . SER A 1 342 ? -22.120 22.774 21.182 1.00 38.81 342 SER A O 1
ATOM 2649 N N . SER A 1 343 ? -22.543 20.774 22.109 1.00 47.50 343 SER A N 1
ATOM 2650 C CA . SER A 1 343 ? -23.985 20.808 21.839 1.00 47.50 343 SER A CA 1
ATOM 2651 C C . SER A 1 343 ? -24.859 20.541 23.077 1.00 47.50 343 SER A C 1
ATOM 2653 O O . SER A 1 343 ? -24.710 19.541 23.776 1.00 47.50 343 SER A O 1
ATOM 2655 N N . TYR A 1 344 ? -25.818 21.448 23.317 1.00 41.78 344 TYR A N 1
ATOM 2656 C CA . TYR A 1 344 ? -26.882 21.375 24.334 1.00 41.78 344 TYR A CA 1
ATOM 2657 C C . TYR A 1 344 ? -27.922 20.284 24.002 1.00 41.78 344 TYR A C 1
ATOM 2659 O O . TYR A 1 344 ? -29.104 20.572 23.811 1.00 41.78 344 TYR A O 1
ATOM 2667 N N . SER A 1 345 ? -27.509 19.024 23.888 1.00 44.56 345 SER A N 1
ATOM 2668 C CA . SER A 1 345 ? -28.451 17.902 23.894 1.00 44.56 345 SER A CA 1
ATOM 2669 C C . SER A 1 345 ? -28.564 17.352 25.318 1.00 44.56 345 SER A C 1
ATOM 2671 O O . SER A 1 345 ? -27.586 17.312 26.061 1.00 44.56 345 SER A O 1
ATOM 2673 N N . SER A 1 346 ? -29.778 17.017 25.753 1.00 44.00 346 SER A N 1
ATOM 2674 C CA . SER A 1 346 ? -30.027 16.391 27.054 1.00 44.00 346 SER A CA 1
ATOM 2675 C C . SER A 1 346 ? -29.410 14.994 27.053 1.00 44.00 346 SER A C 1
ATOM 2677 O O . SER A 1 346 ? -29.946 14.085 26.417 1.00 44.00 346 SER A O 1
ATOM 2679 N N . ILE A 1 347 ? -28.274 14.833 27.725 1.00 47.09 347 ILE A N 1
ATOM 2680 C CA . ILE A 1 347 ? -27.576 13.559 27.822 1.00 47.09 347 ILE A CA 1
ATOM 2681 C C . ILE A 1 347 ? -28.066 12.855 29.101 1.00 47.09 347 ILE A C 1
ATOM 2683 O O . ILE A 1 347 ? -27.716 13.238 30.217 1.00 47.09 347 ILE A O 1
ATOM 2687 N N . THR A 1 348 ? -28.866 11.796 28.948 1.00 49.09 348 THR A N 1
ATOM 2688 C CA . THR A 1 348 ? -29.237 10.896 30.052 1.00 49.09 348 THR A CA 1
ATOM 2689 C C . THR A 1 348 ? -28.078 9.943 30.345 1.00 49.09 348 THR A C 1
ATOM 2691 O O . THR A 1 348 ? -28.101 8.782 29.930 1.00 49.09 348 THR A O 1
ATOM 2694 N N . THR A 1 349 ? -27.007 10.431 30.973 1.00 58.81 349 THR A N 1
ATOM 2695 C CA . THR A 1 349 ? -25.830 9.602 31.290 1.00 58.81 349 THR A CA 1
ATOM 2696 C C . THR A 1 349 ? -25.502 9.577 32.767 1.00 58.81 349 THR A C 1
ATOM 2698 O O . THR A 1 349 ? -25.534 10.595 33.458 1.00 58.81 349 THR A O 1
ATOM 2701 N N . ILE A 1 350 ? -25.129 8.374 33.194 1.00 62.44 350 ILE A N 1
ATOM 2702 C CA . ILE A 1 350 ? -24.558 8.026 34.488 1.00 62.44 350 ILE A CA 1
ATOM 2703 C C . ILE A 1 350 ? -23.044 7.936 34.268 1.00 62.44 350 ILE A C 1
ATOM 2705 O O . ILE A 1 350 ? -22.584 7.032 33.573 1.00 62.44 350 ILE A O 1
ATOM 2709 N N . LEU A 1 351 ? -22.277 8.886 34.808 1.00 73.06 351 LEU A N 1
ATOM 2710 C CA . LEU A 1 351 ? -20.813 8.870 34.762 1.00 73.06 351 LEU A CA 1
ATOM 2711 C C . LEU A 1 351 ? -20.248 8.407 36.106 1.00 73.06 351 LEU A C 1
ATOM 2713 O O . LEU A 1 351 ? -20.219 9.182 37.055 1.00 73.06 351 LEU A O 1
ATOM 2717 N N . ASP A 1 352 ? -19.765 7.170 36.170 1.00 72.62 352 ASP A N 1
ATOM 2718 C CA . ASP A 1 352 ? -19.088 6.614 37.342 1.00 72.62 352 ASP A CA 1
ATOM 2719 C C . ASP A 1 352 ? -17.563 6.727 37.232 1.00 72.62 352 ASP A C 1
ATOM 2721 O O . ASP A 1 352 ? -16.947 6.172 36.323 1.00 72.62 352 ASP A O 1
ATOM 2725 N N . ILE A 1 353 ? -16.934 7.429 38.175 1.00 72.25 353 ILE A N 1
ATOM 2726 C CA . ILE A 1 353 ? -15.493 7.694 38.201 1.00 72.25 353 ILE A CA 1
ATOM 2727 C C . ILE A 1 353 ? -14.870 6.971 39.394 1.00 72.25 353 ILE A C 1
ATOM 2729 O O . ILE A 1 353 ? -15.118 7.332 40.543 1.00 72.25 353 ILE A O 1
ATOM 2733 N N . TYR A 1 354 ? -13.986 6.010 39.130 1.00 68.38 354 TYR A N 1
ATOM 2734 C CA . TYR A 1 354 ? -13.201 5.323 40.158 1.00 68.38 354 TYR A CA 1
ATOM 2735 C C . TYR A 1 354 ? -11.719 5.744 40.102 1.00 68.38 354 TYR A C 1
ATOM 2737 O O . TYR A 1 354 ? -11.164 5.933 39.022 1.00 68.38 354 TYR A O 1
ATOM 2745 N N . GLY A 1 355 ? -11.063 5.883 41.262 1.00 72.00 355 GLY A N 1
ATOM 2746 C CA . GLY A 1 355 ? -9.609 6.101 41.366 1.00 72.00 355 GLY A CA 1
ATOM 2747 C C . GLY A 1 355 ? -9.129 7.563 41.314 1.00 72.00 355 GLY A C 1
ATOM 2748 O O . GLY A 1 355 ? -9.869 8.494 41.647 1.00 72.00 355 GLY A O 1
ATOM 2749 N N . SER A 1 356 ? -7.847 7.758 40.961 1.00 70.38 356 SER A N 1
ATOM 2750 C CA . SER A 1 356 ? -7.205 9.081 40.879 1.00 70.38 356 SER A CA 1
ATOM 2751 C C . SER A 1 356 ? -7.312 9.685 39.487 1.00 70.38 356 SER A C 1
ATOM 2753 O O . SER A 1 356 ? -6.502 9.368 38.622 1.00 70.38 356 SER A O 1
ATOM 2755 N N . THR A 1 357 ? -8.288 10.555 39.250 1.00 66.69 357 THR A N 1
ATOM 2756 C CA . THR A 1 357 ? -8.567 11.073 37.901 1.00 66.69 357 THR A CA 1
ATOM 2757 C C . THR A 1 357 ? -8.784 12.584 37.890 1.00 66.69 357 THR A C 1
ATOM 2759 O O . THR A 1 357 ? -9.163 13.194 38.894 1.00 66.69 357 THR A O 1
ATOM 2762 N N . LYS A 1 358 ? -8.512 13.205 36.737 1.00 70.38 358 LYS A N 1
ATOM 2763 C CA . LYS A 1 358 ? -8.925 14.578 36.422 1.00 70.38 358 LYS A CA 1
ATOM 2764 C C . LYS A 1 358 ? -10.020 14.515 35.370 1.00 70.38 358 LYS A C 1
ATOM 2766 O O . LYS A 1 358 ? -9.802 13.908 34.322 1.00 70.38 358 LYS A O 1
ATOM 2771 N N . VAL A 1 359 ? -11.159 15.138 35.652 1.00 75.38 359 VAL A N 1
ATOM 2772 C CA . VAL A 1 359 ? -12.302 15.196 34.733 1.00 75.38 359 VAL A CA 1
ATOM 2773 C C . VAL A 1 359 ? -12.631 16.652 34.453 1.00 75.38 359 VAL A C 1
ATOM 2775 O O . VAL A 1 359 ? -12.869 17.415 35.385 1.00 75.38 359 VAL A O 1
ATOM 2778 N N . PHE A 1 360 ? -12.635 17.032 33.176 1.00 74.00 360 PHE A N 1
ATOM 2779 C CA . PHE A 1 360 ? -13.093 18.341 32.718 1.00 74.00 360 PHE A CA 1
ATOM 2780 C C . PHE A 1 360 ? -14.393 18.176 31.929 1.00 74.00 360 PHE A C 1
ATOM 2782 O O . PHE A 1 360 ? -14.408 17.443 30.940 1.00 74.00 360 PHE A O 1
ATOM 2789 N N . VAL A 1 361 ? -15.460 18.843 32.375 1.00 76.31 361 VAL A N 1
ATOM 2790 C CA . VAL A 1 361 ? -16.766 18.895 31.703 1.00 76.31 361 VAL A CA 1
ATOM 2791 C C . VAL A 1 361 ? -17.096 20.353 31.405 1.00 76.31 361 VAL A C 1
ATOM 2793 O O . VAL A 1 361 ? -17.056 21.202 32.298 1.00 76.31 361 VAL A O 1
ATOM 2796 N N . ASN A 1 362 ? -17.434 20.643 30.152 1.00 74.81 362 ASN A N 1
ATOM 2797 C CA . ASN A 1 362 ? -17.796 21.978 29.692 1.00 74.81 362 ASN A CA 1
ATOM 2798 C C . ASN A 1 362 ? -19.097 21.919 28.878 1.00 74.81 362 ASN A C 1
ATOM 2800 O O . ASN A 1 362 ? -19.250 21.010 28.061 1.00 74.81 362 ASN A O 1
ATOM 2804 N N . ASN A 1 363 ? -20.017 22.865 29.099 1.00 74.56 363 ASN A N 1
ATOM 2805 C CA . ASN A 1 363 ? -21.255 23.038 28.324 1.00 74.56 363 ASN A CA 1
ATOM 2806 C C . ASN A 1 363 ? -22.105 21.761 28.171 1.00 74.56 363 ASN A C 1
ATOM 2808 O O . ASN A 1 363 ? -22.589 21.455 27.083 1.00 74.56 363 ASN A O 1
ATOM 2812 N N . SER A 1 364 ? -22.275 20.989 29.250 1.00 74.44 364 SER A N 1
ATOM 2813 C CA . SER A 1 364 ? -22.970 19.691 29.201 1.00 74.44 364 SER A CA 1
ATOM 2814 C C . SER A 1 364 ? -24.152 19.610 30.171 1.00 74.44 364 SER A C 1
ATOM 2816 O O . SER A 1 364 ? -24.117 20.200 31.252 1.00 74.44 364 SER A O 1
ATOM 2818 N N . ALA A 1 365 ? -25.186 18.849 29.796 1.00 73.94 365 ALA A N 1
ATOM 2819 C CA . ALA A 1 365 ? -26.265 18.428 30.688 1.00 73.94 365 ALA A CA 1
ATOM 2820 C C . ALA A 1 365 ? -26.040 16.961 31.091 1.00 73.94 365 ALA A C 1
ATOM 2822 O O . ALA A 1 365 ? -26.029 16.116 30.206 1.00 73.94 365 ALA A O 1
ATOM 2823 N N . LEU A 1 366 ? -25.832 16.652 32.372 1.00 73.88 366 LEU A N 1
ATOM 2824 C CA . LEU A 1 366 ? -25.588 15.287 32.864 1.00 73.88 366 LEU A CA 1
ATOM 2825 C C . LEU A 1 366 ? -26.640 14.905 33.899 1.00 73.88 366 LEU A C 1
ATOM 2827 O O . LEU A 1 366 ? -26.848 15.655 34.840 1.00 73.88 366 LEU A O 1
ATOM 2831 N N . ASP A 1 367 ? -27.254 13.731 33.806 1.00 76.25 367 ASP A N 1
ATOM 2832 C CA . ASP A 1 367 ? -28.192 13.287 34.847 1.00 76.25 367 ASP A CA 1
ATOM 2833 C C . ASP A 1 367 ? -27.477 12.900 36.145 1.00 76.25 367 ASP A C 1
ATOM 2835 O O . ASP A 1 367 ? -27.983 13.183 37.233 1.00 76.25 367 ASP A O 1
ATOM 2839 N N . TRP A 1 368 ? -26.301 12.268 36.056 1.00 77.75 368 TRP A N 1
ATOM 2840 C CA . TRP A 1 368 ? -25.621 11.735 37.234 1.00 77.75 368 TRP A CA 1
ATOM 2841 C C . TRP A 1 368 ? -24.095 11.631 37.081 1.00 77.75 368 TRP A C 1
ATOM 2843 O O . TRP A 1 368 ? -23.594 11.169 36.056 1.00 77.75 368 TRP A O 1
ATOM 2853 N N . ILE A 1 369 ? -23.356 12.007 38.130 1.00 80.19 369 ILE A N 1
ATOM 2854 C CA . ILE A 1 369 ? -21.908 11.806 38.278 1.00 80.19 369 ILE A CA 1
ATOM 2855 C C . ILE A 1 369 ? -21.634 11.112 39.617 1.00 80.19 369 ILE A C 1
ATOM 2857 O O . ILE A 1 369 ? -21.870 11.704 40.669 1.00 80.19 369 ILE A O 1
ATOM 2861 N N . GLY A 1 370 ? -21.105 9.892 39.586 1.00 80.25 370 GLY A N 1
ATOM 2862 C CA . GLY A 1 370 ? -20.588 9.148 40.733 1.00 80.25 370 GLY A CA 1
ATOM 2863 C C . GLY A 1 370 ? -19.066 9.266 40.829 1.00 80.25 370 GLY A C 1
ATOM 2864 O O . GLY A 1 370 ? -18.362 9.117 39.837 1.00 80.25 370 GLY A O 1
ATOM 2865 N N . GLN A 1 371 ? -18.528 9.533 42.018 1.00 75.69 371 GLN A N 1
ATOM 2866 C CA . GLN A 1 371 ? -17.094 9.667 42.276 1.00 75.69 371 GLN A CA 1
ATOM 2867 C C . GLN A 1 371 ? -16.670 8.772 43.446 1.00 75.69 371 GLN A C 1
ATOM 2869 O O . GLN A 1 371 ? -17.141 8.903 44.576 1.00 75.69 371 GLN A O 1
ATOM 2874 N N . TYR A 1 372 ? -15.725 7.876 43.186 1.00 77.75 372 TYR A N 1
ATOM 2875 C CA . TYR A 1 372 ? -15.239 6.857 44.108 1.00 77.75 372 TYR A CA 1
ATOM 2876 C C . TYR A 1 372 ? -13.695 6.829 44.079 1.00 77.75 372 TYR A C 1
ATOM 2878 O O . TYR A 1 372 ? -13.081 6.009 43.397 1.00 77.75 372 TYR A O 1
ATOM 2886 N N . GLY A 1 373 ? -13.028 7.743 44.797 1.00 78.56 373 GLY A N 1
ATOM 2887 C CA . GLY A 1 373 ? -11.558 7.825 44.839 1.00 78.56 373 GLY A CA 1
ATOM 2888 C C . GLY A 1 373 ? -11.003 9.235 45.079 1.00 78.56 373 GLY A C 1
ATOM 2889 O O . GLY A 1 373 ? -11.701 10.126 45.552 1.00 78.56 373 GLY A O 1
ATOM 2890 N N . THR A 1 374 ? -9.717 9.443 44.781 1.00 75.06 374 THR A N 1
ATOM 2891 C CA . THR A 1 374 ? -9.030 10.743 44.911 1.00 75.06 374 THR A CA 1
ATOM 2892 C C . THR A 1 374 ? -9.021 11.517 43.596 1.00 75.06 374 THR A C 1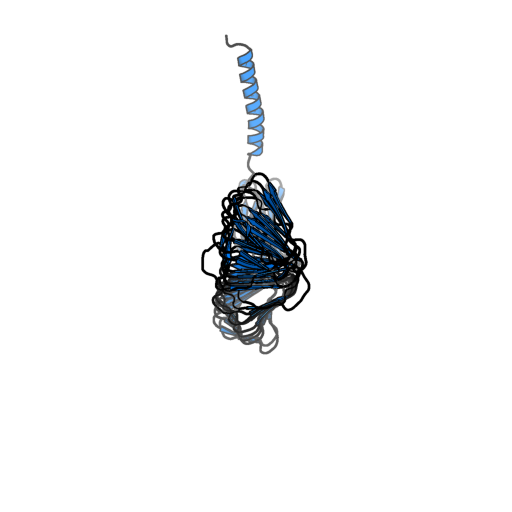
ATOM 2894 O O . THR A 1 374 ? -8.034 11.471 42.867 1.00 75.06 374 THR A O 1
ATOM 2897 N N . SER A 1 375 ? -10.100 12.219 43.258 1.00 73.94 375 SER A N 1
ATOM 2898 C CA . SER A 1 375 ? -10.246 12.856 41.937 1.00 73.94 375 SER A CA 1
ATOM 2899 C C . SER A 1 375 ? -10.452 14.368 42.000 1.00 73.94 375 SER A C 1
ATOM 2901 O O . SER A 1 375 ? -10.965 14.906 42.982 1.00 73.94 375 SER A O 1
ATOM 2903 N N . ASN A 1 376 ? -10.052 15.042 40.918 1.00 78.50 376 ASN A N 1
ATOM 2904 C CA . ASN A 1 376 ? -10.257 16.471 40.705 1.00 78.50 376 ASN A CA 1
ATOM 2905 C C . ASN A 1 376 ? -11.259 16.680 39.565 1.00 78.50 376 ASN A C 1
ATOM 2907 O O . ASN A 1 376 ? -10.954 16.371 38.411 1.00 78.50 376 ASN A O 1
ATOM 2911 N N . ILE A 1 377 ? -12.436 17.213 39.882 1.00 82.19 377 ILE A N 1
ATOM 2912 C CA . ILE A 1 377 ? -13.492 17.482 38.901 1.00 82.19 377 ILE A CA 1
ATOM 2913 C C . ILE A 1 377 ? -13.508 18.980 38.577 1.00 82.19 377 ILE A C 1
ATOM 2915 O O . ILE A 1 377 ? -13.534 19.816 39.472 1.00 82.19 377 ILE A O 1
ATOM 2919 N N . SER A 1 378 ? -13.511 19.341 37.300 1.00 83.00 378 SER A N 1
ATOM 2920 C CA . SER A 1 378 ? -13.700 20.713 36.831 1.00 83.00 378 SER A CA 1
ATOM 2921 C C . SER A 1 378 ? -14.943 20.783 35.952 1.00 83.00 378 SER A C 1
ATOM 2923 O O . SER A 1 378 ? -14.970 20.193 34.875 1.00 83.00 378 SER A O 1
ATOM 2925 N N . LEU A 1 379 ? -15.968 21.491 36.422 1.00 83.56 379 LEU A N 1
ATOM 2926 C CA . LEU A 1 379 ? -17.241 21.694 35.735 1.00 83.56 379 LEU A CA 1
ATOM 2927 C C . LEU A 1 379 ? -17.363 23.167 35.339 1.00 83.56 379 LEU A C 1
ATOM 2929 O O . LEU A 1 379 ? -17.246 24.045 36.194 1.00 83.56 379 LEU A O 1
ATOM 2933 N N . TYR A 1 380 ? -17.616 23.441 34.063 1.00 81.88 380 TYR A N 1
ATOM 2934 C CA . TYR A 1 380 ? -17.839 24.792 33.547 1.00 81.88 380 TYR A CA 1
ATOM 2935 C C . TYR A 1 380 ? -19.149 24.838 32.752 1.00 81.88 380 TYR A C 1
ATOM 2937 O O . TYR A 1 380 ? -19.378 23.986 31.893 1.00 81.88 380 TYR A O 1
ATOM 2945 N N . GLN A 1 381 ? -20.023 25.810 33.042 1.00 82.69 381 GLN A N 1
ATOM 2946 C CA . GLN A 1 381 ? -21.258 26.062 32.274 1.00 82.69 381 GLN A CA 1
ATOM 2947 C C . GLN A 1 381 ? -22.162 24.823 32.084 1.00 82.69 381 GLN A C 1
ATOM 2949 O O . GLN A 1 381 ? -22.742 24.618 31.021 1.00 82.69 381 GLN A O 1
ATOM 2954 N N . SER A 1 382 ? -22.269 23.962 33.101 1.00 79.81 382 SER A N 1
ATOM 2955 C CA . SER A 1 382 ? -22.944 22.659 32.989 1.00 79.81 382 SER A CA 1
ATOM 2956 C C . SER A 1 382 ? -24.231 22.579 33.823 1.00 79.81 382 SER A C 1
ATOM 2958 O O . SER A 1 382 ? -24.366 23.260 34.837 1.00 79.81 382 SER A O 1
ATOM 2960 N N . SER A 1 383 ? -25.191 21.744 33.419 1.00 81.12 383 SER A N 1
ATOM 2961 C CA . SER A 1 383 ? -26.397 21.420 34.200 1.00 81.12 383 SER A CA 1
ATOM 2962 C C . SER A 1 383 ? -26.334 19.957 34.626 1.00 81.12 383 SER A C 1
ATOM 2964 O O . SER A 1 383 ? -26.187 19.083 33.784 1.00 81.12 383 SER A O 1
ATOM 2966 N N . ILE A 1 384 ? -26.378 19.667 35.921 1.00 80.12 384 ILE A N 1
ATOM 2967 C CA . ILE A 1 384 ? -26.148 18.323 36.447 1.00 80.12 384 ILE A CA 1
ATOM 2968 C C . ILE A 1 384 ? -27.312 17.921 37.347 1.00 80.12 384 ILE A C 1
ATOM 2970 O O . ILE A 1 384 ? -27.657 18.642 38.278 1.00 80.12 384 ILE A O 1
ATOM 2974 N N . GLY A 1 385 ? -27.914 16.764 37.093 1.00 80.38 385 GLY A N 1
ATOM 2975 C CA . GLY A 1 385 ? -28.956 16.182 37.924 1.00 80.38 385 GLY A CA 1
ATOM 2976 C C . GLY A 1 385 ? -28.417 15.840 39.308 1.00 80.38 385 GLY A C 1
ATOM 2977 O O . GLY A 1 385 ? -28.820 16.444 40.295 1.00 80.38 385 GLY A O 1
ATOM 2978 N N . VAL A 1 386 ? -27.472 14.910 39.398 1.00 77.06 386 VAL A N 1
ATOM 2979 C CA . VAL A 1 386 ? -26.943 14.426 40.676 1.00 77.06 386 VAL A CA 1
ATOM 2980 C C . VAL A 1 386 ? -25.420 14.342 40.631 1.00 77.06 386 VAL A C 1
ATOM 2982 O O . VAL A 1 386 ? -24.859 13.750 39.718 1.00 77.06 386 VAL A O 1
ATOM 2985 N N . ILE A 1 387 ? -24.738 14.875 41.641 1.00 81.38 387 ILE A N 1
ATOM 2986 C CA . ILE A 1 387 ? -23.320 14.597 41.902 1.00 81.38 387 ILE A CA 1
ATOM 2987 C C . ILE A 1 387 ? -23.245 13.788 43.189 1.00 81.38 387 ILE A C 1
ATOM 2989 O O . ILE A 1 387 ? -23.712 14.261 44.218 1.00 81.38 387 ILE A O 1
ATOM 2993 N N . ARG A 1 388 ? -22.645 12.598 43.156 1.00 80.88 388 ARG A N 1
ATOM 2994 C CA . ARG A 1 388 ? -22.394 11.763 44.329 1.00 80.88 388 ARG A CA 1
ATOM 2995 C C . ARG A 1 388 ? -20.909 11.460 44.460 1.00 80.88 388 ARG A C 1
ATOM 2997 O O . ARG A 1 388 ? -20.352 10.806 43.593 1.00 80.88 388 ARG A O 1
ATOM 3004 N N . ALA A 1 389 ? -20.275 11.859 45.556 1.00 78.50 389 ALA A N 1
ATOM 3005 C CA . ALA A 1 389 ? -18.892 11.494 45.860 1.00 78.50 389 ALA A CA 1
ATOM 3006 C C . ALA A 1 389 ? -18.845 10.630 47.121 1.00 78.50 389 ALA A C 1
ATOM 3008 O O . ALA A 1 389 ? -19.292 11.075 48.169 1.00 78.50 389 ALA A O 1
ATOM 3009 N N . SER A 1 390 ? -18.342 9.397 47.046 1.00 71.25 390 SER A N 1
ATOM 3010 C CA . SER A 1 390 ? -18.553 8.387 48.101 1.00 71.25 390 SER A CA 1
ATOM 3011 C C . SER A 1 390 ? -17.316 7.915 48.868 1.00 71.25 390 SER A C 1
ATOM 3013 O O . SER A 1 390 ? -17.465 7.168 49.831 1.00 71.25 390 SER A O 1
ATOM 3015 N N . SER A 1 391 ? -16.101 8.327 48.488 1.00 67.19 391 SER A N 1
ATOM 3016 C CA . SER A 1 391 ? -14.867 7.960 49.212 1.00 67.19 391 SER A CA 1
ATOM 3017 C C . SER A 1 391 ? -13.636 8.700 48.675 1.00 67.19 391 SER A C 1
ATOM 3019 O O . SER A 1 391 ? -13.537 8.858 47.463 1.00 67.19 391 SER A O 1
ATOM 3021 N N . GLY A 1 392 ? -12.662 9.047 49.532 1.00 72.12 392 GLY A N 1
ATOM 3022 C CA . GLY A 1 392 ? -11.338 9.578 49.137 1.00 72.12 392 GLY A CA 1
ATOM 3023 C C . GLY A 1 392 ? -11.133 11.083 49.376 1.00 72.12 392 GLY A C 1
ATOM 3024 O O . GLY A 1 392 ? -12.041 11.759 49.852 1.00 72.12 392 GLY A O 1
ATOM 3025 N N . GLN A 1 393 ? -9.927 11.598 49.083 1.00 72.19 393 GLN A N 1
ATOM 3026 C CA . GLN A 1 393 ? -9.654 13.043 49.013 1.00 72.19 393 GLN A CA 1
ATOM 3027 C C . GLN A 1 393 ? -10.059 13.589 47.643 1.00 72.19 393 GLN A C 1
ATOM 3029 O O . GLN A 1 393 ? -9.317 13.416 46.679 1.00 72.19 393 GLN A O 1
ATOM 3034 N N . SER A 1 394 ? -11.218 14.233 47.556 1.00 75.06 394 SER A N 1
ATOM 3035 C CA . SER A 1 394 ? -11.719 14.786 46.293 1.00 75.06 394 SER A CA 1
ATOM 3036 C C . SER A 1 394 ? -11.597 16.304 46.269 1.00 75.06 394 SER A C 1
ATOM 3038 O O . SER A 1 394 ? -11.755 16.968 47.292 1.00 75.06 394 SER A O 1
ATOM 3040 N N . SER A 1 395 ? -11.327 16.886 45.106 1.00 79.38 395 SER A N 1
ATOM 3041 C CA . SER A 1 395 ? -11.558 18.315 44.914 1.00 79.38 395 SER A CA 1
ATOM 3042 C C . SER A 1 395 ? -12.432 18.558 43.700 1.00 79.38 395 SER A C 1
ATOM 3044 O O . SER A 1 395 ? -12.374 17.812 42.725 1.00 79.38 395 SER A O 1
ATOM 3046 N N . ALA A 1 396 ? -13.272 19.584 43.756 1.00 82.19 396 ALA A N 1
ATOM 3047 C CA . ALA A 1 396 ? -14.025 20.003 42.588 1.00 82.19 396 ALA A CA 1
ATOM 3048 C C . ALA A 1 396 ? -13.974 21.518 42.429 1.00 82.19 396 ALA A C 1
ATOM 3050 O O . ALA A 1 396 ? -14.018 22.246 43.415 1.00 82.19 396 ALA A O 1
ATOM 3051 N N . SER A 1 397 ? -13.885 21.980 41.187 1.00 84.44 397 SER A N 1
ATOM 3052 C CA . SER A 1 397 ? -14.080 23.370 40.791 1.00 84.44 397 SER A CA 1
ATOM 3053 C C . SER A 1 397 ? -15.302 23.422 39.888 1.00 84.44 397 SER A C 1
ATOM 3055 O O . SER A 1 397 ? -15.300 22.815 38.819 1.00 84.44 397 SER A O 1
ATOM 3057 N N . ILE A 1 398 ? -16.359 24.081 40.341 1.00 85.19 398 ILE A N 1
ATOM 3058 C CA . ILE A 1 398 ? -17.654 24.139 39.671 1.00 85.19 398 ILE A CA 1
ATOM 3059 C C . ILE A 1 398 ? -17.962 25.605 39.409 1.00 85.19 398 ILE A C 1
ATOM 3061 O O . ILE A 1 398 ? -18.100 26.392 40.341 1.00 85.19 398 ILE A O 1
ATOM 3065 N N . VAL A 1 399 ? -18.041 25.975 38.135 1.00 82.12 399 VAL A N 1
ATOM 3066 C CA . VAL A 1 399 ? -18.168 27.369 37.713 1.00 82.12 399 VAL A CA 1
ATOM 3067 C C . VAL A 1 399 ? -19.348 27.513 36.754 1.00 82.12 399 VAL A C 1
ATOM 3069 O O . VAL A 1 399 ? -19.487 26.734 35.807 1.00 82.12 399 VAL A O 1
ATOM 3072 N N . ASN A 1 400 ? -20.201 28.517 36.977 1.00 83.75 400 ASN A N 1
ATOM 3073 C CA . ASN A 1 400 ? -21.362 28.848 36.139 1.00 83.75 400 ASN A CA 1
ATOM 3074 C C . ASN A 1 400 ? -22.311 27.657 35.883 1.00 83.75 400 ASN A C 1
ATOM 3076 O O . ASN A 1 400 ? -22.836 27.517 34.780 1.00 83.75 400 ASN A O 1
ATOM 3080 N N . SER A 1 401 ? -22.488 26.757 36.853 1.00 83.69 401 SER A N 1
ATOM 3081 C CA . SER A 1 401 ? -23.221 25.497 36.652 1.00 83.69 401 SER A CA 1
ATOM 3082 C C . SER A 1 401 ? -24.517 25.427 37.474 1.00 83.69 401 SER A C 1
ATOM 3084 O O . SER A 1 401 ? -24.712 26.182 38.422 1.00 83.69 401 SER A O 1
ATOM 3086 N N . THR A 1 402 ? -25.434 24.529 37.114 1.00 81.75 402 THR A N 1
ATOM 3087 C CA . THR A 1 402 ? -26.641 24.212 37.900 1.00 81.75 402 THR A CA 1
ATOM 3088 C C . THR A 1 402 ? -26.582 22.761 38.352 1.00 81.75 402 THR A C 1
ATOM 3090 O O . THR A 1 402 ? -26.351 21.895 37.518 1.00 81.75 402 THR A O 1
ATOM 3093 N N . ILE A 1 403 ? -26.788 22.479 39.637 1.00 82.62 403 ILE A N 1
ATOM 3094 C CA . ILE A 1 403 ? -26.774 21.124 40.206 1.00 82.62 403 ILE A CA 1
ATOM 3095 C C . ILE A 1 403 ? -28.112 20.869 40.909 1.00 82.62 403 ILE A C 1
ATOM 3097 O O . ILE A 1 403 ? -28.484 21.643 41.791 1.00 82.62 403 ILE A O 1
ATOM 3101 N N . ASN A 1 404 ? -28.833 19.801 40.552 1.00 79.06 404 ASN A N 1
ATOM 3102 C CA . ASN A 1 404 ? -30.140 19.487 41.149 1.00 79.06 404 ASN A CA 1
ATOM 3103 C C . ASN A 1 404 ? -30.038 18.649 42.434 1.00 79.06 404 ASN A C 1
ATOM 3105 O O . ASN A 1 404 ? -30.999 18.582 43.196 1.00 79.06 404 ASN A O 1
ATOM 3109 N N . THR A 1 405 ? -28.931 17.941 42.665 1.00 78.00 405 THR A N 1
ATOM 3110 C CA . THR A 1 405 ? -28.661 17.163 43.883 1.00 78.00 405 THR A CA 1
ATOM 3111 C C . THR A 1 405 ? -27.153 16.977 44.047 1.00 78.00 405 THR A C 1
ATOM 3113 O O . THR A 1 405 ? -26.460 16.614 43.100 1.00 78.00 405 THR A O 1
ATOM 3116 N N . LEU A 1 406 ? -26.637 17.215 45.253 1.00 79.69 406 LEU A N 1
ATOM 3117 C CA . LEU A 1 406 ? -25.218 17.083 45.589 1.00 79.69 406 LEU A CA 1
ATOM 3118 C C . LEU A 1 406 ? -25.052 16.225 46.855 1.00 79.69 406 LEU A C 1
ATOM 3120 O O . LEU A 1 406 ? -25.288 16.711 47.955 1.00 79.69 406 LEU A O 1
ATOM 3124 N N . ASP A 1 407 ? -24.614 14.979 46.697 1.00 76.81 407 ASP A N 1
ATOM 3125 C CA . ASP A 1 407 ? -24.369 13.997 47.759 1.00 76.81 407 ASP A CA 1
ATOM 3126 C C . ASP A 1 407 ? -22.848 13.838 47.997 1.00 76.81 407 ASP A C 1
ATOM 3128 O O . ASP A 1 407 ? -22.143 13.280 47.157 1.00 76.81 407 ASP A O 1
ATOM 3132 N N . LEU A 1 408 ? -22.298 14.288 49.134 1.00 74.94 408 LEU A N 1
ATOM 3133 C CA . LEU A 1 408 ? -20.840 14.282 49.382 1.00 74.94 408 LEU A CA 1
ATOM 3134 C C . LEU A 1 408 ? -20.424 13.480 50.629 1.00 74.94 408 LEU A C 1
ATOM 3136 O O . LEU A 1 408 ? -20.258 14.019 51.719 1.00 74.94 408 LEU A O 1
ATOM 3140 N N . TYR A 1 409 ? -20.110 12.200 50.461 1.00 73.56 409 TYR A N 1
ATOM 3141 C CA . TYR A 1 409 ? -19.557 11.316 51.497 1.00 73.56 409 TYR A CA 1
ATOM 3142 C C . TYR A 1 409 ? -18.014 11.233 51.484 1.00 73.56 409 TYR A C 1
ATOM 3144 O O . TYR A 1 409 ? -17.441 10.185 51.785 1.00 73.56 409 TYR A O 1
ATOM 3152 N N . CYS A 1 410 ? -17.309 12.311 51.126 1.00 73.00 410 CYS A N 1
ATOM 3153 C CA . CYS A 1 410 ? -15.844 12.318 51.016 1.00 73.00 410 CYS A CA 1
ATOM 3154 C C . CYS A 1 410 ? -15.186 13.541 51.679 1.00 73.00 410 CYS A C 1
ATOM 3156 O O . CYS A 1 410 ? -15.769 14.625 51.710 1.00 73.00 410 CYS A O 1
ATOM 3158 N N . ASN A 1 411 ? -13.929 13.392 52.114 1.00 69.38 411 ASN A N 1
ATOM 3159 C CA . ASN A 1 411 ? -13.113 14.515 52.583 1.00 69.38 411 ASN A CA 1
ATOM 3160 C C . ASN A 1 411 ? -12.618 15.293 51.362 1.00 69.38 411 ASN A C 1
ATOM 3162 O O . ASN A 1 411 ? -11.914 14.734 50.529 1.00 69.38 411 ASN A O 1
ATOM 3166 N N . GLY A 1 412 ? -12.950 16.573 51.220 1.00 75.19 412 GLY A N 1
ATOM 3167 C CA . GLY A 1 412 ? -12.596 17.281 49.993 1.00 75.19 412 GLY A CA 1
ATOM 3168 C C . GLY A 1 412 ? -12.688 18.795 50.038 1.00 75.19 412 GLY A C 1
ATOM 3169 O O . GLY A 1 412 ? -13.246 19.368 50.974 1.00 75.19 412 GLY A O 1
ATOM 3170 N N . THR A 1 413 ? -12.122 19.435 49.012 1.00 76.12 413 THR A N 1
ATOM 3171 C CA . THR A 1 413 ? -12.230 20.886 48.801 1.00 76.12 413 THR A CA 1
ATOM 3172 C C . THR A 1 413 ? -13.068 21.160 47.563 1.00 76.12 413 THR A C 1
ATOM 3174 O O . THR A 1 413 ? -12.677 20.789 46.459 1.00 76.12 413 THR A O 1
ATOM 3177 N N . PHE A 1 414 ? -14.195 21.840 47.739 1.00 79.81 414 PHE A N 1
ATOM 3178 C CA . PHE A 1 414 ? -15.079 22.233 46.646 1.00 79.81 414 PHE A CA 1
ATOM 3179 C C . PHE A 1 414 ? -15.021 23.751 46.482 1.00 79.81 414 PHE A C 1
ATOM 3181 O O . PHE A 1 414 ? -15.263 24.497 47.433 1.00 79.81 414 PHE A O 1
ATOM 3188 N N . TYR A 1 415 ? -14.664 24.191 45.282 1.00 80.75 415 TYR A N 1
ATOM 3189 C CA . TYR A 1 415 ? -14.709 25.576 44.846 1.00 80.75 415 TYR A CA 1
ATOM 3190 C C . TYR A 1 415 ? -15.938 25.757 43.962 1.00 80.75 415 TYR A C 1
ATOM 3192 O O . TYR A 1 415 ? -16.072 25.068 42.951 1.00 80.75 415 TYR A O 1
ATOM 3200 N N . LEU A 1 416 ? -16.838 26.643 44.371 1.00 82.25 416 LEU A N 1
ATOM 3201 C CA . LEU A 1 416 ? -18.058 26.981 43.651 1.00 82.25 416 LEU A CA 1
ATOM 3202 C C . LEU A 1 416 ? -17.988 28.460 43.250 1.00 82.25 416 LEU A C 1
ATOM 3204 O O . LEU A 1 416 ? -17.620 29.308 44.065 1.00 82.25 416 LEU A O 1
ATOM 3208 N N . GLU A 1 417 ? -18.306 28.764 41.998 1.00 79.81 417 GLU A N 1
ATOM 3209 C CA . GLU A 1 417 ? -18.397 30.138 41.503 1.00 79.81 417 GLU A CA 1
ATOM 3210 C C . GLU A 1 417 ? -19.616 30.284 40.586 1.00 79.81 417 GLU A C 1
ATOM 3212 O O . GLU A 1 417 ? -19.751 29.553 39.601 1.00 79.81 417 GLU A O 1
ATOM 3217 N N . ASN A 1 418 ? -20.510 31.228 40.895 1.00 79.94 418 ASN A N 1
ATOM 3218 C CA . ASN A 1 418 ? -21.750 31.485 40.147 1.00 79.94 418 ASN A CA 1
ATOM 3219 C C . ASN A 1 418 ? -22.578 30.208 39.879 1.00 79.94 418 ASN A C 1
ATOM 3221 O O . ASN A 1 418 ? -23.117 30.014 38.785 1.00 79.94 418 ASN A O 1
ATOM 3225 N N . THR A 1 419 ? -22.638 29.298 40.848 1.00 77.88 419 THR A N 1
ATOM 3226 C CA . THR A 1 419 ? -23.306 28.002 40.722 1.00 77.88 419 THR A CA 1
ATOM 3227 C C . THR A 1 419 ? -24.650 28.020 41.452 1.00 77.88 419 THR A C 1
ATOM 3229 O O . THR A 1 419 ? -24.782 28.542 42.560 1.00 77.88 419 THR A O 1
ATOM 3232 N N . THR A 1 420 ? -25.681 27.448 40.829 1.00 77.69 420 THR A N 1
ATOM 3233 C CA . THR A 1 420 ? -26.988 27.234 41.470 1.00 77.69 420 THR A CA 1
ATOM 3234 C C . THR A 1 420 ? -27.089 25.791 41.930 1.00 77.69 420 THR A C 1
ATOM 3236 O O . THR A 1 420 ? -27.018 24.877 41.113 1.00 77.69 420 THR A O 1
ATOM 3239 N N . ILE A 1 421 ? -27.281 25.575 43.229 1.00 77.56 421 ILE A N 1
ATOM 3240 C CA . ILE A 1 421 ? -27.491 24.247 43.804 1.00 77.56 421 ILE A CA 1
ATOM 3241 C C . ILE A 1 421 ? -28.918 24.190 44.335 1.00 77.56 421 ILE A C 1
ATOM 3243 O O . ILE A 1 421 ? -29.277 24.873 45.299 1.00 77.56 421 ILE A O 1
ATOM 3247 N N . THR A 1 422 ? -29.741 23.375 43.685 1.00 71.00 422 THR A N 1
ATOM 3248 C CA . THR A 1 422 ? -31.059 23.018 44.203 1.00 71.00 422 THR A CA 1
ATOM 3249 C C . THR A 1 422 ? -30.889 21.773 45.051 1.00 71.00 422 THR A C 1
ATOM 3251 O O . THR A 1 422 ? -30.259 20.810 44.629 1.00 71.00 422 THR A O 1
ATOM 3254 N N . PHE A 1 423 ? -31.421 21.796 46.261 1.00 63.62 423 PHE A N 1
ATOM 3255 C CA . PHE A 1 423 ? -31.475 20.637 47.129 1.00 63.62 423 PHE A CA 1
ATOM 3256 C C . PHE A 1 423 ? -32.914 20.103 47.097 1.00 63.62 423 PHE A C 1
ATOM 3258 O O . PHE A 1 423 ? -33.888 20.855 47.164 1.00 63.62 423 PHE A O 1
ATOM 3265 N N . GLY A 1 424 ? -33.066 18.796 46.904 1.00 52.41 424 GLY A N 1
ATOM 3266 C CA . GLY A 1 424 ? -34.371 18.146 46.882 1.00 52.41 424 GLY A CA 1
ATOM 3267 C C . GLY A 1 424 ? -34.992 18.132 48.279 1.00 52.41 424 GLY A C 1
ATOM 3268 O O . GLY A 1 424 ? -34.317 17.815 49.253 1.00 52.41 424 GLY A O 1
ATOM 3269 N N . VAL A 1 425 ? -36.299 18.397 48.362 1.00 44.16 425 VAL A N 1
ATOM 3270 C CA . VAL A 1 425 ? -37.095 18.579 49.601 1.00 44.16 425 VAL A CA 1
ATOM 3271 C C . VAL A 1 425 ? -37.132 17.336 50.526 1.00 44.16 425 VAL A C 1
ATOM 3273 O O . VAL A 1 425 ? -37.702 17.393 51.608 1.00 44.16 425 VAL A O 1
ATOM 3276 N N . TYR A 1 426 ? -36.515 16.213 50.137 1.00 47.19 426 TYR A N 1
ATOM 3277 C CA . TYR A 1 426 ? -36.527 14.944 50.886 1.00 47.19 426 TYR A CA 1
ATOM 3278 C C . TYR A 1 426 ? -35.171 14.229 50.969 1.00 47.19 426 TYR A C 1
ATOM 3280 O O . TYR A 1 426 ? -35.118 13.069 51.376 1.00 47.19 426 TYR A O 1
ATOM 3288 N N . ASN A 1 427 ? -34.076 14.883 50.584 1.00 43.50 427 ASN A N 1
ATOM 3289 C CA . ASN A 1 427 ? -32.762 14.248 50.603 1.00 43.50 427 ASN A CA 1
ATOM 3290 C C . ASN A 1 427 ? -31.977 14.696 51.839 1.00 43.50 427 ASN A C 1
ATOM 3292 O O . ASN A 1 427 ? -31.770 15.884 52.064 1.00 43.50 427 ASN A O 1
ATOM 3296 N N . THR A 1 428 ? -31.541 13.732 52.650 1.00 45.28 428 THR A N 1
ATOM 3297 C CA . THR A 1 428 ? -30.622 13.977 53.765 1.00 45.28 428 THR A CA 1
ATOM 3298 C C . THR A 1 428 ? -29.211 14.146 53.218 1.00 45.28 428 THR A C 1
ATOM 3300 O O . THR A 1 428 ? -28.621 13.192 52.709 1.00 45.28 428 THR A O 1
ATOM 3303 N N . TYR A 1 429 ? -28.654 15.349 53.335 1.00 49.91 429 TYR A N 1
ATOM 3304 C CA . TYR A 1 429 ? -27.306 15.635 52.851 1.00 49.91 429 TYR A CA 1
ATOM 3305 C C . TYR A 1 429 ? -26.269 15.360 53.936 1.00 49.91 429 TYR A C 1
ATOM 3307 O O . TYR A 1 429 ? -26.276 16.011 54.980 1.00 49.91 429 TYR A O 1
ATOM 3315 N N . TYR A 1 430 ? -25.363 14.416 53.685 1.00 49.50 430 TYR A N 1
ATOM 3316 C CA . TYR A 1 430 ? -24.232 14.132 54.564 1.00 49.50 430 TYR A CA 1
ATOM 3317 C C . TYR A 1 430 ? -23.011 14.893 54.065 1.00 49.50 430 TYR A C 1
ATOM 3319 O O . TYR A 1 430 ? -22.651 14.757 52.902 1.00 49.50 430 TYR A O 1
ATOM 3327 N N . PHE A 1 431 ? -22.365 15.664 54.938 1.00 54.19 431 PHE A N 1
ATOM 3328 C CA . PHE A 1 431 ? -21.043 16.227 54.662 1.00 54.19 431 PHE A CA 1
ATOM 3329 C C . PHE A 1 431 ? -20.060 15.708 55.704 1.00 54.19 431 PHE A C 1
ATOM 3331 O O . PHE A 1 431 ? -20.252 15.947 56.896 1.00 54.19 431 PHE A O 1
ATOM 3338 N N . TYR A 1 432 ? -18.995 15.033 55.275 1.00 46.28 432 TYR A N 1
ATOM 3339 C CA . TYR A 1 432 ? -17.965 14.500 56.170 1.00 46.28 432 TYR A CA 1
ATOM 3340 C C . TYR A 1 432 ? -16.630 15.231 55.935 1.00 46.28 432 TYR A C 1
ATOM 3342 O O . TYR A 1 432 ? -16.008 15.059 54.896 1.00 46.28 432 TYR A O 1
ATOM 3350 N N . GLN A 1 433 ? -16.221 16.102 56.872 1.00 55.34 433 GLN A N 1
ATOM 3351 C CA . GLN A 1 433 ? -14.909 16.785 56.932 1.00 55.34 433 GLN A CA 1
ATOM 3352 C C . GLN A 1 433 ? -14.407 17.442 55.619 1.00 55.34 433 GLN A C 1
ATOM 3354 O O . GLN A 1 433 ? -13.252 17.270 55.223 1.00 55.34 433 GLN A O 1
ATOM 3359 N N . GLY A 1 434 ? -15.255 18.236 54.955 1.00 55.62 434 GLY A N 1
ATOM 3360 C CA . GLY A 1 434 ? -14.904 19.007 53.750 1.00 55.62 434 GLY A CA 1
ATOM 3361 C C . GLY A 1 434 ? -14.823 20.526 53.966 1.00 55.62 434 GLY A C 1
ATOM 3362 O O . GLY A 1 434 ? -15.412 21.062 54.910 1.00 55.62 434 GLY A O 1
ATOM 3363 N N . ASN A 1 435 ? -14.112 21.214 53.064 1.00 60.62 435 ASN A N 1
ATOM 3364 C CA . ASN A 1 435 ? -14.119 22.674 52.928 1.00 60.62 435 ASN A CA 1
ATOM 3365 C C . ASN A 1 435 ? -14.894 23.062 51.664 1.00 60.62 435 ASN A C 1
ATOM 3367 O O . ASN A 1 435 ? -14.513 22.667 50.561 1.00 60.62 435 ASN A O 1
ATOM 3371 N N . ILE A 1 436 ? -15.935 23.878 51.809 1.00 68.00 436 ILE A N 1
ATOM 3372 C CA . ILE A 1 436 ? -16.653 24.470 50.672 1.00 68.00 436 ILE A CA 1
ATOM 3373 C C . ILE A 1 436 ? -16.346 25.965 50.650 1.00 68.00 436 ILE A C 1
ATOM 3375 O O . ILE A 1 436 ? -16.564 26.655 51.650 1.00 68.00 436 ILE A O 1
ATOM 3379 N N . THR A 1 437 ? -15.816 26.445 49.524 1.00 69.75 437 THR A N 1
ATOM 3380 C CA . THR A 1 437 ? -15.606 27.874 49.256 1.00 69.75 437 THR A CA 1
ATOM 3381 C C . THR A 1 437 ? -16.498 28.284 48.097 1.00 69.75 437 THR A C 1
ATOM 3383 O O . THR A 1 437 ? -16.319 27.771 46.996 1.00 69.75 437 THR A O 1
ATOM 3386 N N . GLY A 1 438 ? -17.451 29.176 48.359 1.00 66.06 438 GLY A N 1
ATOM 3387 C CA . GLY A 1 438 ? -18.402 29.671 47.361 1.00 66.06 438 GLY A CA 1
ATOM 3388 C C . GLY A 1 438 ? -18.261 31.169 47.084 1.00 66.06 438 GLY A C 1
ATOM 3389 O O . GLY A 1 438 ? -17.896 31.936 47.988 1.00 66.06 438 GLY A O 1
ATOM 3390 N N . TYR A 1 439 ? -18.562 31.579 45.851 1.00 67.50 439 TYR A N 1
ATOM 3391 C CA . TYR A 1 439 ? -18.564 32.968 45.387 1.00 67.50 439 TYR A CA 1
ATOM 3392 C C . TYR A 1 439 ? -19.779 33.231 44.477 1.00 67.50 439 TYR A C 1
ATOM 3394 O O . TYR A 1 439 ? -19.835 32.736 43.354 1.00 67.50 439 TYR A O 1
ATOM 3402 N N . ASN A 1 440 ? -20.743 34.035 44.955 1.00 65.94 440 ASN A N 1
ATOM 3403 C CA . ASN A 1 440 ? -22.012 34.353 44.268 1.00 65.94 440 ASN A CA 1
ATOM 3404 C C . ASN A 1 440 ? -22.891 33.129 43.929 1.00 65.94 440 ASN A C 1
ATOM 3406 O O . ASN A 1 440 ? -23.525 33.076 42.875 1.00 65.94 440 ASN A O 1
ATOM 3410 N N . ASP A 1 441 ? -22.948 32.147 44.826 1.00 68.31 441 ASP A N 1
ATOM 3411 C CA . ASP A 1 441 ? -23.746 30.933 44.634 1.00 68.31 441 ASP A CA 1
ATOM 3412 C C . ASP A 1 441 ? -25.170 31.073 45.202 1.00 68.31 441 ASP A C 1
ATOM 3414 O O . ASP A 1 441 ? -25.415 31.797 46.171 1.00 68.31 441 ASP A O 1
ATOM 3418 N N . THR A 1 442 ? -26.126 30.350 44.613 1.00 68.75 442 THR A N 1
ATOM 3419 C CA . THR A 1 442 ? -27.516 30.275 45.103 1.00 68.75 442 THR A CA 1
ATOM 3420 C C . THR A 1 442 ? -27.811 28.869 45.612 1.00 68.75 442 THR A C 1
ATOM 3422 O O . THR A 1 442 ? -27.671 27.905 44.860 1.00 68.75 442 THR A O 1
ATOM 3425 N N . PHE A 1 443 ? -28.258 28.748 46.866 1.00 68.25 443 PHE A N 1
ATOM 3426 C CA . PHE A 1 443 ? -28.631 27.469 47.480 1.00 68.25 443 PHE A CA 1
ATOM 3427 C C . PHE A 1 443 ? -30.133 27.451 47.791 1.00 68.25 443 PHE A C 1
ATOM 3429 O O . PHE A 1 443 ? -30.642 28.329 48.492 1.00 68.25 443 PHE A O 1
ATOM 3436 N N . ILE A 1 444 ? -30.859 26.449 47.293 1.00 60.81 444 ILE A N 1
ATOM 3437 C CA . ILE A 1 444 ? -32.321 26.367 47.437 1.00 60.81 444 ILE A CA 1
ATOM 3438 C C . ILE A 1 444 ? -32.699 25.084 48.198 1.00 60.81 444 ILE A C 1
ATOM 3440 O O . ILE A 1 444 ? -32.676 24.013 47.607 1.00 60.81 444 ILE A O 1
ATOM 3444 N N . GLY A 1 445 ? -33.056 25.218 49.489 1.00 54.62 445 GLY A N 1
ATOM 3445 C CA . GLY A 1 445 ? -33.789 24.225 50.308 1.00 54.62 445 GLY A CA 1
ATOM 3446 C C . GLY A 1 445 ? -32.987 23.066 50.926 1.00 54.62 445 GLY A C 1
ATOM 3447 O O . GLY A 1 445 ? -33.100 21.950 50.447 1.00 54.62 445 GLY A O 1
ATOM 3448 N N . ALA A 1 446 ? -32.239 23.273 52.019 1.00 50.91 446 ALA A N 1
ATOM 3449 C CA . ALA A 1 446 ? -31.350 22.239 52.575 1.00 50.91 446 ALA A CA 1
ATOM 3450 C C . ALA A 1 446 ? -31.780 21.681 53.951 1.00 50.91 446 ALA A C 1
ATOM 3452 O O . ALA A 1 446 ? -31.794 22.402 54.949 1.00 50.91 446 ALA A O 1
ATOM 3453 N N . GLU A 1 447 ? -31.983 20.364 54.041 1.00 51.06 447 GLU A N 1
ATOM 3454 C CA . GLU A 1 447 ? -31.838 19.613 55.298 1.00 51.06 447 GLU A CA 1
ATOM 3455 C C . GLU A 1 447 ? -30.470 18.915 55.309 1.00 51.06 447 GLU A C 1
ATOM 3457 O O . GLU A 1 447 ? -30.229 17.975 54.553 1.00 51.06 447 GLU A O 1
ATOM 3462 N N . SER A 1 448 ? -29.540 19.380 56.146 1.00 50.03 448 SER A N 1
ATOM 3463 C CA . SER A 1 448 ? -28.157 18.887 56.144 1.00 50.03 448 SER A CA 1
ATOM 3464 C C . SER A 1 448 ? -27.739 18.290 57.484 1.00 50.03 448 SER A C 1
ATOM 3466 O O . SER A 1 448 ? -27.997 18.853 58.549 1.00 50.03 448 SER A O 1
ATOM 3468 N N . TRP A 1 449 ? -27.036 17.165 57.421 1.00 49.16 449 TRP A N 1
ATOM 3469 C CA . TRP A 1 449 ? -26.336 16.527 58.529 1.00 49.16 449 TRP A CA 1
ATOM 3470 C C . TRP A 1 449 ? -24.842 16.734 58.260 1.00 49.16 449 TRP A C 1
ATOM 3472 O O . TRP A 1 449 ? -24.225 16.008 57.475 1.00 49.16 449 TRP A O 1
ATOM 3482 N N . ALA A 1 450 ? -24.266 17.801 58.817 1.00 49.69 450 ALA A N 1
ATOM 3483 C CA . ALA A 1 450 ? -22.963 18.301 58.382 1.00 49.69 450 ALA A CA 1
ATOM 3484 C C . ALA A 1 450 ? -21.876 18.205 59.467 1.00 49.69 450 ALA A C 1
ATOM 3486 O O . ALA A 1 450 ? -22.021 18.729 60.567 1.00 49.69 450 ALA A O 1
ATOM 3487 N N . TYR A 1 451 ? -20.731 17.631 59.085 1.00 51.50 451 TYR A N 1
ATOM 3488 C CA . TYR A 1 451 ? -19.427 17.705 59.758 1.00 51.50 451 TYR A CA 1
ATOM 3489 C C . TYR A 1 451 ? -18.439 18.566 58.940 1.00 51.50 451 TYR A C 1
ATOM 3491 O O . TYR A 1 451 ? -17.285 18.178 58.747 1.00 51.50 451 TYR A O 1
ATOM 3499 N N . ALA A 1 452 ? -18.884 19.692 58.373 1.00 50.00 452 ALA A N 1
ATOM 3500 C CA . ALA A 1 452 ? -18.103 20.471 57.404 1.00 50.00 452 ALA A CA 1
ATOM 3501 C C . ALA A 1 452 ? -17.828 21.914 57.844 1.00 50.00 452 ALA A C 1
ATOM 3503 O O . ALA A 1 452 ? -18.584 22.512 58.611 1.00 50.00 452 ALA A O 1
ATOM 3504 N N . LYS A 1 453 ? -16.738 22.483 57.314 1.00 52.12 453 LYS A N 1
ATOM 3505 C CA . LYS A 1 453 ? -16.394 23.901 57.448 1.00 52.12 453 LYS A CA 1
ATOM 3506 C C . LYS A 1 453 ? -16.847 24.636 56.187 1.00 52.12 453 LYS A C 1
ATOM 3508 O O . LYS A 1 453 ? -16.331 24.394 55.096 1.00 52.12 453 LYS A O 1
ATOM 3513 N N . PHE A 1 454 ? -17.785 25.562 56.346 1.00 57.75 454 PHE A N 1
ATOM 3514 C CA . PHE A 1 454 ? -18.251 26.431 55.267 1.00 57.75 454 PHE A CA 1
ATOM 3515 C C . PHE A 1 454 ? -17.528 27.776 55.349 1.00 57.75 454 PHE A C 1
ATOM 3517 O O . PHE A 1 454 ? -17.598 28.451 56.375 1.00 57.75 454 PHE A O 1
ATOM 3524 N N . ASN A 1 455 ? -16.832 28.167 54.279 1.00 54.03 455 ASN A N 1
ATOM 3525 C CA . ASN A 1 455 ? -16.245 29.499 54.151 1.00 54.03 455 ASN A CA 1
ATOM 3526 C C . ASN A 1 455 ? -16.908 30.222 52.973 1.00 54.03 455 ASN A C 1
ATOM 3528 O O . ASN A 1 455 ? -16.539 30.020 51.818 1.00 54.03 455 ASN A O 1
ATOM 3532 N N . ILE A 1 456 ? -17.938 31.015 53.267 1.00 56.66 456 ILE A N 1
ATOM 3533 C CA . ILE A 1 456 ? -18.774 31.673 52.261 1.00 56.66 456 ILE A CA 1
ATOM 3534 C C . ILE A 1 456 ? -18.382 33.148 52.200 1.00 56.66 456 ILE A C 1
ATOM 3536 O O . ILE A 1 456 ? -18.636 33.896 53.145 1.00 56.66 456 ILE A O 1
ATOM 3540 N N . ASN A 1 457 ? -17.756 33.566 51.097 1.00 46.25 457 ASN A N 1
ATOM 3541 C CA . ASN A 1 457 ? -17.084 34.864 51.053 1.00 46.25 457 ASN A CA 1
ATOM 3542 C C . ASN A 1 457 ? -17.879 36.013 50.413 1.00 46.25 457 ASN A C 1
ATOM 3544 O O . ASN A 1 457 ? -17.453 37.142 50.627 1.00 46.25 457 ASN A O 1
ATOM 3548 N N . GLN A 1 458 ? -18.996 35.807 49.688 1.00 52.41 458 GLN A N 1
ATOM 3549 C CA . GLN A 1 458 ? -19.857 36.890 49.145 1.00 52.41 458 GLN A CA 1
ATOM 3550 C C . GLN A 1 458 ? -21.301 36.427 48.835 1.00 52.41 458 GLN A C 1
ATOM 3552 O O . GLN A 1 458 ? -21.509 35.241 48.612 1.00 52.41 458 GLN A O 1
ATOM 3557 N N . ASN A 1 459 ? -22.255 37.380 48.817 1.00 48.16 459 ASN A N 1
ATOM 3558 C CA . ASN A 1 459 ? -23.680 37.307 48.421 1.00 48.16 459 ASN A CA 1
ATOM 3559 C C . ASN A 1 459 ? -24.236 35.902 48.122 1.00 48.16 459 ASN A C 1
ATOM 3561 O O . ASN A 1 459 ? -24.328 35.502 46.963 1.00 48.16 459 ASN A O 1
ATOM 3565 N N . VAL A 1 460 ? -24.683 35.196 49.163 1.00 51.25 460 VAL A N 1
ATOM 3566 C CA . VAL A 1 460 ? -25.429 33.945 49.010 1.00 51.25 460 VAL A CA 1
ATOM 3567 C C . VAL A 1 460 ? -26.906 34.185 49.307 1.00 51.25 460 VAL A C 1
ATOM 3569 O O . VAL A 1 460 ? -27.273 34.615 50.399 1.00 51.25 460 VAL A O 1
ATOM 3572 N N . PHE A 1 461 ? -27.767 33.878 48.337 1.00 48.19 461 PHE A N 1
ATOM 3573 C CA . PHE A 1 461 ? -29.213 33.822 48.548 1.00 48.19 461 PHE A CA 1
ATOM 3574 C C . PHE A 1 461 ? -29.606 32.404 48.970 1.00 48.19 461 PHE A C 1
ATOM 3576 O O . PHE A 1 461 ? -29.489 31.463 48.185 1.00 48.19 461 PHE A O 1
ATOM 3583 N N . ILE A 1 462 ? -30.089 32.259 50.207 1.00 55.75 462 ILE A N 1
ATOM 3584 C CA . ILE A 1 462 ? -30.653 31.008 50.727 1.00 55.75 462 ILE A CA 1
ATOM 3585 C C . ILE A 1 462 ? -32.150 31.217 50.916 1.00 55.75 462 ILE A C 1
ATOM 3587 O O . ILE A 1 462 ? -32.578 31.916 51.829 1.00 55.75 462 ILE A O 1
ATOM 3591 N N . ASN A 1 463 ? -32.956 30.659 50.013 1.00 39.66 463 ASN A N 1
ATOM 3592 C CA . ASN A 1 463 ? -34.376 31.013 49.924 1.00 39.66 463 ASN A CA 1
ATOM 3593 C C . ASN A 1 463 ? -35.299 30.167 50.828 1.00 39.66 463 ASN A C 1
ATOM 3595 O O . ASN A 1 463 ? -36.502 30.392 50.820 1.00 39.66 463 ASN A O 1
ATOM 3599 N N . GLN A 1 464 ? -34.788 29.200 51.608 1.00 50.44 464 GLN A N 1
ATOM 3600 C CA . GLN A 1 464 ? -35.608 28.392 52.530 1.00 50.44 464 GLN A CA 1
ATOM 3601 C C . GLN A 1 464 ? -34.784 27.630 53.588 1.00 50.44 464 GLN A C 1
ATOM 3603 O O . GLN A 1 464 ? -33.583 27.443 53.415 1.00 50.44 464 GLN A O 1
ATOM 3608 N N . PHE A 1 465 ? -35.470 27.255 54.681 1.00 46.34 465 PHE A N 1
ATOM 3609 C CA . PHE A 1 465 ? -35.017 26.609 55.929 1.00 46.34 465 PHE A CA 1
ATOM 3610 C C . PHE A 1 465 ? -33.716 25.794 55.836 1.00 46.34 465 PHE A C 1
ATOM 3612 O O . PHE A 1 465 ? -33.611 24.888 55.018 1.00 46.34 465 PHE A O 1
ATOM 3619 N N . ILE A 1 466 ? -32.774 26.073 56.747 1.00 50.75 466 ILE A N 1
ATOM 3620 C CA . ILE A 1 466 ? -31.639 25.189 57.030 1.00 50.75 466 ILE A CA 1
ATOM 3621 C C . ILE A 1 466 ? -31.934 24.460 58.341 1.00 50.75 466 ILE A C 1
ATOM 3623 O O . ILE A 1 466 ? -31.861 25.053 59.422 1.00 50.75 466 ILE A O 1
ATOM 3627 N N . TYR A 1 467 ? -32.224 23.165 58.254 1.00 48.25 467 TYR A N 1
ATOM 3628 C CA . TYR A 1 467 ? -32.061 22.266 59.393 1.00 48.25 467 TYR A CA 1
ATOM 3629 C C . TYR A 1 467 ? -30.623 21.752 59.361 1.00 48.25 467 TYR A C 1
ATOM 3631 O O . TYR A 1 467 ? -30.249 21.016 58.450 1.00 48.25 467 TYR A O 1
ATOM 3639 N N . SER A 1 468 ? -29.800 22.180 60.322 1.00 48.84 468 SER A N 1
ATOM 3640 C CA . SER A 1 468 ? -28.440 21.666 60.485 1.00 48.84 468 SER A CA 1
ATOM 3641 C C . SER A 1 468 ? -28.373 20.825 61.753 1.00 48.84 468 SER A C 1
ATOM 3643 O O . SER A 1 468 ? -28.515 21.339 62.862 1.00 48.84 468 SER A O 1
ATOM 3645 N N . TYR A 1 469 ? -28.190 19.517 61.596 1.00 46.66 469 TYR A N 1
ATOM 3646 C CA . TYR A 1 469 ? -27.907 18.628 62.719 1.00 46.66 469 TYR A CA 1
ATOM 3647 C C . TYR A 1 469 ? -26.386 18.501 62.845 1.00 46.66 469 TYR A C 1
ATOM 3649 O O . TYR A 1 469 ? -25.735 17.884 62.000 1.00 46.66 469 TYR A O 1
ATOM 3657 N N . VAL A 1 470 ? -25.814 19.142 63.866 1.00 51.88 470 VAL A N 1
ATOM 3658 C CA . VAL A 1 470 ? -24.375 19.122 64.156 1.00 51.88 470 VAL A CA 1
ATOM 3659 C C . VAL A 1 470 ? -24.159 18.189 65.342 1.00 51.88 470 VAL A C 1
ATOM 3661 O O . VAL A 1 470 ? -24.797 18.354 66.371 1.00 51.88 470 VAL A O 1
ATOM 3664 N N . VAL A 1 471 ? -23.285 17.192 65.209 1.00 44.78 471 VAL A N 1
ATOM 3665 C CA . VAL A 1 471 ? -22.967 16.260 66.303 1.00 44.78 471 VAL A CA 1
ATOM 3666 C C . VAL A 1 471 ? -21.453 16.220 66.467 1.00 44.78 471 VAL A C 1
ATOM 3668 O O . VAL A 1 471 ? -20.751 15.837 65.541 1.00 44.78 471 VAL A O 1
ATOM 3671 N N . ASN A 1 472 ? -20.934 16.571 67.646 1.00 44.94 472 ASN A N 1
ATOM 3672 C CA . ASN A 1 472 ? -19.540 16.335 68.061 1.00 44.94 472 ASN A CA 1
ATOM 3673 C C . ASN A 1 472 ? -18.396 16.965 67.225 1.00 44.94 472 ASN A C 1
ATOM 3675 O O . ASN A 1 472 ? -17.382 16.299 67.037 1.00 44.94 472 ASN A O 1
ATOM 3679 N N . ASN A 1 473 ? -18.475 18.225 66.762 1.00 51.72 473 ASN A N 1
ATOM 3680 C CA . ASN A 1 473 ? -17.283 18.985 66.315 1.00 51.72 473 ASN A CA 1
ATOM 3681 C C . ASN A 1 473 ? -17.509 20.511 66.213 1.00 51.72 473 ASN A C 1
ATOM 3683 O O . ASN A 1 473 ? -18.629 20.975 66.014 1.00 51.72 473 ASN A O 1
ATOM 3687 N N . GLN A 1 474 ? -16.419 21.295 66.285 1.00 52.44 474 GLN A N 1
ATOM 3688 C CA . GLN A 1 474 ? -16.422 22.755 66.084 1.00 52.44 474 GLN A CA 1
ATOM 3689 C C . GLN A 1 474 ? -16.817 23.134 64.643 1.00 52.44 474 GLN A C 1
ATOM 3691 O O . GLN A 1 474 ? -15.988 23.094 63.733 1.00 52.44 474 GLN A O 1
ATOM 3696 N N . VAL A 1 475 ? -18.059 23.572 64.434 1.00 53.62 475 VAL A N 1
ATOM 3697 C CA . VAL A 1 475 ? -18.491 24.198 63.172 1.00 53.62 475 VAL A CA 1
ATOM 3698 C C . VAL A 1 475 ? -18.236 25.701 63.237 1.00 53.62 475 VAL A C 1
ATOM 3700 O O . VAL A 1 475 ? -19.033 26.432 63.809 1.00 53.62 475 VAL A O 1
ATOM 3703 N N . ASN A 1 476 ? -17.149 26.174 62.621 1.00 54.59 476 ASN A N 1
ATOM 3704 C CA . ASN A 1 476 ? -16.933 27.606 62.394 1.00 54.59 476 ASN A CA 1
ATOM 3705 C C . ASN A 1 476 ? -17.692 28.031 61.133 1.00 54.59 476 ASN A C 1
ATOM 3707 O O . ASN A 1 476 ? -17.161 27.939 60.025 1.00 54.59 476 ASN A O 1
ATOM 3711 N N . LEU A 1 477 ? -18.939 28.462 61.301 1.00 60.50 477 LEU A N 1
ATOM 3712 C CA . LEU A 1 477 ? -19.699 29.121 60.245 1.00 60.50 477 LEU A CA 1
ATOM 3713 C C . LEU A 1 477 ? -19.418 30.623 60.324 1.00 60.50 477 LEU A C 1
ATOM 3715 O O . LEU A 1 477 ? -19.778 31.230 61.328 1.00 60.50 477 LEU A O 1
ATOM 3719 N N . THR A 1 478 ? -18.803 31.195 59.284 1.00 59.47 478 THR A N 1
ATOM 3720 C CA . THR A 1 478 ? -18.660 32.648 59.107 1.00 59.47 478 THR A CA 1
ATOM 3721 C C . THR A 1 478 ? -19.523 33.070 57.927 1.00 59.47 478 THR A C 1
ATOM 3723 O O . THR A 1 478 ? -19.247 32.701 56.788 1.00 59.47 478 THR A O 1
ATOM 3726 N N . LEU A 1 479 ? -20.576 33.835 58.200 1.00 61.41 479 LEU A N 1
ATOM 3727 C CA . LEU A 1 479 ? -21.440 34.429 57.179 1.00 61.41 479 LEU A CA 1
ATOM 3728 C C . LEU A 1 479 ? -21.070 35.902 57.039 1.00 61.41 479 LEU A C 1
ATOM 3730 O O . LEU A 1 479 ? -20.905 36.569 58.058 1.00 61.41 479 LEU A O 1
ATOM 3734 N N . THR A 1 480 ? -20.931 36.396 55.808 1.00 54.22 480 THR A N 1
ATOM 3735 C CA . THR A 1 480 ? -20.649 37.809 55.522 1.00 54.22 480 THR A CA 1
ATOM 3736 C C . THR A 1 480 ? -21.598 38.323 54.431 1.00 54.22 480 THR A C 1
ATOM 3738 O O . THR A 1 480 ? -21.770 37.662 53.409 1.00 54.22 480 THR A O 1
ATOM 3741 N N . ASN A 1 481 ? -22.189 39.509 54.646 1.00 56.59 481 ASN A N 1
ATOM 3742 C CA . ASN A 1 481 ? -23.122 40.252 53.767 1.00 56.59 481 ASN A CA 1
ATOM 3743 C C . ASN A 1 481 ? -24.605 39.809 53.752 1.00 56.59 481 ASN A C 1
ATOM 3745 O O . ASN A 1 481 ? -24.926 38.670 54.081 1.00 56.59 481 ASN A O 1
ATOM 3749 N N . ASN A 1 482 ? -25.472 40.760 53.335 1.00 56.41 482 ASN A N 1
ATOM 3750 C CA . ASN A 1 482 ? -26.955 40.821 53.251 1.00 56.41 482 ASN A CA 1
ATOM 3751 C C . ASN A 1 482 ? -27.714 39.517 52.918 1.00 56.41 482 ASN A C 1
ATOM 3753 O O . ASN A 1 482 ? -28.466 39.441 51.946 1.00 56.41 482 ASN A O 1
ATOM 3757 N N . SER A 1 483 ? -27.572 38.503 53.755 1.00 56.72 483 SER A N 1
ATOM 3758 C CA . SER A 1 483 ? -28.262 37.228 53.613 1.00 56.72 483 SER A CA 1
ATOM 3759 C C . SER A 1 483 ? -29.533 37.255 54.469 1.00 56.72 483 SER A C 1
ATOM 3761 O O . SER A 1 483 ? -29.497 37.659 55.637 1.00 56.72 483 SER A O 1
ATOM 3763 N N . ASN A 1 484 ? -30.670 36.855 53.897 1.00 57.22 484 ASN A N 1
ATOM 3764 C CA . ASN A 1 484 ? -31.925 36.694 54.633 1.00 57.22 484 ASN A CA 1
ATOM 3765 C C . ASN A 1 484 ? -32.028 35.238 55.096 1.00 57.22 484 ASN A C 1
ATOM 3767 O O . ASN A 1 484 ? -32.109 34.344 54.258 1.00 57.22 484 ASN A O 1
ATOM 3771 N N . PHE A 1 485 ? -32.038 34.994 56.407 1.00 61.16 485 PHE A N 1
ATOM 3772 C CA . PHE A 1 485 ? -32.241 33.657 56.964 1.00 61.16 485 PHE A CA 1
ATOM 3773 C C . PHE A 1 485 ? -33.563 33.602 57.723 1.00 61.16 485 PHE A C 1
ATOM 3775 O O . PHE A 1 485 ? -33.894 34.492 58.498 1.00 61.16 485 PHE A O 1
ATOM 3782 N N . TYR A 1 486 ? -34.321 32.525 57.545 1.00 56.94 486 TYR A N 1
ATOM 3783 C CA . TYR A 1 486 ? -35.589 32.369 58.260 1.00 56.94 486 TYR A CA 1
ATOM 3784 C C . TYR A 1 486 ? -35.409 31.648 59.600 1.00 56.94 486 TYR A C 1
ATOM 3786 O O . TYR A 1 486 ? -35.943 32.103 60.610 1.00 56.94 486 TYR A O 1
ATOM 3794 N N . SER A 1 487 ? -34.598 30.586 59.653 1.00 62.66 487 SER A N 1
ATOM 3795 C CA . SER A 1 487 ? -34.264 29.908 60.910 1.00 62.66 487 SER A CA 1
ATOM 3796 C C . SER A 1 487 ? -32.999 29.056 60.814 1.00 62.66 487 SER A C 1
ATOM 3798 O O . SER A 1 487 ? -32.757 28.447 59.773 1.00 62.66 487 SER A O 1
ATOM 3800 N N . ILE A 1 488 ? -32.253 28.952 61.916 1.00 69.19 488 ILE A N 1
ATOM 3801 C CA . ILE A 1 488 ? -31.123 28.033 62.096 1.00 69.19 488 ILE A CA 1
ATOM 3802 C C . ILE A 1 488 ? -31.382 27.189 63.349 1.00 69.19 488 ILE A C 1
ATOM 3804 O O . ILE A 1 488 ? -31.601 27.726 64.438 1.00 69.19 488 ILE A O 1
ATOM 3808 N N . LEU A 1 489 ? -31.342 25.867 63.189 1.00 67.94 489 LEU A N 1
ATOM 3809 C CA . LEU A 1 489 ? -31.392 24.904 64.288 1.00 67.94 489 LEU A CA 1
ATOM 3810 C C . LEU A 1 489 ? -29.975 24.420 64.605 1.00 67.94 489 LEU A C 1
ATOM 3812 O O . LEU A 1 489 ? -29.256 24.055 63.679 1.00 67.94 489 LEU A O 1
ATOM 3816 N N . LEU A 1 490 ? -29.572 24.431 65.878 1.00 71.44 490 LEU A N 1
ATOM 3817 C CA . LEU A 1 490 ? -28.260 23.949 66.327 1.00 71.44 490 LEU A CA 1
ATOM 3818 C C . LEU A 1 490 ? -28.427 22.862 67.400 1.00 71.44 490 LEU A C 1
ATOM 3820 O O . LEU A 1 490 ? -29.081 23.083 68.426 1.00 71.44 490 LEU A O 1
ATOM 3824 N N . TYR A 1 491 ? -27.791 21.713 67.174 1.00 58.84 491 TYR A N 1
ATOM 3825 C CA . TYR A 1 491 ? -27.637 20.622 68.141 1.00 58.84 491 TYR A CA 1
ATOM 3826 C C . TYR A 1 491 ? -26.159 20.525 68.571 1.00 58.84 491 TYR A C 1
ATOM 3828 O O . TYR A 1 491 ? -25.274 20.789 67.762 1.00 58.84 491 TYR A O 1
ATOM 3836 N N . ASP A 1 492 ? -25.918 20.192 69.844 1.00 63.03 492 ASP A N 1
ATOM 3837 C CA . ASP A 1 492 ? -24.600 19.973 70.480 1.00 63.03 492 ASP A CA 1
ATOM 3838 C C . ASP A 1 492 ? -23.578 21.139 70.441 1.00 63.03 492 ASP A C 1
ATOM 3840 O O . ASP A 1 492 ? -23.877 22.239 69.978 1.00 63.03 492 ASP A O 1
ATOM 3844 N N . ASP A 1 493 ? -22.396 20.928 71.047 1.00 63.69 493 ASP A N 1
ATOM 3845 C CA . ASP A 1 493 ? -21.353 21.920 71.391 1.00 63.69 493 ASP A CA 1
ATOM 3846 C C . ASP A 1 493 ? -20.746 22.679 70.174 1.00 63.69 493 ASP A C 1
ATOM 3848 O O . ASP A 1 493 ? -19.588 22.481 69.790 1.00 63.69 493 ASP A O 1
ATOM 3852 N N . ALA A 1 494 ? -21.518 23.571 69.546 1.00 64.88 494 ALA A N 1
ATOM 3853 C CA . ALA A 1 494 ? -21.110 24.360 68.380 1.00 64.88 494 ALA A CA 1
ATOM 3854 C C . ALA A 1 494 ? -20.588 25.768 68.745 1.00 64.88 494 ALA A C 1
ATOM 3856 O O . ALA A 1 494 ? -21.104 26.420 69.654 1.00 64.88 494 ALA A O 1
ATOM 3857 N N . ASN A 1 495 ? -19.608 26.272 67.978 1.00 66.56 495 ASN A N 1
ATOM 3858 C CA . ASN A 1 495 ? -19.086 27.646 68.055 1.00 66.56 495 ASN A CA 1
ATOM 3859 C C . ASN A 1 495 ? -19.428 28.417 66.770 1.00 66.56 495 ASN A C 1
ATOM 3861 O O . ASN A 1 495 ? -18.703 28.326 65.786 1.00 66.56 495 ASN A O 1
ATOM 3865 N N . VAL A 1 496 ? -20.506 29.197 66.765 1.00 70.44 496 VAL A N 1
ATOM 3866 C CA . VAL A 1 496 ? -21.014 29.868 65.552 1.00 70.44 496 VAL A CA 1
ATOM 3867 C C . VAL A 1 496 ? -20.742 31.376 65.611 1.00 70.44 496 VAL A C 1
ATOM 3869 O O . VAL A 1 496 ? -20.993 31.997 66.642 1.00 70.44 496 VAL A O 1
ATOM 3872 N N . SER A 1 497 ? -20.235 31.984 64.525 1.00 70.56 497 SER A N 1
ATOM 3873 C CA . SER A 1 497 ? -19.948 33.432 64.437 1.00 70.56 497 SER A CA 1
ATOM 3874 C C . SER A 1 497 ? -20.591 34.078 63.205 1.00 70.56 497 SER A C 1
ATOM 3876 O O . SER A 1 497 ? -20.188 33.828 62.076 1.00 70.56 497 SER A O 1
ATOM 3878 N N . ILE A 1 498 ? -21.579 34.950 63.396 1.00 71.06 498 ILE A N 1
ATOM 3879 C CA . ILE A 1 498 ? -22.394 35.488 62.294 1.00 71.06 498 ILE A CA 1
ATOM 3880 C C . ILE A 1 498 ? -22.172 36.990 62.154 1.00 71.06 498 ILE A C 1
ATOM 3882 O O . ILE A 1 498 ? -22.296 37.723 63.134 1.00 71.06 498 ILE A O 1
ATOM 3886 N N . TYR A 1 499 ? -21.891 37.454 60.934 1.00 63.66 499 TYR A N 1
ATOM 3887 C CA . TYR A 1 499 ? -21.683 38.865 60.620 1.00 63.66 499 TYR A CA 1
ATOM 3888 C C . TYR A 1 499 ? -22.669 39.328 59.530 1.00 63.66 499 TYR A C 1
ATOM 3890 O O . TYR A 1 499 ? -22.614 38.851 58.402 1.00 63.66 499 TYR A O 1
ATOM 3898 N N . PHE A 1 500 ? -23.516 40.316 59.849 1.00 59.22 500 PHE A N 1
ATOM 3899 C CA . PHE A 1 500 ? -24.441 41.009 58.927 1.00 59.22 500 PHE A CA 1
ATOM 3900 C C . PHE A 1 500 ? -25.585 40.157 58.332 1.00 59.22 500 PHE A C 1
ATOM 3902 O O . PHE A 1 500 ? -25.437 39.529 57.286 1.00 59.22 500 PHE A O 1
ATOM 3909 N N . SER A 1 501 ? -26.776 40.215 58.945 1.00 61.56 501 SER A N 1
ATOM 3910 C CA . SER A 1 501 ? -28.010 39.591 58.427 1.00 61.56 501 SER A CA 1
ATOM 3911 C C . SER A 1 501 ? -29.276 40.390 58.791 1.00 61.56 501 SER A C 1
ATOM 3913 O O . SER A 1 501 ? -29.349 41.008 59.855 1.00 61.56 501 SER A O 1
ATOM 3915 N N . ASN A 1 502 ? -30.284 40.393 57.908 1.00 61.50 502 ASN A N 1
ATOM 3916 C CA . ASN A 1 502 ? -31.494 41.223 58.073 1.00 61.50 502 ASN A CA 1
ATOM 3917 C C . ASN A 1 502 ? -32.514 40.648 59.068 1.00 61.50 502 ASN A C 1
ATOM 3919 O O . ASN A 1 502 ? -33.291 41.401 59.648 1.00 61.50 502 ASN A O 1
ATOM 3923 N N . PHE A 1 503 ? -32.530 39.330 59.259 1.00 58.97 503 PHE A N 1
ATOM 3924 C CA . PHE A 1 503 ? -33.363 38.626 60.233 1.00 58.97 503 PHE A CA 1
ATOM 3925 C C . PHE A 1 503 ? -32.804 37.208 60.389 1.00 58.97 503 PHE A C 1
ATOM 3927 O O . PHE A 1 503 ? -32.436 36.611 59.378 1.00 58.97 503 PHE A O 1
ATOM 3934 N N . VAL A 1 504 ? -32.718 36.677 61.613 1.00 65.50 504 VAL A N 1
ATOM 3935 C CA . VAL A 1 504 ? -32.383 35.264 61.869 1.00 65.50 504 VAL A CA 1
ATOM 3936 C C . VAL A 1 504 ? -33.129 34.774 63.106 1.00 65.50 504 VAL A C 1
ATOM 3938 O O . VAL A 1 504 ? -33.040 35.405 64.159 1.00 65.50 504 VAL A O 1
ATOM 3941 N N . SER A 1 505 ? -33.831 33.641 63.003 1.00 72.56 505 SER A N 1
ATOM 3942 C CA . SER A 1 505 ? -34.368 32.921 64.164 1.00 72.56 505 SER A CA 1
ATOM 3943 C C . SER A 1 505 ? -33.438 31.769 64.557 1.00 72.56 505 SER A C 1
ATOM 3945 O O . SER A 1 505 ? -33.168 30.908 63.725 1.00 72.56 505 SER A O 1
ATOM 3947 N N . PHE A 1 506 ? -32.982 31.689 65.805 1.00 74.00 506 PHE A N 1
ATOM 3948 C CA . PHE A 1 506 ? -32.192 30.550 66.301 1.00 74.00 506 PHE A CA 1
ATOM 3949 C C . PHE A 1 506 ? -33.012 29.670 67.230 1.00 74.00 506 PHE A C 1
ATOM 3951 O O . PHE A 1 506 ? -33.696 30.190 68.110 1.00 74.00 506 PHE A O 1
ATOM 3958 N N . ASN A 1 507 ? -32.885 28.352 67.065 1.00 73.12 507 ASN A N 1
ATOM 3959 C CA . ASN A 1 507 ? -33.279 27.374 68.073 1.00 73.12 507 ASN A CA 1
ATOM 3960 C C . ASN A 1 507 ? -32.075 26.506 68.464 1.00 73.12 507 ASN A C 1
ATOM 3962 O O . ASN A 1 507 ? -31.484 25.847 67.608 1.00 73.12 507 ASN A O 1
ATOM 3966 N N . THR A 1 508 ? -31.704 26.509 69.746 1.00 73.75 508 THR A N 1
ATOM 3967 C CA . THR A 1 508 ? -30.560 25.737 70.272 1.00 73.75 508 THR A CA 1
ATOM 3968 C C . THR A 1 508 ? -31.010 24.688 71.288 1.00 73.75 508 THR A C 1
ATOM 3970 O O . THR A 1 508 ? -31.840 24.987 72.153 1.00 73.75 508 THR A O 1
ATOM 3973 N N . TYR A 1 509 ? -30.438 23.479 71.223 1.00 69.31 509 TYR A N 1
ATOM 3974 C CA . TYR A 1 509 ? -30.791 22.355 72.110 1.00 69.31 509 TYR A CA 1
ATOM 3975 C C . TYR A 1 509 ? -29.714 21.976 73.159 1.00 69.31 509 TYR A C 1
ATOM 3977 O O . TYR A 1 509 ? -30.067 21.348 74.157 1.00 69.31 509 TYR A O 1
ATOM 3985 N N . HIS A 1 510 ? -28.445 22.402 73.021 1.00 72.62 510 HIS A N 1
ATOM 3986 C CA . HIS A 1 510 ? -27.318 22.069 73.935 1.00 72.62 510 HIS A CA 1
ATOM 3987 C C . HIS A 1 510 ? -26.276 23.221 74.056 1.00 72.62 510 HIS A C 1
ATOM 3989 O O . HIS A 1 510 ? -26.596 24.339 73.652 1.00 72.62 510 HIS A O 1
ATOM 3995 N N . ASN A 1 511 ? -25.079 23.012 74.653 1.00 72.12 511 ASN A N 1
ATOM 3996 C CA . ASN A 1 511 ? -24.120 24.090 74.998 1.00 72.12 511 ASN A CA 1
ATOM 3997 C C . ASN A 1 511 ? -23.467 24.763 73.771 1.00 72.12 511 ASN A C 1
ATOM 3999 O O . ASN A 1 511 ? -22.308 24.534 73.432 1.00 72.12 511 ASN A O 1
ATOM 4003 N N . THR A 1 512 ? -24.188 25.651 73.103 1.00 74.25 512 THR A N 1
ATOM 4004 C CA . THR A 1 512 ? -23.678 26.391 71.944 1.00 74.25 512 THR A CA 1
ATOM 4005 C C . THR A 1 512 ? -23.047 27.718 72.363 1.00 74.25 512 THR A C 1
ATOM 4007 O O . THR A 1 512 ? -23.697 28.495 73.063 1.00 74.25 512 THR A O 1
ATOM 4010 N N . ASN A 1 513 ? -21.844 28.043 71.880 1.00 77.12 513 ASN A N 1
ATOM 4011 C CA . ASN A 1 513 ? -21.336 29.416 71.926 1.00 77.12 513 ASN A CA 1
ATOM 4012 C C . ASN A 1 513 ? -21.697 30.119 70.611 1.00 77.12 513 ASN A C 1
ATOM 4014 O O . ASN A 1 513 ? -21.187 29.776 69.544 1.00 77.12 513 ASN A O 1
ATOM 4018 N N . LEU A 1 514 ? -22.576 31.111 70.677 1.00 81.56 514 LEU A N 1
ATOM 4019 C CA . LEU A 1 514 ? -23.049 31.861 69.519 1.00 81.56 514 LEU A CA 1
ATOM 4020 C C . LEU A 1 514 ? -22.572 33.306 69.624 1.00 81.56 514 LEU A C 1
ATOM 4022 O O . LEU A 1 514 ? -22.885 33.981 70.596 1.00 81.56 514 LEU A O 1
ATOM 4026 N N . THR A 1 515 ? -21.844 33.801 68.627 1.00 79.94 515 THR A N 1
ATOM 4027 C CA . THR A 1 515 ? -21.450 35.212 68.544 1.00 79.94 515 THR A CA 1
ATOM 4028 C C . THR A 1 515 ? -22.098 35.865 67.326 1.00 79.94 515 THR A C 1
ATOM 4030 O O . THR A 1 515 ? -21.940 35.379 66.209 1.00 79.94 515 THR A O 1
ATOM 4033 N N . ILE A 1 516 ? -22.835 36.959 67.517 1.00 81.06 516 ILE A N 1
ATOM 4034 C CA . ILE A 1 516 ? -23.582 37.636 66.447 1.00 81.06 516 ILE A CA 1
ATOM 4035 C C . ILE A 1 516 ? -23.169 39.103 66.360 1.00 81.06 516 ILE A C 1
ATOM 4037 O O . ILE A 1 516 ? -23.126 39.793 67.375 1.00 81.06 516 ILE A O 1
ATOM 4041 N N . TYR A 1 517 ? -22.920 39.593 65.148 1.00 78.25 517 TYR A N 1
ATOM 4042 C CA . TYR A 1 517 ? -22.545 40.974 64.861 1.00 78.25 517 TYR A CA 1
ATOM 4043 C C . TYR A 1 517 ? -23.509 41.615 63.850 1.00 78.25 517 TYR A C 1
ATOM 4045 O O . TYR A 1 517 ? -23.845 41.006 62.829 1.00 78.25 517 TYR A O 1
ATOM 4053 N N . ASN A 1 518 ? -23.896 42.872 64.096 1.00 80.38 518 ASN A N 1
ATOM 4054 C CA . ASN A 1 518 ? -24.621 43.740 63.155 1.00 80.38 518 ASN A CA 1
ATOM 4055 C C . ASN A 1 518 ? -25.858 43.096 62.489 1.00 80.38 518 ASN A C 1
ATOM 4057 O O . ASN A 1 518 ? -26.009 43.172 61.271 1.00 80.38 518 ASN A O 1
ATOM 4061 N N . SER A 1 519 ? -26.710 42.411 63.255 1.00 78.31 519 SER A N 1
ATOM 4062 C CA . SER A 1 519 ? -27.860 41.657 62.725 1.00 78.31 519 SER A CA 1
ATOM 4063 C C . SER A 1 519 ? -29.159 41.940 63.484 1.00 78.31 519 SER A C 1
ATOM 4065 O O . SER A 1 519 ? -29.125 42.463 64.592 1.00 78.31 519 SER A O 1
ATOM 4067 N N . THR A 1 520 ? -30.314 41.569 62.926 1.00 77.00 520 THR A N 1
ATOM 4068 C CA . THR A 1 520 ? -31.574 41.493 63.692 1.00 77.00 520 THR A CA 1
ATOM 4069 C C . THR A 1 520 ? -31.888 40.031 64.013 1.00 77.00 520 THR A C 1
ATOM 4071 O O . THR A 1 520 ? -31.911 39.199 63.111 1.00 77.00 520 THR A O 1
ATOM 4074 N N . VAL A 1 521 ? -32.107 39.694 65.285 1.00 78.75 521 VAL A N 1
ATOM 4075 C CA . VAL A 1 521 ? -32.110 38.305 65.771 1.00 78.75 521 VAL A CA 1
ATOM 4076 C C . VAL A 1 521 ? -33.330 38.015 66.637 1.00 78.75 521 VAL A C 1
ATOM 4078 O O . VAL A 1 521 ? -33.629 38.772 67.554 1.00 78.75 521 VAL A O 1
ATOM 4081 N N . SER A 1 522 ? -33.980 36.877 66.415 1.00 78.75 522 SER A N 1
ATOM 4082 C CA . SER A 1 522 ? -34.850 36.226 67.397 1.00 78.75 522 SER A CA 1
ATOM 4083 C C . SER A 1 522 ? -34.164 34.947 67.872 1.00 78.75 522 SER A C 1
ATOM 4085 O O . SER A 1 522 ? -33.731 34.126 67.072 1.00 78.75 522 SER A O 1
ATOM 4087 N N . PHE A 1 523 ? -34.022 34.773 69.177 1.00 78.75 523 PHE A N 1
ATOM 4088 C CA . PHE A 1 523 ? -33.367 33.617 69.773 1.00 78.75 523 PHE A CA 1
ATOM 4089 C C . PHE A 1 523 ? -34.356 32.874 70.662 1.00 78.75 523 PHE A C 1
ATOM 4091 O O . PHE A 1 523 ? -35.087 33.479 71.444 1.00 78.75 523 PHE A O 1
ATOM 4098 N N . THR A 1 524 ? -34.405 31.558 70.524 1.00 78.44 524 THR A N 1
ATOM 4099 C CA . THR A 1 524 ? -35.148 30.666 71.408 1.00 78.44 524 THR A CA 1
ATOM 4100 C C . THR A 1 524 ? -34.210 29.527 71.793 1.00 78.44 524 THR A C 1
ATOM 4102 O O . THR A 1 524 ? -33.674 28.851 70.924 1.00 78.44 524 THR A O 1
ATOM 4105 N N . SER A 1 525 ? -33.948 29.312 73.079 1.00 75.69 525 SER A N 1
ATOM 4106 C CA . SER A 1 525 ? -33.199 28.133 73.526 1.00 75.69 525 SER A CA 1
ATOM 4107 C C . SER A 1 525 ? -34.127 27.186 74.250 1.00 75.69 525 SER A C 1
ATOM 4109 O O . SER A 1 525 ? -34.726 27.522 75.265 1.00 75.69 525 SER A O 1
ATOM 4111 N N . THR A 1 526 ? -34.197 25.954 73.762 1.00 73.38 526 THR A N 1
ATOM 4112 C CA . THR A 1 526 ? -34.888 24.866 74.466 1.00 73.38 526 THR A CA 1
ATOM 4113 C C . THR A 1 526 ? -33.906 23.987 75.256 1.00 73.38 526 THR A C 1
ATOM 4115 O O . THR A 1 526 ? -34.327 23.148 76.052 1.00 73.38 526 THR A O 1
ATOM 4118 N N . GLY A 1 527 ? -32.596 24.216 75.084 1.00 66.75 527 GLY A N 1
ATOM 4119 C CA . GLY A 1 527 ? -31.493 23.514 75.740 1.00 66.75 527 GLY A CA 1
ATOM 4120 C C . GLY A 1 527 ? -30.900 24.194 76.978 1.00 66.75 527 GLY A C 1
ATOM 4121 O O . GLY A 1 527 ? -31.116 25.380 77.228 1.00 66.75 527 GLY A O 1
ATOM 4122 N N . ARG A 1 528 ? -30.086 23.449 77.744 1.00 63.75 528 ARG A N 1
ATOM 4123 C CA . ARG A 1 528 ? -29.239 23.994 78.827 1.00 63.75 528 ARG A CA 1
ATOM 4124 C C . ARG A 1 528 ? -27.865 24.403 78.270 1.00 63.75 528 ARG A C 1
ATOM 4126 O O . ARG A 1 528 ? -27.249 23.600 77.581 1.00 63.75 528 ARG A O 1
ATOM 4133 N N . GLY A 1 529 ? -27.386 25.599 78.638 1.00 70.94 529 GLY A N 1
ATOM 4134 C CA . GLY A 1 529 ? -25.966 25.987 78.553 1.00 70.94 529 GLY A CA 1
ATOM 4135 C C . GLY A 1 529 ? -25.486 26.739 77.302 1.00 70.94 529 GLY A C 1
ATOM 4136 O O . GLY A 1 529 ? -24.288 26.734 77.030 1.00 70.94 529 GLY A O 1
ATOM 4137 N N . ALA A 1 530 ? -26.366 27.406 76.549 1.00 76.38 530 ALA A N 1
ATOM 4138 C CA . ALA A 1 530 ? -25.937 28.278 75.451 1.00 76.38 530 ALA A CA 1
ATOM 4139 C C . ALA A 1 530 ? -25.284 29.579 75.968 1.00 76.38 530 ALA A C 1
ATOM 4141 O O . ALA A 1 530 ? -25.872 30.288 76.785 1.00 76.38 530 ALA A O 1
ATOM 4142 N N . ASN A 1 531 ? -24.104 29.930 75.450 1.00 79.25 531 ASN A N 1
ATOM 4143 C CA . ASN A 1 531 ? -23.478 31.239 75.650 1.00 79.25 531 ASN A CA 1
ATOM 4144 C C . ASN A 1 531 ? -23.661 32.078 74.388 1.00 79.25 531 ASN A C 1
ATOM 4146 O O . ASN A 1 531 ? -23.003 31.845 73.375 1.00 79.25 531 ASN A O 1
ATOM 4150 N N . VAL A 1 532 ? -24.537 33.076 74.443 1.00 81.44 532 VAL A N 1
ATOM 4151 C CA . VAL A 1 532 ? -24.795 33.957 73.301 1.00 81.44 532 VAL A CA 1
ATOM 4152 C C . VAL A 1 532 ? -24.165 35.322 73.554 1.00 81.44 532 VAL A C 1
ATOM 4154 O O . VAL A 1 532 ? -24.477 35.987 74.538 1.00 81.44 532 VAL A O 1
ATOM 4157 N N . THR A 1 533 ? -23.291 35.755 72.651 1.00 82.94 533 THR A N 1
ATOM 4158 C CA . THR A 1 533 ? -22.676 37.082 72.653 1.00 82.94 533 THR A CA 1
ATOM 4159 C C . THR A 1 533 ? -23.177 37.864 71.445 1.00 82.94 533 THR A C 1
ATOM 4161 O O . THR A 1 533 ? -23.026 37.431 70.307 1.00 82.94 533 THR A O 1
ATOM 4164 N N . ILE A 1 534 ? -23.785 39.023 71.678 1.00 82.50 534 ILE A N 1
ATOM 4165 C CA . ILE A 1 534 ? -24.418 39.824 70.628 1.00 82.50 534 ILE A CA 1
ATOM 4166 C C . ILE A 1 534 ? -23.779 41.214 70.609 1.00 82.50 534 ILE A C 1
ATOM 4168 O O . ILE A 1 534 ? -23.792 41.922 71.612 1.00 82.50 534 ILE A O 1
ATOM 4172 N N . PHE A 1 535 ? -23.250 41.624 69.459 1.00 81.38 535 PHE A N 1
ATOM 4173 C CA . PHE A 1 535 ? -22.601 42.914 69.244 1.00 81.38 535 PHE A CA 1
ATOM 4174 C C . PHE A 1 535 ? -23.350 43.722 68.181 1.00 81.38 535 PHE A C 1
ATOM 4176 O O . PHE A 1 535 ? -23.625 43.220 67.089 1.00 81.38 535 PHE A O 1
ATOM 4183 N N . ASN A 1 536 ? -23.662 44.989 68.485 1.00 82.38 536 ASN A N 1
ATOM 4184 C CA . ASN A 1 536 ? -24.260 45.954 67.547 1.00 82.38 536 ASN A CA 1
ATOM 4185 C C . ASN A 1 536 ? -25.471 45.417 66.755 1.00 82.38 536 ASN A C 1
ATOM 4187 O O . ASN A 1 536 ? -25.647 45.725 65.583 1.00 82.38 536 ASN A O 1
ATOM 4191 N N . SER A 1 537 ? -26.293 44.582 67.384 1.00 83.31 537 SER A N 1
ATOM 4192 C CA . SER A 1 537 ? -27.407 43.869 66.751 1.00 83.31 537 SER A CA 1
ATOM 4193 C C . SER A 1 537 ? -28.718 44.186 67.472 1.00 83.31 537 SER A C 1
ATOM 4195 O O . SER A 1 537 ? -28.710 44.549 68.649 1.00 83.31 537 SER A O 1
ATOM 4197 N N . THR A 1 538 ? -29.848 44.031 66.789 1.00 81.25 538 THR A N 1
ATOM 4198 C CA . THR A 1 538 ? -31.188 44.184 67.368 1.00 81.25 538 THR A CA 1
ATOM 4199 C C . THR A 1 538 ? -31.730 42.817 67.775 1.00 81.25 538 THR A C 1
ATOM 4201 O O . THR A 1 538 ? -31.857 41.927 66.942 1.00 81.25 538 THR A O 1
ATOM 4204 N N . LEU A 1 539 ? -32.058 42.632 69.054 1.00 79.75 539 LEU A N 1
ATOM 4205 C CA . LEU A 1 539 ? -32.676 41.405 69.562 1.00 79.75 539 LEU A CA 1
ATOM 4206 C C . LEU A 1 539 ? -34.202 41.578 69.595 1.00 79.75 539 LEU A C 1
ATOM 4208 O O . LEU A 1 539 ? -34.722 42.323 70.420 1.00 79.75 539 LEU A O 1
ATOM 4212 N N . ASN A 1 540 ? -34.911 40.901 68.695 1.00 79.88 540 ASN A N 1
ATOM 4213 C CA . ASN A 1 540 ? -36.368 40.955 68.563 1.00 79.88 540 ASN A CA 1
ATOM 4214 C C . ASN A 1 540 ? -37.092 40.068 69.577 1.00 79.88 540 ASN A C 1
ATOM 4216 O O . ASN A 1 540 ? -38.178 40.405 70.043 1.00 79.88 540 ASN A O 1
ATOM 4220 N N . THR A 1 541 ? -36.540 38.895 69.883 1.00 73.12 541 THR A N 1
ATOM 4221 C CA . THR A 1 541 ? -37.154 37.931 70.806 1.00 73.12 541 THR A CA 1
ATOM 4222 C C . THR A 1 541 ? -36.057 37.134 71.495 1.00 73.12 541 THR A C 1
ATOM 4224 O O . THR A 1 541 ? -35.098 36.742 70.835 1.00 73.12 541 THR A O 1
ATOM 4227 N N . LEU A 1 542 ? -36.195 36.905 72.800 1.00 76.81 542 LEU A N 1
ATOM 4228 C CA . LEU A 1 542 ? -35.309 36.059 73.595 1.00 76.81 542 LEU A CA 1
ATOM 4229 C C . LEU A 1 542 ? -36.183 35.151 74.460 1.00 76.81 542 LEU A C 1
ATOM 4231 O O . LEU A 1 542 ? -36.796 35.640 75.408 1.00 76.81 542 LEU A O 1
ATOM 4235 N N . ASN A 1 543 ? -36.267 33.874 74.092 1.00 67.81 543 ASN A N 1
ATOM 4236 C CA . ASN A 1 543 ? -37.000 32.843 74.830 1.00 67.81 543 ASN A CA 1
ATOM 4237 C C . ASN A 1 543 ? -36.066 31.771 75.378 1.00 67.81 543 ASN A C 1
ATOM 4239 O O . ASN A 1 543 ? -35.169 31.329 74.619 1.00 67.81 543 ASN A O 1
#

Sequence (543 aa):
MPSKKLLYVVVFSAIITVAILVPVLLLTRGESPTPFRILSPTNTIYESQTTEININIATPDDVDMVWYRIYEETASSWLDPSNITWTTAVNRPLGAGAVFTLHAWMNDSSGAIRTTSVTFTMIRVFLYSADFVFPSTYTVGQYQKLILQNANFSFTTGNMSIYGSLEMTNVTWSSDLTIDAHSTISGMDVNFNNQLFIHGDAIATFTNVTFSDSVEIYDNSTVSVTDAVISSFFSGYDLAKVSIYNASIYYLRMYDNSTCNATLCSLSTSFYGYGSSVTTLRNFTTSATLNLNDNCSLTLIDSNIANINQYTSLLSGNWTVDNNILSGTGSFGVPTYTIISSSYSSITTILDIYGSTKVFVNNSALDWIGQYGTSNISLYQSSIGVIRASSGQSSASIVNSTINTLDLYCNGTFYLENTTITFGVYNTYYFYQGNITGYNDTFIGAESWAYAKFNINQNVFINQFIYSYVVNNQVNLTLTNNSNFYSILLYDDANVSIYFSNFVSFNTYHNTNLTIYNSTVSFTSTGRGANVTIFNSTLNTLN

pLDDT: mean 74.14, std 16.26, range [33.38, 97.56]